Protein AF-A0A9X2PBC1-F1 (afdb_monomer_lite)

Foldseek 3Di:
DDPVVVVVVLLVLLVLLVVDFDQVQQCVVCVVCVVVPDRSSSCCSVPVLVVQHARHPQARSVCQCVVCVVCVPPPDRSSSCCSPPVVVVVHGRDPVSVVVVVVVPDDDDDDDDPPDDDDPVLVVLLVLCVVVFDQVQQCVVCVVVVVVPDRSSSCCSPPVLVVQHDRDPQAGSVQQCVQCVVCVVVVHRSSSCCSVPVVVVVHGRDPVSVVLSVLLVLCVVVFDPVVQCVVCVPCVVVVDDSSSCCSVPVLVVQHARDQQAGSLLQCLQCVVCVVVVDRSSSCCVPPVVVVVRFGDGNPPDSSQLVLQSVVQVVCVVPVPPCQLQAQAAEEEEDALDQDDDLVRLQSLVLLVLLCVCCVVQVHHGAYEYQQASSQRHDQDHDQEDGDGGYYHPVCVLSNQNHQHYEYEYEQLCLQCSVVRQDPSNLVSLQPHNAYHYEHAYADPVSHDQLVSCVVVVVRHPAYAYEYQDLVCLALVNCVRNVHFYFHQHGADDCVVAAADALVQAALEEEEEPDDAPLVVLLVVLCCVLPVRHHYYYPPPHGPVVVLVRLRRYQEYEYRPLFLDCSAQSSLVNLHHYAYEDDPPRDPDPCCCVQLRYAPHSVRSSVPVSVSVVVCVVDVPVSNVSSVVSNVVSCLVHPPVVNSVSSSCVSNVVGHSGRDSDPRPDD

Sequence (666 aa):
MGAEALDDRLEAELAIVARAFDPAFYLSTYPDVAASGMDPLLHFVRFGWKERRNPNALFDTAYYLQRYPDIAGSADNPFAHYVEHGRGEGRFASPGEEAAQSAAAAPMAPGPGYAGLLTDREADDLAAIADQFDPVYYAAMYRDVAGTGLDPLIHFVTLGWKEYRKPNSSFDTRYYLEANPDIAEAGANPFVHYVRHGRAEGRAGSAKEQVLLDEAAAIRPEFDIPYYLAANPDVREAGVDPVHHYVLHGWKEERNPTPDFNSAAYLLLNEDVERSGMNPFLHYIRGGRREKRPNADIDTPQSALLGSRIIRQLQDATFPAHIENAKALCVFLVPEHTGMGGGVLSLFTIAGAAGRLRRSHGYEVVLMTRPNRSDLTFTRHDKFRNSEDVFRFSQLLRCQSVERLYIHMPEYMVSGFMTQVTDELRDYLASRQHLFINITNQNIQMMPRREELEDLRVLADELTQSVAHPASFTQQTADFYNLPTLLLPAYVDLSGYEPIDVSDKEKLIIYSPDPAPYREAVLAALKEALPDYRFVEIFKITFDTFMDLASRCLFSISFGEGFDGYIAQPVCQGGIGFAVYNETFFHSETLKDLPVIFADPEDMIANIVARIRDFEADEEMYRQVNQELKALHDSLYKRADYIKRVGQLMRREFDLLPQAEPAEEP

Secondary structure (DSSP, 8-state):
--HHHHHHHHHHHHHHHHTT--HHHHHHH-HHHHHHT--HHHHIIIIITTTT--SSSS--HHHHHHH-HHHHTS-S-HHHHIIIIITTTT--SSHHHHHHHHHTTSPPPPPP--TTSS-HHHHHHHHHHTTT--HHHHHHH-HHHHTTT--HHHHIIIIITTTT--SSSS--HHHHHHH-HHHHHTT--HHHHIIIIITTTT--SSHHHHHHHHHHHHHGGG--HHHHHHH-HHHHHHT--HHHHIIIIITTTT--SBTTB-HHHHHHH-HHHHHHT--HHHHIIIIITTTT-----TTS-HHHHHHHHHHHHHHHHH--HHHHT-SEEEEEEE-SS----HHHHHHHHHHHHHHHTHHHH--EEEEEEPP-TT----SS-SSS-----EEEGGGGGG-TT-SEEEEEEEGGGTTTHHHHS-HHHHHHHHTSSEEEEEEEES-GGGPPPGGGGHHHHHH-SEEEEEESSGGG-SHHHHHHHT--EEE-------TTSPPPPGGG-EEEEEE-----TTHHHHHHHHHHH-TTSEEEE--S--HHHHHHHHHHEEEEE-SSSSSSHHHHHHHHTT-EEEEE--TTT-S-GGGGGSTTEESSHHHHHHHHHHHHHHHHH-HHHHHHHHHHHHHHHHHH--HHHHHHHHHHHHHT--BSS--PPPP---

pLDDT: mean 86.28, std 13.08, range [29.02, 98.75]

Radius of gyration: 34.88 Å; chains: 1; bounding box: 92×78×84 Å

Structure (mmCIF, N/CA/C/O backbone):
data_AF-A0A9X2PBC1-F1
#
_entry.id   AF-A0A9X2PBC1-F1
#
loop_
_atom_site.group_PDB
_atom_site.id
_atom_site.type_symbol
_atom_site.label_atom_id
_atom_site.label_alt_id
_atom_site.label_comp_id
_atom_site.label_asym_id
_atom_site.label_entity_id
_atom_site.label_seq_id
_atom_site.pdbx_PDB_ins_code
_atom_site.Cartn_x
_atom_site.Cartn_y
_atom_site.Cartn_z
_atom_site.occupancy
_atom_site.B_iso_or_equiv
_atom_site.auth_seq_id
_atom_site.auth_comp_id
_atom_site.auth_asym_id
_atom_site.auth_atom_id
_atom_site.pdbx_PDB_model_num
ATOM 1 N N . MET A 1 1 ? -17.990 -12.306 -18.078 1.00 34.25 1 MET A N 1
ATOM 2 C CA . MET A 1 1 ? -17.576 -11.133 -17.282 1.00 34.25 1 MET A CA 1
ATOM 3 C C . MET A 1 1 ? -16.735 -11.665 -16.140 1.00 34.25 1 MET A C 1
ATOM 5 O O . MET A 1 1 ? -17.233 -12.516 -15.413 1.00 34.25 1 MET A O 1
ATOM 9 N N . GLY A 1 2 ? -15.446 -11.317 -16.112 1.00 29.50 2 GLY A N 1
ATOM 10 C CA . GLY A 1 2 ? -14.490 -11.809 -15.113 1.00 29.50 2 GLY A CA 1
ATOM 11 C C . GLY A 1 2 ? -14.682 -11.131 -13.757 1.00 29.50 2 GLY A C 1
ATOM 12 O O . GLY A 1 2 ? -15.319 -10.083 -13.689 1.00 29.50 2 GLY A O 1
ATOM 13 N N . ALA A 1 3 ? -14.148 -11.742 -12.698 1.00 29.02 3 ALA A N 1
ATOM 14 C CA . ALA A 1 3 ? -14.223 -11.225 -11.329 1.00 29.02 3 ALA A CA 1
ATOM 15 C C . ALA A 1 3 ? -13.628 -9.806 -11.190 1.00 29.02 3 ALA A C 1
ATOM 17 O O . ALA A 1 3 ? -14.189 -9.001 -10.462 1.00 29.02 3 ALA A O 1
ATOM 18 N N . GLU A 1 4 ? -12.595 -9.471 -11.973 1.00 33.53 4 GLU A N 1
ATOM 19 C CA . GLU A 1 4 ? -11.947 -8.143 -12.009 1.00 33.53 4 GLU A CA 1
ATOM 20 C C . GLU A 1 4 ? -12.915 -7.005 -12.376 1.00 33.53 4 GLU A C 1
ATOM 22 O O . GLU A 1 4 ? -13.011 -6.013 -11.667 1.00 33.53 4 GLU A O 1
ATOM 27 N N . ALA A 1 5 ? -13.729 -7.176 -13.423 1.00 35.59 5 ALA A N 1
ATOM 28 C CA . ALA A 1 5 ? -14.707 -6.158 -13.825 1.00 35.59 5 ALA A CA 1
ATOM 29 C C . ALA A 1 5 ? -15.885 -6.026 -12.838 1.00 35.59 5 ALA A C 1
ATOM 31 O O . ALA A 1 5 ? -16.651 -5.063 -12.901 1.00 35.59 5 ALA A O 1
ATOM 32 N N . LEU A 1 6 ? -16.077 -7.029 -11.973 1.00 40.16 6 LEU A N 1
ATOM 33 C CA . LEU A 1 6 ? -17.110 -7.019 -10.944 1.00 40.16 6 LEU A CA 1
ATOM 34 C C . LEU A 1 6 ? -16.655 -6.224 -9.710 1.00 40.16 6 LEU A C 1
ATOM 36 O O . LEU A 1 6 ? -17.496 -5.564 -9.101 1.00 40.16 6 LEU A O 1
ATOM 40 N N . ASP A 1 7 ? -15.360 -6.267 -9.382 1.00 53.38 7 ASP A N 1
ATOM 41 C CA . ASP A 1 7 ? -14.773 -5.546 -8.246 1.00 53.38 7 ASP A CA 1
ATOM 42 C C . ASP A 1 7 ? -14.618 -4.043 -8.544 1.00 53.38 7 ASP A C 1
ATOM 44 O O . ASP A 1 7 ? -15.095 -3.237 -7.748 1.00 53.38 7 ASP A O 1
ATOM 48 N N . ASP A 1 8 ? -14.133 -3.645 -9.729 1.00 52.84 8 ASP A N 1
ATOM 49 C CA . ASP A 1 8 ? -14.028 -2.219 -10.113 1.00 52.84 8 ASP A CA 1
ATOM 50 C C . ASP A 1 8 ? -15.394 -1.506 -10.111 1.00 52.84 8 ASP A C 1
ATOM 52 O O . ASP A 1 8 ? -15.540 -0.362 -9.669 1.00 52.84 8 ASP A O 1
ATOM 56 N N . ARG A 1 9 ? -16.437 -2.195 -10.600 1.00 65.25 9 ARG A N 1
ATOM 57 C CA . ARG A 1 9 ? -17.808 -1.662 -10.612 1.00 65.25 9 ARG A CA 1
ATOM 58 C C . ARG A 1 9 ? -18.370 -1.547 -9.196 1.00 65.25 9 ARG A C 1
ATOM 60 O O . ARG A 1 9 ? -19.080 -0.586 -8.908 1.00 65.25 9 ARG A O 1
ATOM 67 N N . LEU A 1 10 ? -18.065 -2.514 -8.331 1.00 70.50 10 LEU A N 1
ATOM 68 C CA . LEU A 1 10 ? -18.515 -2.517 -6.944 1.00 70.50 10 LEU A CA 1
ATOM 69 C C . LEU A 1 10 ? -17.860 -1.381 -6.148 1.00 70.50 10 LEU A C 1
ATOM 71 O O . LEU A 1 10 ? -18.561 -0.692 -5.412 1.00 70.50 10 LEU A O 1
ATOM 75 N N . GLU A 1 11 ? -16.557 -1.150 -6.319 1.00 64.06 11 GLU A N 1
ATOM 76 C CA . GLU A 1 11 ? -15.843 -0.048 -5.662 1.00 64.06 11 GLU A CA 1
ATOM 77 C C . GLU A 1 11 ? -16.378 1.325 -6.082 1.00 64.06 11 GLU A C 1
ATOM 79 O O . GLU A 1 11 ? -16.660 2.168 -5.226 1.00 64.06 11 GLU A O 1
ATOM 84 N N . ALA A 1 12 ? -16.587 1.536 -7.386 1.00 69.56 12 ALA A N 1
ATOM 85 C CA . ALA A 1 12 ? -17.163 2.777 -7.897 1.00 69.56 12 ALA A CA 1
ATOM 86 C C . ALA A 1 12 ? -18.577 3.022 -7.339 1.00 69.56 12 ALA A C 1
ATOM 88 O O . ALA A 1 12 ? -18.883 4.116 -6.862 1.00 69.56 12 ALA A O 1
ATOM 89 N N . GLU A 1 13 ? -19.429 1.992 -7.337 1.00 77.31 13 GLU A N 1
ATOM 90 C CA . GLU A 1 13 ? -20.796 2.083 -6.816 1.00 77.31 13 GLU A CA 1
ATOM 91 C C . GLU A 1 13 ? -20.822 2.356 -5.303 1.00 77.31 13 GLU A C 1
ATOM 93 O O . GLU A 1 13 ? -21.599 3.192 -4.835 1.00 77.31 13 GLU A O 1
ATOM 98 N N . LEU A 1 14 ? -19.938 1.709 -4.534 1.00 73.50 14 LEU A N 1
ATOM 99 C CA . LEU A 1 14 ? -19.779 1.956 -3.100 1.00 73.50 14 LEU A CA 1
ATOM 100 C C . LEU A 1 14 ? -19.383 3.406 -2.820 1.00 73.50 14 LEU A C 1
ATOM 102 O O . LEU A 1 14 ? -19.991 4.035 -1.955 1.00 73.50 14 LEU A O 1
ATOM 106 N N . ALA A 1 15 ? -18.423 3.954 -3.571 1.00 68.06 15 ALA A N 1
ATOM 107 C CA . ALA A 1 15 ? -17.984 5.339 -3.415 1.00 68.06 15 ALA A CA 1
ATOM 108 C C . ALA A 1 15 ? -19.118 6.343 -3.677 1.00 68.06 15 ALA A C 1
ATOM 110 O O . ALA A 1 15 ? -19.231 7.346 -2.975 1.00 68.06 15 ALA A O 1
ATOM 111 N N . ILE A 1 16 ? -19.983 6.073 -4.657 1.00 73.19 16 ILE A N 1
ATOM 112 C CA . ILE A 1 16 ? -21.136 6.924 -4.973 1.00 73.19 16 ILE A CA 1
ATOM 113 C C . ILE A 1 16 ? -22.178 6.865 -3.855 1.00 73.19 16 ILE A C 1
ATOM 115 O O . ILE A 1 16 ? -22.599 7.902 -3.340 1.00 73.19 16 ILE A O 1
ATOM 119 N N . VAL A 1 17 ? -22.590 5.655 -3.467 1.00 76.00 17 VAL A N 1
ATOM 120 C CA . VAL A 1 17 ? -23.636 5.436 -2.458 1.00 76.00 17 VAL A CA 1
ATOM 121 C C . VAL A 1 17 ? -23.205 5.971 -1.093 1.00 76.00 17 VAL A C 1
ATOM 123 O O . VAL A 1 17 ? -24.016 6.597 -0.407 1.00 76.00 17 VAL A O 1
ATOM 126 N N . ALA A 1 18 ? -21.934 5.793 -0.718 1.00 70.94 18 ALA A N 1
ATOM 127 C CA . ALA A 1 18 ? -21.384 6.253 0.558 1.00 70.94 18 ALA A CA 1
ATOM 128 C C . ALA A 1 18 ? -21.635 7.746 0.821 1.00 70.94 18 ALA A C 1
ATOM 130 O O . ALA A 1 18 ? -21.860 8.135 1.961 1.00 70.94 18 ALA A O 1
ATOM 131 N N . ARG A 1 19 ? -21.679 8.577 -0.230 1.00 75.38 19 ARG A N 1
ATOM 132 C CA . ARG A 1 19 ? -21.829 10.041 -0.127 1.00 75.38 19 ARG A CA 1
ATOM 133 C C . ARG A 1 19 ? -23.138 10.500 0.517 1.00 75.38 19 ARG A C 1
ATOM 135 O O . ARG A 1 19 ? -23.236 11.658 0.911 1.00 75.38 19 ARG A O 1
ATOM 142 N N . ALA A 1 20 ? -24.161 9.648 0.546 1.00 71.31 20 ALA A N 1
ATOM 143 C CA . ALA A 1 20 ? -25.482 10.002 1.068 1.00 71.31 20 ALA A CA 1
ATOM 144 C C . ALA A 1 20 ? -26.170 8.861 1.841 1.00 71.31 20 ALA A C 1
ATOM 146 O O . ALA A 1 20 ? -27.336 8.989 2.229 1.00 71.31 20 ALA A O 1
ATOM 147 N N . PHE A 1 21 ? -25.486 7.736 2.038 1.00 80.38 21 PHE A N 1
ATOM 148 C CA . PHE A 1 21 ? -25.987 6.609 2.817 1.00 80.38 21 PHE A CA 1
ATOM 149 C C . PHE A 1 21 ? -25.953 6.935 4.316 1.00 80.38 21 PHE A C 1
ATOM 151 O O . PHE A 1 21 ? -25.002 7.555 4.784 1.00 80.38 21 PHE A O 1
ATOM 158 N N . ASP A 1 22 ? -26.969 6.515 5.074 1.00 75.88 22 ASP A N 1
ATOM 159 C CA . ASP A 1 22 ? -27.034 6.721 6.527 1.00 75.88 22 ASP A CA 1
ATOM 160 C C . ASP A 1 22 ? -26.952 5.365 7.253 1.00 75.88 22 ASP A C 1
ATOM 162 O O . ASP A 1 22 ? -27.968 4.673 7.400 1.00 75.88 22 ASP A O 1
ATOM 166 N N . PRO A 1 23 ? -25.757 4.960 7.728 1.00 68.38 23 PRO A N 1
ATOM 167 C CA . PRO A 1 23 ? -25.566 3.689 8.423 1.00 68.38 23 PRO A CA 1
ATOM 168 C C . PRO A 1 23 ? -26.411 3.551 9.693 1.00 68.38 23 PRO A C 1
ATOM 170 O O . PRO A 1 23 ? -26.907 2.461 9.987 1.00 68.38 23 PRO A O 1
ATOM 173 N N . ALA A 1 24 ? -26.594 4.638 10.448 1.00 70.19 24 ALA A N 1
ATOM 174 C CA . ALA A 1 24 ? -27.326 4.613 11.710 1.00 70.19 24 ALA A CA 1
ATOM 175 C C . ALA A 1 24 ? -28.828 4.424 11.463 1.00 70.19 24 ALA A C 1
ATOM 177 O O . ALA A 1 24 ? -29.470 3.585 12.106 1.00 70.19 24 ALA A O 1
ATOM 178 N N . PHE A 1 25 ? -29.382 5.143 10.485 1.00 84.19 25 PHE A N 1
ATOM 179 C CA . PHE A 1 25 ? -30.743 4.913 10.008 1.00 84.19 25 PHE A CA 1
ATOM 180 C C . PHE A 1 25 ? -30.907 3.484 9.495 1.00 84.19 25 PHE A C 1
ATOM 182 O O . PHE A 1 25 ? -31.848 2.795 9.886 1.00 84.19 25 PHE A O 1
ATOM 189 N N . TYR A 1 26 ? -29.987 3.015 8.652 1.00 86.88 26 TYR A N 1
ATOM 190 C CA . TYR A 1 26 ? -30.110 1.715 8.008 1.00 86.88 26 TYR A CA 1
ATOM 191 C C . TYR A 1 26 ? -30.109 0.573 9.030 1.00 86.88 26 TYR A C 1
ATOM 193 O O . TYR A 1 26 ? -30.996 -0.276 9.011 1.00 86.88 26 TYR A O 1
ATOM 201 N N . LEU A 1 27 ? -29.174 0.580 9.983 1.00 79.62 27 LEU A N 1
ATOM 202 C CA . LEU A 1 27 ? -29.080 -0.459 11.013 1.00 79.62 27 LEU A CA 1
ATOM 203 C C . LEU A 1 27 ? -30.223 -0.402 12.034 1.00 79.62 27 LEU A C 1
ATOM 205 O O . LEU A 1 27 ? -30.680 -1.448 12.494 1.00 79.62 27 LEU A O 1
ATOM 209 N N . SER A 1 28 ? -30.708 0.794 12.381 1.00 79.00 28 SER A N 1
ATOM 210 C CA . SER A 1 28 ? -31.871 0.932 13.271 1.00 79.00 28 SER A CA 1
ATOM 211 C C . SER A 1 28 ? -33.184 0.529 12.592 1.00 79.00 28 SER A C 1
ATOM 213 O O . SER A 1 28 ? -34.069 -0.023 13.245 1.00 79.00 28 SER A O 1
ATOM 215 N N . THR A 1 29 ? -33.294 0.749 11.280 1.00 82.56 29 THR A N 1
ATOM 216 C CA . THR A 1 29 ? -34.461 0.375 10.468 1.00 82.56 29 THR A CA 1
ATOM 217 C C . THR A 1 29 ? -34.456 -1.112 10.106 1.00 82.56 29 THR A C 1
ATOM 219 O O . THR A 1 29 ? -35.523 -1.719 9.996 1.00 82.56 29 THR A O 1
ATOM 222 N N . TYR A 1 30 ? -33.272 -1.720 9.964 1.00 93.31 30 TYR A N 1
ATOM 223 C CA . TYR A 1 30 ? -33.079 -3.109 9.539 1.00 93.31 30 TYR A CA 1
ATOM 224 C C . TYR A 1 30 ? -32.284 -3.938 10.570 1.00 93.31 30 TYR A C 1
ATOM 226 O O . TYR A 1 30 ? -31.088 -4.193 10.382 1.00 93.31 30 TYR A O 1
ATOM 234 N N . PRO A 1 31 ? -32.934 -4.408 11.657 1.00 87.62 31 PRO A N 1
ATOM 235 C CA . PRO A 1 31 ? -32.267 -5.153 12.729 1.00 87.62 31 PRO A CA 1
ATOM 236 C C . PRO A 1 31 ? -31.624 -6.474 12.291 1.00 87.62 31 PRO A C 1
ATOM 238 O O . PRO A 1 31 ? -30.690 -6.946 12.931 1.00 87.62 31 PRO A O 1
ATOM 241 N N . ASP A 1 32 ? -32.112 -7.084 11.210 1.00 89.69 32 ASP A N 1
ATOM 242 C CA . ASP A 1 32 ? -31.538 -8.293 10.616 1.00 89.69 32 ASP A CA 1
ATOM 243 C C . ASP A 1 32 ? -30.151 -8.034 10.013 1.00 89.69 32 ASP A C 1
ATOM 245 O O . ASP A 1 32 ? -29.247 -8.857 10.162 1.00 89.69 32 ASP A O 1
ATOM 249 N N . VAL A 1 33 ? -29.948 -6.854 9.422 1.00 86.88 33 VAL A N 1
ATOM 250 C CA . VAL A 1 33 ? -28.633 -6.428 8.927 1.00 86.88 33 VAL A CA 1
ATOM 251 C C . VAL A 1 33 ? -27.702 -6.172 10.107 1.00 86.88 33 VAL A C 1
ATOM 253 O O . VAL A 1 33 ? -26.584 -6.685 10.116 1.00 86.88 33 VAL A O 1
ATOM 256 N N . ALA A 1 34 ? -28.187 -5.487 11.149 1.00 72.25 34 ALA A N 1
ATOM 257 C CA . ALA A 1 34 ? -27.425 -5.258 12.377 1.00 72.25 34 ALA A CA 1
ATOM 258 C C . ALA A 1 34 ? -26.985 -6.566 13.053 1.00 72.25 34 ALA A C 1
ATOM 260 O O . ALA A 1 34 ? -25.844 -6.677 13.499 1.00 72.25 34 ALA A O 1
ATOM 261 N N . ALA A 1 35 ? -27.859 -7.575 13.081 1.00 71.31 35 ALA A N 1
ATOM 262 C CA . ALA A 1 35 ? -27.545 -8.893 13.624 1.00 71.31 35 ALA A CA 1
ATOM 263 C C . ALA A 1 35 ? -26.564 -9.695 12.754 1.00 71.31 35 ALA A C 1
ATOM 265 O O . ALA A 1 35 ? -25.863 -10.560 13.277 1.00 71.31 35 ALA A O 1
ATOM 266 N N . SER A 1 36 ? -26.497 -9.425 11.445 1.00 77.00 36 SER A N 1
ATOM 267 C CA . SER A 1 36 ? -25.591 -10.141 10.538 1.00 77.00 36 SER A CA 1
ATOM 268 C C . SER A 1 36 ? -24.122 -9.734 10.693 1.00 77.00 36 SER A C 1
ATOM 270 O O . SER A 1 36 ? -23.237 -10.486 10.291 1.00 77.00 36 SER A O 1
ATOM 272 N N . GLY A 1 37 ? -23.854 -8.550 11.257 1.00 70.12 37 GLY A N 1
ATOM 273 C CA . G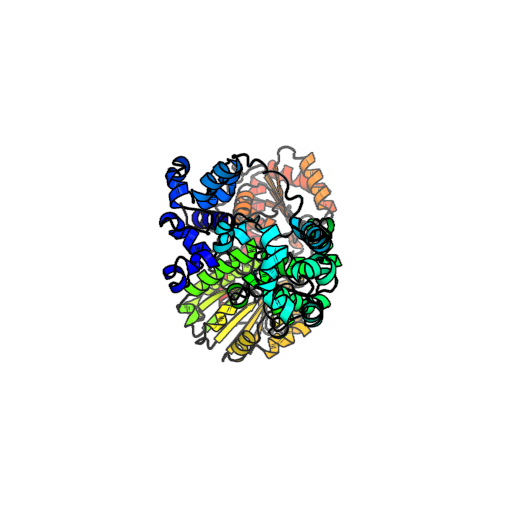LY A 1 37 ? -22.503 -8.000 11.398 1.00 70.12 37 GLY A CA 1
ATOM 274 C C . GLY A 1 37 ? -21.860 -7.540 10.084 1.00 70.12 37 GLY A C 1
ATOM 275 O O . GLY A 1 37 ? -20.718 -7.091 10.106 1.00 70.12 37 GLY A O 1
ATOM 276 N N . MET A 1 38 ? -22.572 -7.631 8.955 1.00 72.69 38 MET A N 1
ATOM 277 C CA . MET A 1 38 ? -22.129 -7.094 7.670 1.00 72.69 38 MET A CA 1
ATOM 278 C C . MET A 1 38 ? -22.140 -5.563 7.701 1.00 72.69 38 MET A C 1
ATOM 280 O O . MET A 1 38 ? -23.033 -4.957 8.298 1.00 72.69 38 MET A O 1
ATOM 284 N N . ASP A 1 39 ? -21.178 -4.938 7.023 1.00 80.06 39 ASP A N 1
ATOM 285 C CA . ASP A 1 39 ? -21.194 -3.495 6.811 1.00 80.06 39 ASP A CA 1
ATOM 286 C C . ASP A 1 39 ? -22.503 -3.063 6.109 1.00 80.06 39 ASP A C 1
ATOM 288 O O . ASP A 1 39 ? -22.881 -3.652 5.087 1.00 80.06 39 ASP A O 1
ATOM 292 N N . PRO A 1 40 ? -23.237 -2.075 6.653 1.00 79.50 40 PRO A N 1
ATOM 293 C CA . PRO A 1 40 ? -24.556 -1.708 6.146 1.00 79.50 40 PRO A CA 1
ATOM 294 C C . PRO A 1 40 ? -24.511 -1.113 4.735 1.00 79.50 40 PRO A C 1
ATOM 296 O O . PRO A 1 40 ? -25.447 -1.335 3.964 1.00 79.50 40 PRO A O 1
ATOM 299 N N . LEU A 1 41 ? -23.433 -0.408 4.375 1.00 76.81 41 LEU A N 1
ATOM 300 C CA . LEU A 1 41 ? -23.245 0.160 3.042 1.00 76.81 41 LEU A CA 1
ATOM 301 C C . LEU A 1 41 ? -23.012 -0.964 2.021 1.00 76.81 41 LEU A C 1
ATOM 303 O O . LEU A 1 41 ? -23.702 -1.024 0.998 1.00 76.81 41 LEU A O 1
ATOM 307 N N . LEU A 1 42 ? -22.121 -1.911 2.330 1.00 81.12 42 LEU A N 1
ATOM 308 C CA . LEU A 1 42 ? -21.881 -3.090 1.495 1.00 81.12 42 LEU A CA 1
ATOM 309 C C . LEU A 1 42 ? -23.142 -3.948 1.347 1.00 81.12 42 LEU A C 1
ATOM 311 O O . LEU A 1 42 ? -23.472 -4.389 0.241 1.00 81.12 42 LEU A O 1
ATOM 315 N N . HIS A 1 43 ? -23.869 -4.161 2.445 1.00 89.81 43 HIS A N 1
ATOM 316 C CA . HIS A 1 43 ? -25.142 -4.869 2.412 1.00 89.81 43 HIS A CA 1
ATOM 317 C C . HIS A 1 43 ? -26.130 -4.160 1.485 1.00 89.81 43 HIS A C 1
ATOM 319 O O . HIS A 1 43 ? -26.784 -4.807 0.664 1.00 89.81 43 HIS A O 1
ATOM 325 N N . PHE A 1 44 ? -26.263 -2.837 1.599 1.00 90.19 44 PHE A N 1
ATOM 326 C CA . PHE A 1 44 ? -27.187 -2.076 0.770 1.00 90.19 44 PHE A CA 1
ATOM 327 C C . PHE A 1 44 ? -26.861 -2.197 -0.722 1.00 90.19 44 PHE A C 1
ATOM 329 O O . PHE A 1 44 ? -27.753 -2.537 -1.500 1.00 90.19 44 PHE A O 1
ATOM 336 N N . VAL A 1 45 ? -25.595 -1.999 -1.101 1.00 88.62 45 VAL A N 1
ATOM 337 C CA . VAL A 1 45 ? -25.126 -2.082 -2.495 1.00 88.62 45 VAL A CA 1
ATOM 338 C C . VAL A 1 45 ? -25.307 -3.486 -3.077 1.00 88.62 45 VAL A C 1
ATOM 340 O O . VAL A 1 45 ? -25.781 -3.645 -4.205 1.00 88.62 45 VAL A O 1
ATOM 343 N N . ARG A 1 46 ? -25.000 -4.540 -2.311 1.00 85.00 46 ARG A N 1
ATOM 344 C CA . ARG A 1 46 ? -25.119 -5.918 -2.814 1.00 85.00 46 ARG A CA 1
ATOM 345 C C . ARG A 1 46 ? -26.557 -6.434 -2.836 1.00 85.00 46 ARG A C 1
ATOM 347 O O . ARG A 1 46 ? -26.938 -7.113 -3.801 1.00 85.00 46 ARG A O 1
ATOM 354 N N . PHE A 1 47 ? -27.337 -6.113 -1.806 1.00 89.44 47 PHE A N 1
ATOM 355 C CA . PHE A 1 47 ? -28.634 -6.736 -1.524 1.00 89.44 47 PHE A CA 1
ATOM 356 C C . PHE A 1 47 ? -29.744 -5.718 -1.246 1.00 89.44 47 PHE A C 1
ATOM 358 O O . PHE A 1 47 ? -30.827 -5.820 -1.821 1.00 89.44 47 PHE A O 1
ATOM 365 N N . GLY A 1 48 ? -29.487 -4.723 -0.396 1.00 91.06 48 GLY A N 1
ATOM 366 C CA . GLY A 1 48 ? -30.530 -3.881 0.193 1.00 91.06 48 GLY A CA 1
ATOM 367 C C . GLY A 1 48 ? -31.421 -3.156 -0.810 1.00 91.06 48 GLY A C 1
ATOM 368 O O . GLY A 1 48 ? -32.643 -3.201 -0.672 1.00 91.06 48 GLY A O 1
ATOM 369 N N . TRP A 1 49 ? -30.862 -2.545 -1.857 1.00 92.62 49 TRP A N 1
ATOM 370 C CA . TRP A 1 49 ? -31.693 -1.855 -2.851 1.00 92.62 49 TRP A CA 1
ATOM 371 C C . TRP A 1 49 ? -32.563 -2.825 -3.671 1.00 92.62 49 TRP A C 1
ATOM 373 O O . TRP A 1 49 ? -33.700 -2.497 -4.014 1.00 92.62 49 TRP A O 1
ATOM 383 N N . LYS A 1 50 ? -32.084 -4.053 -3.922 1.00 91.38 50 LYS A N 1
ATOM 384 C CA . LYS A 1 50 ? -32.849 -5.121 -4.601 1.00 91.38 50 LYS A CA 1
ATOM 385 C C . LYS A 1 50 ? -33.993 -5.627 -3.726 1.00 91.38 50 LYS A C 1
ATOM 387 O O . LYS A 1 50 ? -35.048 -6.006 -4.227 1.00 91.38 50 LYS A O 1
ATOM 392 N N . GLU A 1 51 ? -33.798 -5.570 -2.415 1.00 93.00 51 GLU A N 1
ATOM 393 C CA . GLU A 1 51 ? -34.812 -5.841 -1.396 1.00 93.00 51 GLU A CA 1
ATOM 394 C C . GLU A 1 51 ? -35.731 -4.636 -1.130 1.00 93.00 51 GLU A C 1
ATOM 396 O O . GLU A 1 51 ? -36.601 -4.705 -0.264 1.00 93.00 51 GLU A O 1
ATOM 401 N N . ARG A 1 52 ? -35.573 -3.539 -1.888 1.00 94.00 52 ARG A N 1
ATOM 402 C CA . ARG A 1 52 ? -36.308 -2.271 -1.736 1.00 94.00 52 ARG A CA 1
ATOM 403 C C . ARG A 1 52 ? -36.150 -1.625 -0.359 1.00 94.00 52 ARG A C 1
ATOM 405 O O . ARG A 1 52 ? -37.063 -0.958 0.123 1.00 94.00 52 ARG A O 1
ATOM 412 N N . ARG A 1 53 ? -34.998 -1.818 0.278 1.00 95.81 53 ARG A N 1
ATOM 413 C CA . ARG A 1 53 ? -34.643 -1.132 1.523 1.00 95.81 53 ARG A CA 1
ATOM 414 C C . ARG A 1 53 ? -34.235 0.307 1.231 1.00 95.81 53 ARG A C 1
ATOM 416 O O . ARG A 1 53 ? -33.720 0.596 0.154 1.00 95.81 53 ARG A O 1
ATOM 423 N N . ASN A 1 54 ? -34.464 1.201 2.182 1.00 93.69 54 ASN A N 1
ATOM 424 C CA . ASN A 1 54 ? -34.182 2.624 2.063 1.00 93.69 54 ASN A CA 1
ATOM 425 C C . ASN A 1 54 ? -32.795 2.921 2.649 1.00 93.69 54 ASN A C 1
ATOM 427 O O . ASN A 1 54 ? -32.537 2.535 3.787 1.00 93.69 54 ASN A O 1
ATOM 431 N N . PRO A 1 55 ? -31.899 3.586 1.904 1.00 85.44 55 PRO A N 1
ATOM 432 C CA . PRO A 1 55 ? -30.531 3.877 2.340 1.00 85.44 55 PRO A CA 1
ATOM 433 C C . PRO A 1 55 ? -30.443 4.990 3.391 1.00 85.44 55 PRO A C 1
ATOM 435 O O . PRO A 1 55 ? -29.435 5.102 4.083 1.00 85.44 55 PRO A O 1
ATOM 438 N N . ASN A 1 56 ? -31.477 5.828 3.491 1.00 83.44 56 ASN A N 1
ATOM 439 C CA . ASN A 1 56 ? -31.628 6.886 4.486 1.00 83.44 56 ASN A CA 1
ATOM 440 C C . ASN A 1 56 ? -33.119 7.254 4.637 1.00 83.44 56 ASN A C 1
ATOM 442 O O . ASN A 1 56 ? -33.977 6.725 3.929 1.00 83.44 56 ASN A O 1
ATOM 446 N N . ALA A 1 57 ? -33.429 8.184 5.544 1.00 78.25 57 ALA A N 1
ATOM 447 C CA . ALA A 1 57 ? -34.803 8.610 5.825 1.00 78.25 57 ALA A CA 1
ATOM 448 C C . ALA A 1 57 ? -35.469 9.439 4.705 1.00 78.25 57 ALA A C 1
ATOM 450 O O . ALA A 1 57 ? -36.683 9.636 4.737 1.00 78.25 57 ALA A O 1
ATOM 451 N N . LEU A 1 58 ? -34.693 9.963 3.752 1.00 78.81 58 LEU A N 1
ATOM 452 C CA . LEU A 1 58 ? -35.155 10.911 2.730 1.00 78.81 58 LEU A CA 1
ATOM 453 C C . LEU A 1 58 ? -35.359 10.269 1.354 1.00 78.81 58 LEU A C 1
ATOM 455 O O . LEU A 1 58 ? -36.036 10.850 0.506 1.00 78.81 58 LEU A O 1
ATOM 459 N N . PHE A 1 59 ? -34.789 9.086 1.135 1.00 88.44 59 PHE A N 1
ATOM 460 C CA . PHE A 1 59 ? -34.869 8.357 -0.120 1.00 88.44 59 PHE A CA 1
ATOM 461 C C . PHE A 1 59 ? -35.708 7.090 0.033 1.00 88.44 59 PHE A C 1
ATOM 463 O O . PHE A 1 59 ? -35.373 6.195 0.810 1.00 88.44 59 PHE A O 1
ATOM 470 N N . ASP A 1 60 ? -36.781 7.002 -0.749 1.00 94.00 60 ASP A N 1
ATOM 471 C CA . ASP A 1 60 ? -37.649 5.832 -0.803 1.00 94.00 60 ASP A CA 1
ATOM 472 C C . ASP A 1 60 ? -37.337 5.016 -2.064 1.00 94.00 60 ASP A C 1
ATOM 474 O O . ASP A 1 60 ? -37.712 5.376 -3.183 1.00 94.00 60 ASP A O 1
ATOM 478 N N . THR A 1 61 ? -36.642 3.893 -1.875 1.00 94.12 61 THR A N 1
ATOM 479 C CA . THR A 1 61 ? -36.187 3.014 -2.958 1.00 94.12 61 THR A CA 1
ATOM 480 C C . THR A 1 61 ? -37.356 2.434 -3.750 1.00 94.12 61 THR A C 1
ATOM 482 O O . THR A 1 61 ? -37.275 2.300 -4.974 1.00 94.12 61 THR A O 1
ATOM 485 N N . ALA A 1 62 ? -38.458 2.094 -3.077 1.00 93.75 62 ALA A N 1
ATOM 486 C CA . ALA A 1 62 ? -39.630 1.528 -3.732 1.00 93.75 62 ALA A CA 1
ATOM 487 C C . ALA A 1 62 ? -40.362 2.588 -4.566 1.00 93.75 62 ALA A C 1
ATOM 489 O O . ALA A 1 62 ? -40.696 2.325 -5.724 1.00 93.75 62 ALA A O 1
ATOM 490 N N . TYR A 1 63 ? -40.559 3.784 -4.005 1.00 92.75 63 TYR A N 1
ATOM 491 C CA . TYR A 1 63 ? -41.129 4.928 -4.715 1.00 92.75 63 TYR A CA 1
ATOM 492 C C . TYR A 1 63 ? -40.282 5.299 -5.931 1.00 92.75 63 TYR A C 1
ATOM 494 O O . TYR A 1 63 ? -40.823 5.436 -7.025 1.00 92.75 63 TYR A O 1
ATOM 502 N N . TYR A 1 64 ? -38.961 5.409 -5.772 1.00 92.50 64 TYR A N 1
ATOM 503 C CA . TYR A 1 64 ? -38.074 5.855 -6.843 1.00 92.50 64 TYR A CA 1
ATOM 504 C C . TYR A 1 64 ? -38.099 4.895 -8.043 1.00 92.50 64 TYR A C 1
ATOM 506 O O . TYR A 1 64 ? -38.285 5.326 -9.181 1.00 92.50 64 TYR A O 1
ATOM 514 N N . LEU A 1 65 ? -38.021 3.582 -7.791 1.00 91.56 65 LEU A N 1
ATOM 515 C CA . LEU A 1 65 ? -38.133 2.555 -8.836 1.00 91.56 65 LEU A CA 1
ATOM 516 C C . LEU A 1 65 ? -39.521 2.524 -9.495 1.00 91.56 65 LEU A C 1
ATOM 518 O O . LEU A 1 65 ? -39.634 2.241 -10.686 1.00 91.56 65 LEU A O 1
ATOM 522 N N . GLN A 1 66 ? -40.587 2.806 -8.742 1.00 91.31 66 GLN A N 1
ATOM 523 C CA . GLN A 1 66 ? -41.945 2.870 -9.286 1.00 91.31 66 GLN A CA 1
ATOM 524 C C . GLN A 1 66 ? -42.163 4.124 -10.144 1.00 91.31 66 GLN A C 1
ATOM 526 O O . GLN A 1 66 ? -42.845 4.071 -11.170 1.00 91.31 66 GLN A O 1
ATOM 531 N N . ARG A 1 67 ? -41.616 5.259 -9.707 1.00 90.44 67 ARG A N 1
ATOM 532 C CA . ARG A 1 67 ? -41.828 6.578 -10.306 1.00 90.44 67 ARG A CA 1
ATOM 533 C C . ARG A 1 67 ? -41.003 6.795 -11.571 1.00 90.44 67 ARG A C 1
ATOM 535 O O . ARG A 1 67 ? -41.461 7.540 -12.445 1.00 90.44 67 ARG A O 1
ATOM 542 N N . TYR A 1 68 ? -39.840 6.147 -11.661 1.00 91.62 68 TYR A N 1
ATOM 543 C CA . TYR A 1 68 ? -38.872 6.266 -12.754 1.00 91.62 68 TYR A CA 1
ATOM 544 C C . TYR A 1 68 ? -38.570 4.892 -13.388 1.00 91.62 68 TYR A C 1
ATOM 546 O O . TYR A 1 68 ? -37.580 4.238 -13.042 1.00 91.62 68 TYR A O 1
ATOM 554 N N . PRO A 1 69 ? -39.429 4.418 -14.316 1.00 86.00 69 PRO A N 1
ATOM 555 C CA . PRO A 1 69 ? -39.304 3.088 -14.920 1.00 86.00 69 PRO A CA 1
ATOM 556 C C . PRO A 1 69 ? -38.027 2.871 -15.745 1.00 86.00 69 PRO A C 1
ATOM 558 O O . PRO A 1 69 ? -37.628 1.728 -15.955 1.00 86.00 69 PRO A O 1
ATOM 561 N N . ASP A 1 70 ? -37.393 3.950 -16.210 1.00 85.06 70 ASP A N 1
ATOM 562 C CA . ASP A 1 70 ? -36.105 3.943 -16.912 1.00 85.06 70 ASP A CA 1
ATOM 563 C C . ASP A 1 70 ? -34.972 3.372 -16.047 1.00 85.06 70 ASP A C 1
ATOM 565 O O . ASP A 1 70 ? -34.113 2.662 -16.563 1.00 85.06 70 ASP A O 1
ATOM 569 N N . ILE A 1 71 ? -35.029 3.582 -14.729 1.00 85.62 71 ILE A N 1
ATOM 570 C CA . ILE A 1 71 ? -34.041 3.068 -13.767 1.00 85.62 71 ILE A CA 1
ATOM 571 C C . ILE A 1 71 ? -34.369 1.636 -13.343 1.00 85.62 71 ILE A C 1
ATOM 573 O O . ILE A 1 71 ? -33.489 0.790 -13.207 1.00 85.62 71 ILE A O 1
ATOM 577 N N . ALA A 1 72 ? -35.657 1.312 -13.209 1.00 73.81 72 ALA A N 1
ATOM 578 C CA . ALA A 1 72 ? -36.085 -0.049 -12.887 1.00 73.81 72 ALA A CA 1
ATOM 579 C C . ALA A 1 72 ? -35.657 -1.084 -13.949 1.00 73.81 72 ALA A C 1
ATOM 581 O O . ALA A 1 72 ? -35.514 -2.265 -13.631 1.00 73.81 72 ALA A O 1
ATOM 582 N N . GLY A 1 73 ? -35.451 -0.651 -15.199 1.00 66.56 73 GLY A N 1
ATOM 583 C CA . GLY A 1 73 ? -35.011 -1.498 -16.308 1.00 66.56 73 GLY A CA 1
ATOM 584 C C . GLY A 1 73 ? -33.493 -1.622 -16.497 1.00 66.56 73 GLY A C 1
ATOM 585 O O . GLY A 1 73 ? -33.078 -2.498 -17.255 1.00 66.56 73 GLY A O 1
ATOM 586 N N . SER A 1 74 ? -32.665 -0.791 -15.851 1.00 66.25 74 SER A N 1
ATOM 587 C CA . SER A 1 74 ? -31.231 -0.675 -16.181 1.00 66.25 74 SER A CA 1
ATOM 588 C C . SER A 1 74 ? -30.294 -1.580 -15.365 1.00 66.25 74 SER A C 1
ATOM 590 O O . SER A 1 74 ? -29.102 -1.643 -15.643 1.00 66.25 74 SER A O 1
ATOM 592 N N . ALA A 1 75 ? -30.824 -2.342 -14.400 1.00 68.44 75 ALA A N 1
ATOM 593 C CA . ALA A 1 75 ? -30.050 -3.112 -13.411 1.00 68.44 75 ALA A CA 1
ATOM 594 C C . ALA A 1 75 ? -29.098 -2.264 -12.539 1.00 68.44 75 ALA A C 1
ATOM 596 O O . ALA A 1 75 ? -28.292 -2.833 -11.799 1.00 68.44 75 ALA A O 1
ATOM 597 N N . ASP A 1 76 ? -29.217 -0.936 -12.590 1.00 80.75 76 ASP A N 1
ATOM 598 C CA . ASP A 1 76 ? -28.429 -0.014 -11.783 1.00 80.75 76 ASP A CA 1
ATOM 599 C C . ASP A 1 76 ? -29.086 0.247 -10.430 1.00 80.75 76 ASP A C 1
ATOM 601 O O . ASP A 1 76 ? -30.304 0.147 -10.250 1.00 80.75 76 ASP A O 1
ATOM 605 N N . ASN A 1 77 ? -28.256 0.606 -9.460 1.00 89.88 77 ASN A N 1
ATOM 606 C CA . ASN A 1 77 ? -28.711 0.956 -8.132 1.00 89.88 77 ASN A CA 1
ATOM 607 C C . ASN A 1 77 ? -29.447 2.308 -8.161 1.00 89.88 77 ASN A C 1
ATOM 609 O O . ASN A 1 77 ? -28.852 3.331 -8.516 1.00 89.88 77 ASN A O 1
ATOM 613 N N . PRO A 1 78 ? -30.734 2.347 -7.766 1.00 92.12 78 PRO A N 1
ATOM 614 C CA . PRO A 1 78 ? -31.563 3.544 -7.887 1.00 92.12 78 PRO A CA 1
ATOM 615 C C . PRO A 1 78 ? -31.054 4.704 -7.035 1.00 92.12 78 PRO A C 1
ATOM 617 O O . PRO A 1 78 ? -31.231 5.867 -7.396 1.00 92.12 78 PRO A O 1
ATOM 620 N N . PHE A 1 79 ? -30.409 4.396 -5.911 1.00 92.44 79 PHE A N 1
ATOM 621 C CA . PHE A 1 79 ? -29.863 5.413 -5.034 1.00 92.44 79 PHE A CA 1
ATOM 622 C C . PHE A 1 79 ? -28.556 5.991 -5.576 1.00 92.44 79 PHE A C 1
ATOM 624 O O . PHE A 1 79 ? -28.388 7.207 -5.552 1.00 92.44 79 PHE A O 1
ATOM 631 N N . ALA A 1 80 ? -27.679 5.150 -6.139 1.00 89.31 80 ALA A N 1
ATOM 632 C CA . ALA A 1 80 ? -26.476 5.620 -6.825 1.00 89.31 80 ALA A CA 1
ATOM 633 C C . ALA A 1 80 ? -26.841 6.590 -7.963 1.00 89.31 80 ALA A C 1
ATOM 635 O O . ALA A 1 80 ? -26.345 7.715 -8.007 1.00 89.31 80 ALA A O 1
ATOM 636 N N . HIS A 1 81 ? -27.823 6.213 -8.791 1.00 90.81 81 HIS A N 1
ATOM 637 C CA . HIS A 1 81 ? -28.350 7.082 -9.843 1.00 90.81 81 HIS A CA 1
ATOM 638 C C . HIS A 1 81 ? -28.886 8.416 -9.300 1.00 90.81 81 HIS A C 1
ATOM 640 O O . HIS A 1 81 ? -28.627 9.478 -9.868 1.00 90.81 81 HIS A O 1
ATOM 646 N N . TYR A 1 82 ? -29.660 8.393 -8.212 1.00 87.00 82 TYR A N 1
ATOM 647 C CA . TYR A 1 82 ? -30.205 9.623 -7.641 1.00 87.00 82 TYR A CA 1
ATOM 648 C C . TYR A 1 82 ? -29.113 10.586 -7.161 1.00 87.00 82 TYR A C 1
ATOM 650 O O . TYR A 1 82 ? -29.215 11.792 -7.408 1.00 87.00 82 TYR A O 1
ATOM 658 N N . VAL A 1 83 ? -28.077 10.047 -6.511 1.00 83.69 83 VAL A N 1
ATOM 659 C CA . VAL A 1 83 ? -26.934 10.811 -5.998 1.00 83.69 83 VAL A CA 1
ATOM 660 C C . VAL A 1 83 ? -26.128 11.448 -7.134 1.00 83.69 83 VAL A C 1
ATOM 662 O O . VAL A 1 83 ? -25.724 12.603 -7.003 1.00 83.69 83 VAL A O 1
ATOM 665 N N . GLU A 1 84 ? -25.915 10.742 -8.247 1.00 83.19 84 GLU A N 1
ATOM 666 C CA . GLU A 1 84 ? -25.121 11.263 -9.372 1.00 83.19 84 GLU A CA 1
ATOM 667 C C . GLU A 1 84 ? -25.906 12.150 -10.337 1.00 83.19 84 GLU A C 1
ATOM 669 O O . GLU A 1 84 ? -25.377 13.145 -10.837 1.00 83.19 84 GLU A O 1
ATOM 674 N N . HIS A 1 85 ? -27.160 11.797 -10.617 1.00 82.81 85 HIS A N 1
ATOM 675 C CA . HIS A 1 85 ? -27.925 12.377 -11.721 1.00 82.81 85 HIS A CA 1
ATOM 676 C C . HIS A 1 85 ? -29.307 12.852 -11.283 1.00 82.81 85 HIS A C 1
ATOM 678 O O . HIS A 1 85 ? -29.680 13.999 -11.534 1.00 82.81 85 HIS A O 1
ATOM 684 N N . GLY A 1 86 ? -30.061 12.005 -10.576 1.00 80.44 86 GLY A N 1
ATOM 685 C CA . GLY A 1 86 ? -31.485 12.230 -10.326 1.00 80.44 86 GLY A CA 1
ATOM 686 C C . GLY A 1 86 ? -31.811 13.555 -9.631 1.00 80.44 86 GLY A C 1
ATOM 687 O O . GLY A 1 86 ? -32.799 14.197 -9.987 1.00 80.44 86 GLY A O 1
ATOM 688 N N . ARG A 1 87 ? -30.965 14.011 -8.700 1.00 75.50 87 ARG A N 1
ATOM 689 C CA . ARG A 1 87 ? -31.147 15.314 -8.042 1.00 75.50 87 ARG A CA 1
ATOM 690 C C . ARG A 1 87 ? -30.992 16.492 -9.011 1.00 75.50 87 ARG A C 1
ATOM 692 O O . ARG A 1 87 ? -31.782 17.429 -8.964 1.00 75.50 87 ARG A O 1
ATOM 699 N N . GLY A 1 88 ? -30.001 16.435 -9.904 1.00 61.31 88 GLY A N 1
ATOM 700 C CA . GLY A 1 88 ? -29.770 17.457 -10.934 1.00 61.31 88 GLY A CA 1
ATOM 701 C C . GLY A 1 88 ? -30.848 17.469 -12.020 1.00 61.31 88 GLY A C 1
ATOM 702 O O . GLY A 1 88 ? -31.136 18.510 -12.602 1.00 61.31 88 GLY A O 1
ATOM 703 N N . GLU A 1 89 ? -31.496 16.327 -12.238 1.00 82.06 89 GLU A N 1
ATOM 704 C CA . GLU A 1 89 ? -32.629 16.170 -13.153 1.00 82.06 89 GLU A CA 1
ATOM 705 C C . GLU A 1 89 ? -33.977 16.610 -12.549 1.00 82.06 89 GLU A C 1
ATOM 707 O O . GLU A 1 89 ? -34.999 16.573 -13.235 1.00 82.06 89 GLU A O 1
ATOM 712 N N . GLY A 1 90 ? -34.008 17.018 -11.274 1.00 81.62 90 GLY A N 1
ATOM 713 C CA . GLY A 1 90 ? -35.235 17.422 -10.579 1.00 81.62 90 GLY A CA 1
ATOM 714 C C . GLY A 1 90 ? -36.169 16.258 -10.231 1.00 81.62 90 GLY A C 1
ATOM 715 O O . GLY A 1 90 ? -37.375 16.460 -10.085 1.00 81.62 90 GLY A O 1
ATOM 716 N N . ARG A 1 91 ? -35.641 15.032 -10.121 1.00 87.94 91 ARG A N 1
ATOM 717 C CA . ARG A 1 91 ? -36.407 13.854 -9.697 1.00 87.94 91 ARG A CA 1
ATOM 718 C C . ARG A 1 91 ? -36.600 13.864 -8.180 1.00 87.94 91 ARG A C 1
ATOM 720 O O . ARG A 1 91 ? -35.639 14.032 -7.442 1.00 87.94 91 ARG A O 1
ATOM 727 N N . PHE A 1 92 ? -37.819 13.608 -7.718 1.00 87.94 92 PHE A N 1
ATOM 728 C CA . PHE A 1 92 ? -38.135 13.452 -6.295 1.00 87.94 92 PHE A CA 1
ATOM 729 C C . PHE A 1 92 ? -37.611 12.124 -5.732 1.00 87.94 92 PHE A C 1
ATOM 731 O O . PHE A 1 92 ? -37.802 11.073 -6.350 1.00 87.94 92 PHE A O 1
ATOM 738 N N . ALA A 1 93 ? -36.991 12.170 -4.553 1.00 83.19 93 ALA A N 1
ATOM 739 C CA . ALA A 1 93 ? -36.471 11.025 -3.806 1.00 83.19 93 ALA A CA 1
ATOM 740 C C . ALA A 1 93 ? -37.549 10.276 -3.014 1.00 83.19 93 ALA A C 1
ATOM 742 O O . ALA A 1 93 ? -37.380 9.098 -2.698 1.00 83.19 93 ALA A O 1
ATOM 743 N N . SER A 1 94 ? -38.645 10.954 -2.666 1.00 86.56 94 SER A N 1
ATOM 744 C CA . SER A 1 94 ? -39.736 10.386 -1.873 1.00 86.56 94 SER A CA 1
ATOM 745 C C . SER A 1 94 ? -41.067 11.116 -2.108 1.00 86.56 94 SER A C 1
ATOM 747 O O . SER A 1 94 ? -41.076 12.266 -2.559 1.00 86.56 94 SER A O 1
ATOM 749 N N . PRO A 1 95 ? -42.209 10.510 -1.724 1.00 77.19 95 PRO A N 1
ATOM 750 C CA . PRO A 1 95 ? -43.508 11.186 -1.758 1.00 77.19 95 PRO A CA 1
ATOM 751 C C . PRO A 1 95 ? -43.570 12.448 -0.879 1.00 77.19 95 PRO A C 1
ATOM 753 O O . PRO A 1 95 ? -44.312 13.384 -1.176 1.00 77.19 95 PRO A O 1
ATOM 756 N N . GLY A 1 96 ? -42.813 12.475 0.225 1.00 71.12 96 GLY A N 1
ATOM 757 C CA . GLY A 1 96 ? -42.787 13.602 1.161 1.00 71.12 96 GLY A CA 1
ATOM 758 C C . GLY A 1 96 ? -42.121 14.844 0.570 1.00 71.12 96 GLY A C 1
ATOM 759 O O . GLY A 1 96 ? -42.604 15.955 0.780 1.00 71.12 96 GLY A O 1
ATOM 760 N N . GLU A 1 97 ? -41.061 14.652 -0.217 1.00 72.81 97 GLU A N 1
ATOM 761 C CA . GLU A 1 97 ? -40.391 15.731 -0.949 1.00 72.81 97 GLU A CA 1
ATOM 762 C C . GLU A 1 97 ? -41.320 16.349 -2.007 1.00 72.81 97 GLU A C 1
ATOM 764 O O . GLU A 1 97 ? -41.475 17.569 -2.068 1.00 72.81 97 GLU A O 1
ATOM 769 N N . GLU A 1 98 ? -42.029 15.509 -2.765 1.00 75.81 98 GLU A N 1
ATOM 770 C CA . GLU A 1 98 ? -43.014 15.934 -3.771 1.00 75.81 98 GLU A CA 1
ATOM 771 C C . GLU A 1 98 ? -44.171 16.747 -3.145 1.00 75.81 98 GLU A C 1
ATOM 773 O O . GLU A 1 98 ? -44.594 17.786 -3.670 1.00 75.81 98 GLU A O 1
ATOM 778 N N . ALA A 1 99 ? -44.654 16.325 -1.971 1.00 61.53 99 ALA A N 1
ATOM 779 C CA . ALA A 1 99 ? -45.703 17.024 -1.230 1.00 61.53 99 ALA A CA 1
ATOM 780 C C . ALA A 1 99 ? -45.227 18.360 -0.627 1.00 61.53 99 ALA A C 1
ATOM 782 O O . ALA A 1 99 ? -45.958 19.353 -0.679 1.00 61.53 99 ALA A O 1
ATOM 783 N N . ALA A 1 100 ? -44.007 18.414 -0.085 1.00 55.16 100 ALA A N 1
ATOM 784 C CA . ALA A 1 100 ? -43.431 19.629 0.495 1.00 55.16 100 ALA A CA 1
ATOM 785 C C . ALA A 1 100 ? -43.209 20.720 -0.565 1.00 55.16 100 ALA A C 1
ATOM 787 O O . ALA A 1 100 ? -43.569 21.880 -0.344 1.00 55.16 100 ALA A O 1
ATOM 788 N N . GLN A 1 101 ? -42.713 20.337 -1.746 1.00 56.19 101 GLN A N 1
ATOM 789 C CA . GLN A 1 101 ? -42.560 21.237 -2.894 1.00 56.19 101 GLN A CA 1
ATOM 790 C C . GLN A 1 101 ? -43.913 21.830 -3.331 1.00 56.19 101 GLN A C 1
ATOM 792 O O . GLN A 1 101 ? -43.998 22.997 -3.714 1.00 56.19 101 GLN A O 1
ATOM 797 N N . SER A 1 102 ? -44.986 21.040 -3.226 1.00 54.69 102 SER A N 1
ATOM 798 C CA . SER A 1 102 ? -46.351 21.455 -3.570 1.00 54.69 102 SER A CA 1
ATOM 799 C C . SER A 1 102 ? -46.983 22.384 -2.519 1.00 54.69 102 SER A C 1
ATOM 801 O O . SER A 1 102 ? -47.756 23.273 -2.871 1.00 54.69 102 SER A O 1
ATOM 803 N N . ALA A 1 103 ? -46.647 22.219 -1.233 1.00 49.66 103 ALA A N 1
ATOM 804 C CA . ALA A 1 103 ? -47.163 23.038 -0.129 1.00 49.66 103 ALA A CA 1
ATOM 805 C C . ALA A 1 103 ? -46.480 24.414 -0.014 1.00 49.66 103 ALA A C 1
ATOM 807 O O . ALA A 1 103 ? -47.136 25.400 0.323 1.00 49.66 103 ALA A O 1
ATOM 808 N N . ALA A 1 104 ? -45.188 24.507 -0.350 1.00 44.50 104 ALA A N 1
ATOM 809 C CA . ALA A 1 104 ? -44.431 25.763 -0.355 1.00 44.50 104 ALA A CA 1
ATOM 810 C C . ALA A 1 104 ? -44.918 26.782 -1.411 1.00 44.50 104 ALA A C 1
ATOM 812 O O . ALA A 1 104 ? -44.573 27.959 -1.346 1.00 44.50 104 ALA A O 1
ATOM 813 N N . ALA A 1 105 ? -45.741 26.349 -2.372 1.00 37.72 105 ALA A N 1
ATOM 814 C CA . ALA A 1 105 ? -46.293 27.189 -3.433 1.00 37.72 105 ALA A CA 1
ATOM 815 C C . ALA A 1 105 ? -47.601 27.930 -3.053 1.00 37.72 105 ALA A C 1
ATOM 817 O O . ALA A 1 105 ? -48.144 28.661 -3.884 1.00 37.72 105 ALA A O 1
ATOM 818 N N . ALA A 1 106 ? -48.130 27.767 -1.831 1.00 39.56 106 ALA A N 1
ATOM 819 C CA . ALA A 1 106 ? -49.364 28.429 -1.390 1.00 39.56 106 ALA A CA 1
ATOM 820 C C . ALA A 1 106 ? -49.082 29.777 -0.677 1.00 39.56 106 ALA A C 1
ATOM 822 O O . ALA A 1 106 ? -48.360 29.794 0.321 1.00 39.56 106 ALA A O 1
ATOM 823 N N . PRO A 1 107 ? -49.657 30.917 -1.116 1.00 39.31 107 PRO A N 1
ATOM 824 C CA . PRO A 1 107 ? -49.408 32.207 -0.475 1.00 39.31 107 PRO A CA 1
ATOM 825 C C . PRO A 1 107 ? -50.170 32.327 0.855 1.00 39.31 107 PRO A C 1
ATOM 827 O O . PRO A 1 107 ? -51.401 32.308 0.872 1.00 39.31 107 PRO A O 1
ATOM 830 N N . MET A 1 108 ? -49.453 32.502 1.972 1.00 37.59 108 MET A N 1
ATOM 831 C CA . MET A 1 108 ? -50.053 32.925 3.244 1.00 37.59 108 MET A CA 1
ATOM 832 C C . MET A 1 108 ? -50.242 34.449 3.259 1.00 37.59 108 MET A C 1
ATOM 834 O O . MET A 1 108 ? -49.287 35.206 3.096 1.00 37.59 108 MET A O 1
ATOM 838 N N . ALA A 1 109 ? -51.479 34.906 3.460 1.00 35.81 109 ALA A N 1
ATOM 839 C CA . ALA A 1 109 ? -51.802 36.321 3.646 1.00 35.81 109 ALA A CA 1
ATOM 840 C C . ALA A 1 109 ? -51.587 36.751 5.116 1.00 35.81 109 ALA A C 1
ATOM 842 O O . ALA A 1 109 ? -51.977 36.002 6.015 1.00 35.81 109 ALA A O 1
ATOM 843 N N . PRO A 1 110 ? -51.035 37.947 5.395 1.00 36.78 110 PRO A N 1
ATOM 844 C CA . PRO A 1 110 ? -50.915 38.460 6.759 1.00 36.78 110 PRO A CA 1
ATOM 845 C C . PRO A 1 110 ? -52.267 38.980 7.285 1.00 36.78 110 PRO A C 1
ATOM 847 O O . PRO A 1 110 ? -52.949 39.759 6.617 1.00 36.78 110 PRO A O 1
ATOM 850 N N . GLY A 1 111 ? -52.657 38.553 8.491 1.00 39.16 111 GLY A N 1
ATOM 851 C CA . GLY A 1 111 ? -53.812 39.081 9.233 1.00 39.16 111 GLY A CA 1
ATOM 852 C C . GLY A 1 111 ? -53.516 40.421 9.942 1.00 39.16 111 GLY A C 1
ATOM 853 O O . GLY A 1 111 ? -52.350 40.777 10.112 1.00 39.16 111 GLY A O 1
ATOM 854 N N . PRO A 1 112 ? -54.543 41.199 10.343 1.00 39.66 112 PRO A N 1
ATOM 855 C CA . PRO A 1 112 ? -54.383 42.591 10.776 1.00 39.66 112 PRO A CA 1
ATOM 856 C C . PRO A 1 112 ? -53.898 42.775 12.234 1.00 39.66 112 PRO A C 1
ATOM 858 O O . PRO A 1 112 ? -54.468 42.221 13.165 1.00 39.66 112 PRO A O 1
ATOM 861 N N . GLY A 1 113 ? -52.886 43.643 12.381 1.00 43.53 113 GLY A N 1
ATOM 862 C CA . GLY A 1 113 ? -52.464 44.495 13.513 1.00 43.53 113 GLY A CA 1
ATOM 863 C C . GLY A 1 113 ? -52.899 44.204 14.960 1.00 43.53 113 GLY A C 1
ATOM 864 O O . GLY A 1 113 ? -53.986 44.590 15.379 1.00 43.53 113 GLY A O 1
ATOM 865 N N . TYR A 1 114 ? -51.955 43.728 15.780 1.00 52.41 114 TYR A N 1
ATOM 866 C CA . TYR A 1 114 ? -52.053 43.567 17.243 1.00 52.41 114 TYR A CA 1
ATOM 867 C C . TYR A 1 114 ? -51.806 44.866 18.042 1.00 52.41 114 TYR A C 1
ATOM 869 O O . TYR A 1 114 ? -51.037 44.890 19.003 1.00 52.41 114 TYR A O 1
ATOM 877 N N . ALA A 1 115 ? -52.433 45.978 17.659 1.00 41.19 115 ALA A N 1
ATOM 878 C CA . ALA A 1 115 ? -52.306 47.230 18.407 1.00 41.19 115 ALA A CA 1
ATOM 879 C C . ALA A 1 115 ? -53.240 47.231 19.638 1.00 41.19 115 ALA A C 1
ATOM 881 O O . ALA A 1 115 ? -54.442 47.442 19.494 1.00 41.19 115 ALA A O 1
ATOM 882 N N . GLY A 1 116 ? -52.690 47.009 20.844 1.00 55.16 116 GLY A N 1
ATOM 883 C CA . GLY A 1 116 ? -53.371 47.305 22.122 1.00 55.16 116 GLY A CA 1
ATOM 884 C C . GLY A 1 116 ? -53.395 46.219 23.211 1.00 55.16 116 GLY A C 1
ATOM 885 O O . GLY A 1 116 ? -54.036 46.439 24.235 1.00 55.16 116 GLY A O 1
ATOM 886 N N . LEU A 1 117 ? -52.734 45.068 23.025 1.00 56.53 117 LEU A N 1
ATOM 887 C CA . LEU A 1 117 ? -52.761 43.934 23.976 1.00 56.53 117 LEU A CA 1
ATOM 888 C C . LEU A 1 117 ? -51.487 43.751 24.820 1.00 56.53 117 LEU A C 1
ATOM 890 O O . LEU A 1 117 ? -51.514 42.984 25.777 1.00 56.53 117 LEU A O 1
ATOM 894 N N . LEU A 1 118 ? -50.391 44.430 24.481 1.00 71.06 118 LEU A N 1
ATOM 895 C CA . LEU A 1 118 ? -49.084 44.259 25.123 1.00 71.06 118 LEU A CA 1
ATOM 896 C C . LEU A 1 118 ? -48.706 45.502 25.927 1.00 71.06 118 LEU A C 1
ATOM 898 O O . LEU A 1 118 ? -48.982 46.626 25.504 1.00 71.06 118 LEU A O 1
ATOM 902 N N . THR A 1 119 ? -48.040 45.307 27.063 1.00 83.06 119 THR A N 1
ATOM 903 C CA . THR A 1 119 ? -47.301 46.392 27.726 1.00 83.06 119 THR A CA 1
ATOM 904 C C . THR A 1 119 ? -46.108 46.831 26.870 1.00 83.06 119 THR A C 1
ATOM 906 O O . THR A 1 119 ? -45.619 46.052 26.052 1.00 83.06 119 THR A O 1
ATOM 909 N N . ASP A 1 120 ? -45.579 48.043 27.081 1.00 80.94 120 ASP A N 1
ATOM 910 C CA . ASP A 1 120 ? -44.388 48.526 26.353 1.00 80.94 120 ASP A CA 1
ATOM 911 C C . ASP A 1 120 ? -43.203 47.551 26.471 1.00 80.94 120 ASP A C 1
ATOM 913 O O . ASP A 1 120 ? -42.467 47.328 25.512 1.00 80.94 120 ASP A O 1
ATOM 917 N N . ARG A 1 121 ? -43.060 46.913 27.641 1.00 82.81 121 ARG A N 1
ATOM 918 C CA . ARG A 1 121 ? -42.044 45.886 27.891 1.00 82.81 121 ARG A CA 1
ATOM 919 C C . ARG A 1 121 ? -42.294 44.612 27.085 1.00 82.81 121 ARG A C 1
ATOM 921 O O . ARG A 1 121 ? -41.357 44.066 26.527 1.00 82.81 121 ARG A O 1
ATOM 928 N N . GLU A 1 122 ? -43.534 44.137 27.007 1.00 85.19 122 GLU A N 1
ATOM 929 C CA . GLU A 1 122 ? -43.867 42.940 26.224 1.00 85.19 122 GLU A CA 1
ATOM 930 C C . GLU A 1 122 ? -43.787 43.199 24.713 1.00 85.19 122 GLU A C 1
ATOM 932 O O . GLU A 1 122 ? -43.442 42.299 23.955 1.00 85.19 122 GLU A O 1
ATOM 937 N N . ALA A 1 123 ? -44.061 44.424 24.259 1.00 82.38 123 ALA A N 1
ATOM 938 C CA . ALA A 1 123 ? -43.842 44.813 22.869 1.00 82.38 123 ALA A CA 1
ATOM 939 C C . ALA A 1 123 ? -42.343 44.814 22.507 1.00 82.38 123 ALA A C 1
ATOM 941 O O . ALA A 1 123 ? -41.973 44.331 21.436 1.00 82.38 123 ALA A O 1
ATOM 942 N N . ASP A 1 124 ? -41.486 45.303 23.409 1.00 86.69 124 ASP A N 1
ATOM 943 C CA . ASP A 1 124 ? -40.025 45.249 23.264 1.00 86.69 124 ASP A CA 1
ATOM 944 C C . ASP A 1 124 ? -39.490 43.804 23.301 1.00 86.69 124 ASP A C 1
ATOM 946 O O . ASP A 1 124 ? -38.705 43.410 22.438 1.00 86.69 124 ASP A O 1
ATOM 950 N N . ASP A 1 125 ? -39.970 42.989 24.246 1.00 89.44 125 ASP A N 1
ATOM 951 C CA . ASP A 1 125 ? -39.642 41.563 24.341 1.00 89.44 125 ASP A CA 1
ATOM 952 C C . ASP A 1 125 ? -40.041 40.817 23.059 1.00 89.44 125 ASP A C 1
ATOM 954 O O . ASP A 1 125 ? -39.248 40.035 22.538 1.00 89.44 125 ASP A O 1
ATOM 958 N N . LEU A 1 126 ? -41.237 41.083 22.518 1.00 88.00 126 LEU A N 1
ATOM 959 C CA . LEU A 1 126 ? -41.717 40.490 21.268 1.00 88.00 126 LEU A CA 1
ATOM 960 C C . LEU A 1 126 ? -40.798 40.833 20.096 1.00 88.00 126 LEU A C 1
ATOM 962 O O . LEU A 1 126 ? -40.396 39.934 19.358 1.00 88.00 126 LEU A O 1
ATOM 966 N N . ALA A 1 127 ? -40.433 42.108 19.945 1.00 86.25 127 ALA A N 1
ATOM 967 C CA . ALA A 1 127 ? -39.518 42.545 18.894 1.00 86.25 127 ALA A CA 1
ATOM 968 C C . ALA A 1 127 ? -38.127 41.903 19.031 1.00 86.25 127 ALA A C 1
ATOM 970 O O . ALA A 1 127 ? -37.488 41.607 18.026 1.00 86.25 127 ALA A O 1
ATOM 971 N N . ALA A 1 128 ? -37.667 41.654 20.261 1.00 86.38 128 ALA A N 1
ATOM 972 C CA . ALA A 1 128 ? -36.341 41.105 20.523 1.00 86.38 128 ALA A CA 1
ATOM 973 C C . ALA A 1 128 ? -36.160 39.649 20.077 1.00 86.38 128 ALA A C 1
ATOM 975 O O . ALA A 1 128 ? -35.032 39.253 19.802 1.00 86.38 128 ALA A O 1
ATOM 976 N N . ILE A 1 129 ? -37.232 38.853 20.058 1.00 90.00 129 ILE A N 1
ATOM 977 C CA . ILE A 1 129 ? -37.156 37.400 19.824 1.00 90.00 129 ILE A CA 1
ATOM 978 C C . ILE A 1 129 ? -37.907 36.937 18.577 1.00 90.00 129 ILE A C 1
ATOM 980 O O . ILE A 1 129 ? -37.889 35.741 18.289 1.00 90.00 129 ILE A O 1
ATOM 984 N N . ALA A 1 130 ? -38.591 37.841 17.867 1.00 86.19 130 ALA A N 1
ATOM 985 C CA . ALA A 1 130 ? -39.468 37.494 16.748 1.00 86.19 130 ALA A CA 1
ATOM 986 C C . ALA A 1 130 ? -38.765 36.626 15.694 1.00 86.19 130 ALA A C 1
ATOM 988 O O . ALA A 1 130 ? -39.329 35.631 15.247 1.00 86.19 130 ALA A O 1
ATOM 989 N N . ASP A 1 131 ? -37.511 36.949 15.376 1.00 83.81 131 ASP A N 1
ATOM 990 C CA . ASP A 1 131 ? -36.715 36.245 14.366 1.00 83.81 131 ASP A CA 1
ATOM 991 C C . ASP A 1 131 ? -36.186 34.877 14.839 1.00 83.81 131 ASP A C 1
ATOM 993 O O . ASP A 1 131 ? -35.788 34.048 14.023 1.00 83.81 131 ASP A O 1
ATOM 997 N N . GLN A 1 132 ? -36.130 34.628 16.153 1.00 86.06 132 GLN A N 1
ATOM 998 C CA . GLN A 1 132 ? -35.614 33.376 16.733 1.00 86.06 132 GLN A CA 1
ATOM 999 C C . GLN A 1 132 ? -36.716 32.485 17.322 1.00 86.06 132 GLN A C 1
ATOM 1001 O O . GLN A 1 132 ? -36.446 31.358 17.756 1.00 86.06 132 GLN A O 1
ATOM 1006 N N . PHE A 1 133 ? -37.945 32.986 17.377 1.00 88.56 133 PHE A N 1
ATOM 1007 C CA . PHE A 1 133 ? -39.113 32.239 17.806 1.00 88.56 133 PHE A CA 1
ATOM 1008 C C . PHE A 1 133 ? -39.639 31.375 16.657 1.00 88.56 133 PHE A C 1
ATOM 1010 O O . PHE A 1 133 ? -39.755 31.844 15.529 1.00 88.56 133 PHE A O 1
ATOM 1017 N N . ASP A 1 134 ? -39.982 30.118 16.940 1.00 82.69 134 ASP A N 1
ATOM 1018 C CA . ASP A 1 134 ? -40.521 29.202 15.933 1.00 82.69 134 ASP A CA 1
ATOM 1019 C C . ASP A 1 134 ? -42.034 29.018 16.154 1.00 82.69 134 ASP A C 1
ATOM 1021 O O . ASP A 1 134 ? -42.449 28.195 16.981 1.00 82.69 134 ASP A O 1
ATOM 1025 N N . PRO A 1 135 ? -42.890 29.772 15.434 1.00 80.56 135 PRO A N 1
ATOM 1026 C CA . PRO A 1 135 ? -44.335 29.701 15.624 1.00 80.56 135 PRO A CA 1
ATOM 1027 C C . PRO A 1 135 ? -44.923 28.353 15.194 1.00 80.56 135 PRO A C 1
ATOM 1029 O O . PRO A 1 135 ? -45.952 27.944 15.737 1.00 80.56 135 PRO A O 1
ATOM 1032 N N . VAL A 1 136 ? -44.277 27.644 14.260 1.00 78.50 136 VAL A N 1
ATOM 1033 C CA . VAL A 1 136 ? -44.734 26.336 13.775 1.00 78.50 136 VAL A CA 1
ATOM 1034 C C . VAL A 1 136 ? -44.465 25.273 14.833 1.00 78.50 136 VAL A C 1
ATOM 1036 O O . VAL A 1 136 ? -45.386 24.551 15.223 1.00 78.50 136 VAL A O 1
ATOM 1039 N N . TYR A 1 137 ? -43.236 25.219 15.352 1.00 84.00 137 TYR A N 1
ATOM 1040 C CA . TYR A 1 137 ? -42.874 24.349 16.470 1.00 84.00 137 TYR A CA 1
ATOM 1041 C C . TYR A 1 137 ? -43.770 24.611 17.679 1.00 84.00 137 TYR A C 1
ATOM 1043 O O . TYR A 1 137 ? -44.334 23.677 18.253 1.00 84.00 137 TYR A O 1
ATOM 1051 N N . TYR A 1 138 ? -43.941 25.882 18.048 1.00 82.50 138 TYR A N 1
ATOM 1052 C CA . TYR A 1 138 ? -44.689 26.259 19.238 1.00 82.50 138 TYR A CA 1
ATOM 1053 C C . TYR A 1 138 ? -46.162 25.843 19.148 1.00 82.50 138 TYR A C 1
ATOM 1055 O O . TYR A 1 138 ? -46.684 25.219 20.072 1.00 82.50 138 TYR A O 1
ATOM 1063 N N . ALA A 1 139 ? -46.824 26.115 18.018 1.00 81.19 139 ALA A N 1
ATOM 1064 C CA . ALA A 1 139 ? -48.216 25.723 17.800 1.00 81.19 139 ALA A CA 1
ATOM 1065 C C . ALA A 1 139 ? -48.397 24.196 17.721 1.00 81.19 139 ALA A C 1
ATOM 1067 O O . ALA A 1 139 ? -49.393 23.662 18.215 1.00 81.19 139 ALA A O 1
ATOM 1068 N N . ALA A 1 140 ? -47.434 23.480 17.130 1.00 79.75 140 ALA A N 1
ATOM 1069 C CA . ALA A 1 140 ? -47.464 22.022 17.049 1.00 79.75 140 ALA A CA 1
ATOM 1070 C C . ALA A 1 140 ? -47.288 21.358 18.427 1.00 79.75 140 ALA A C 1
ATOM 1072 O O . ALA A 1 140 ? -47.989 20.390 18.739 1.00 79.75 140 ALA A O 1
ATOM 1073 N N . MET A 1 141 ? -46.376 21.891 19.246 1.00 79.88 141 MET A N 1
ATOM 1074 C CA . MET A 1 141 ? -46.050 21.380 20.580 1.00 79.88 141 MET A CA 1
ATOM 1075 C C . MET A 1 141 ? -47.147 21.698 21.608 1.00 79.88 141 MET A C 1
ATOM 1077 O O . MET A 1 141 ? -47.437 20.881 22.482 1.00 79.88 141 MET A O 1
ATOM 1081 N N . TYR A 1 142 ? -47.784 22.866 21.492 1.00 84.75 142 TYR A N 1
ATOM 1082 C CA . TYR A 1 142 ? -48.727 23.406 22.472 1.00 84.75 142 TYR A CA 1
ATOM 1083 C C . TYR A 1 142 ? -50.121 23.616 21.871 1.00 84.75 142 TYR A C 1
ATOM 1085 O O . TYR A 1 142 ? -50.575 24.737 21.644 1.00 84.75 142 TYR A O 1
ATOM 1093 N N . ARG A 1 143 ? -50.827 22.510 21.611 1.00 80.50 143 ARG A N 1
ATOM 1094 C CA . ARG A 1 143 ? -52.150 22.523 20.953 1.00 80.50 143 ARG A CA 1
ATOM 1095 C C . ARG A 1 143 ? -53.231 23.283 21.721 1.00 80.50 143 ARG A C 1
ATOM 1097 O O . ARG A 1 143 ? -54.205 23.724 21.120 1.00 80.50 143 ARG A O 1
ATOM 1104 N N . ASP A 1 144 ? -53.074 23.425 23.031 1.00 79.25 144 ASP A N 1
ATOM 1105 C CA . ASP A 1 144 ? -53.962 24.219 23.878 1.00 79.25 144 ASP A CA 1
ATOM 1106 C C . ASP A 1 144 ? -53.921 25.715 23.521 1.00 79.25 144 ASP A C 1
ATOM 1108 O O . ASP A 1 144 ? -54.938 26.393 23.641 1.00 79.25 144 ASP A O 1
ATOM 1112 N N . VAL A 1 145 ? -52.804 26.203 22.970 1.00 72.25 145 VAL A N 1
ATOM 1113 C CA . VAL A 1 145 ? -52.649 27.586 22.490 1.00 72.25 145 VAL A CA 1
ATOM 1114 C C . VAL A 1 145 ? -53.462 27.825 21.217 1.00 72.25 145 VAL A C 1
ATOM 1116 O O . VAL A 1 145 ? -54.096 28.871 21.085 1.00 72.25 145 VAL A O 1
ATOM 1119 N N . ALA A 1 146 ? -53.547 26.835 20.321 1.00 60.88 146 ALA A N 1
ATOM 1120 C CA . ALA A 1 146 ? -54.334 26.936 19.087 1.00 60.88 146 ALA A CA 1
ATOM 1121 C C . ALA A 1 146 ? -55.837 27.171 19.350 1.00 60.88 146 ALA A C 1
ATOM 1123 O O . ALA A 1 146 ? -56.517 27.791 18.536 1.00 60.88 146 ALA A O 1
ATOM 1124 N N . GLY A 1 147 ? -56.353 26.727 20.503 1.00 57.72 147 GLY A N 1
ATOM 1125 C CA . GLY A 1 147 ? -57.738 26.964 20.925 1.00 57.72 147 GLY A CA 1
ATOM 1126 C C . GLY A 1 147 ? -58.015 28.369 21.473 1.00 57.72 147 GLY A C 1
ATOM 1127 O O . GLY A 1 147 ? -59.178 28.734 21.629 1.00 57.72 147 GLY A O 1
ATOM 1128 N N . THR A 1 148 ? -56.976 29.162 21.760 1.00 64.31 148 THR A N 1
ATOM 1129 C CA . THR A 1 148 ? -57.110 30.510 22.347 1.00 64.31 148 THR A CA 1
ATOM 1130 C C . THR A 1 148 ? -57.290 31.614 21.304 1.00 64.31 148 THR A C 1
ATOM 1132 O O . THR A 1 148 ? -57.734 32.708 21.644 1.00 64.31 148 THR A O 1
ATOM 1135 N N . GLY A 1 149 ? -56.943 31.347 20.039 1.00 66.06 149 GLY A N 1
ATOM 1136 C CA . GLY A 1 149 ? -56.936 32.347 18.965 1.00 66.06 149 GLY A CA 1
ATOM 1137 C C . GLY A 1 149 ? -55.825 33.400 19.080 1.00 66.06 149 GLY A C 1
ATOM 1138 O O . GLY A 1 149 ? -55.799 34.327 18.274 1.00 66.06 149 GLY A O 1
ATOM 1139 N N . LEU A 1 150 ? -54.922 33.276 20.060 1.00 68.50 150 LEU A N 1
ATOM 1140 C CA . LEU A 1 150 ? -53.755 34.143 20.200 1.00 68.50 150 LEU A CA 1
ATOM 1141 C C . LEU A 1 150 ? -52.639 33.711 19.248 1.00 68.50 150 LEU A C 1
ATOM 1143 O O . LEU A 1 150 ? -52.417 32.522 19.020 1.00 68.50 150 LEU A O 1
ATOM 1147 N N . ASP A 1 151 ? -51.902 34.697 18.744 1.00 81.50 151 ASP A N 1
ATOM 1148 C CA . ASP A 1 151 ? -50.656 34.462 18.026 1.00 81.50 151 ASP A CA 1
ATOM 1149 C C . ASP A 1 151 ? -49.647 33.714 18.924 1.00 81.50 151 ASP A C 1
ATOM 1151 O O . ASP A 1 151 ? -49.473 34.103 20.085 1.00 81.50 151 ASP A O 1
ATOM 1155 N N . PRO A 1 152 ? -48.975 32.655 18.432 1.00 84.44 152 PRO A N 1
ATOM 1156 C CA . PRO A 1 152 ? -48.023 31.873 19.221 1.00 84.44 152 PRO A CA 1
ATOM 1157 C C . PRO A 1 152 ? -46.907 32.694 19.882 1.00 84.44 152 PRO A C 1
ATOM 1159 O O . PRO A 1 152 ? -46.549 32.417 21.030 1.00 84.44 152 PRO A O 1
ATOM 1162 N N . LEU A 1 153 ? -46.381 33.716 19.200 1.00 86.25 153 LEU A N 1
ATOM 1163 C CA . LEU A 1 153 ? -45.325 34.575 19.735 1.00 86.25 153 LEU A CA 1
ATOM 1164 C C . LEU A 1 153 ? -45.879 35.496 20.831 1.00 86.25 153 LEU A C 1
ATOM 1166 O O . LEU A 1 153 ? -45.275 35.621 21.898 1.00 86.25 153 LEU A O 1
ATOM 1170 N N . ILE A 1 154 ? -47.069 36.071 20.621 1.00 84.56 154 ILE A N 1
ATOM 1171 C CA . ILE A 1 154 ? -47.769 36.870 21.645 1.00 84.56 154 ILE A CA 1
ATOM 1172 C C . ILE A 1 154 ? -48.072 36.024 22.883 1.00 84.56 154 ILE A C 1
ATOM 1174 O O . ILE A 1 154 ? -47.827 36.460 24.012 1.00 84.56 154 ILE A O 1
ATOM 1178 N N . HIS A 1 155 ? -48.576 34.804 22.687 1.00 88.12 155 HIS A N 1
ATOM 1179 C CA . HIS A 1 155 ? -48.822 33.874 23.782 1.00 88.12 155 HIS A CA 1
ATOM 1180 C C . HIS A 1 155 ? -47.532 33.594 24.557 1.00 88.12 155 HIS A C 1
ATOM 1182 O O . HIS A 1 155 ? -47.523 33.631 25.789 1.00 88.12 155 HIS A O 1
ATOM 1188 N N . PHE A 1 156 ? -46.426 33.339 23.853 1.00 90.19 156 PHE A N 1
ATOM 1189 C CA . PHE A 1 156 ? -45.155 33.049 24.498 1.00 90.19 156 PHE A CA 1
ATOM 1190 C C . PHE A 1 156 ? -44.659 34.204 25.373 1.00 90.19 156 PHE A C 1
ATOM 1192 O O . PHE A 1 156 ? -44.328 33.953 26.530 1.00 90.19 156 PHE A O 1
ATOM 1199 N N . VAL A 1 157 ? -44.651 35.440 24.860 1.00 89.94 157 VAL A N 1
ATOM 1200 C CA . VAL A 1 157 ? -44.146 36.633 25.571 1.00 89.94 157 VAL A CA 1
ATOM 1201 C C . VAL A 1 157 ? -44.984 36.979 26.808 1.00 89.94 157 VAL A C 1
ATOM 1203 O O . VAL A 1 157 ? -44.435 37.399 27.828 1.00 89.94 157 VAL A O 1
ATOM 1206 N N . THR A 1 158 ? -46.297 36.758 26.754 1.00 85.81 158 THR A N 1
ATOM 1207 C CA . THR A 1 158 ? -47.223 37.137 27.836 1.00 85.81 158 THR A CA 1
ATOM 1208 C C . THR A 1 158 ? -47.362 36.056 28.916 1.00 85.81 158 THR A C 1
ATOM 1210 O O . THR A 1 158 ? -47.325 36.358 30.120 1.00 85.81 158 THR A O 1
ATOM 1213 N N . LEU A 1 159 ? -47.490 34.789 28.503 1.00 86.19 159 LEU A N 1
ATOM 1214 C CA . LEU A 1 159 ? -47.832 33.653 29.369 1.00 86.19 159 LEU A CA 1
ATOM 1215 C C . LEU A 1 159 ? -46.849 32.488 29.236 1.00 86.19 159 LEU A C 1
ATOM 1217 O O . LEU A 1 159 ? -46.393 31.938 30.237 1.00 86.19 159 LEU A O 1
ATOM 1221 N N . GLY A 1 160 ? -46.489 32.121 28.008 1.00 89.25 160 GLY A N 1
ATOM 1222 C CA . GLY A 1 160 ? -45.817 30.858 27.726 1.00 89.25 160 GLY A CA 1
ATOM 1223 C C . GLY A 1 160 ? -44.471 30.669 28.424 1.00 89.25 160 GLY A C 1
ATOM 1224 O O . GLY A 1 160 ? -44.188 29.569 28.895 1.00 89.25 160 GLY A O 1
ATOM 1225 N N . TRP A 1 161 ? -43.647 31.713 28.542 1.00 92.62 161 TRP A N 1
ATOM 1226 C CA . TRP A 1 161 ? -42.366 31.592 29.249 1.00 92.62 161 TRP A CA 1
ATOM 1227 C C . TRP A 1 161 ? -42.538 31.405 30.768 1.00 92.62 161 TRP A C 1
ATOM 1229 O O . TRP A 1 161 ? -41.756 30.680 31.380 1.00 92.62 161 TRP A O 1
ATOM 1239 N N . LYS A 1 162 ? -43.591 31.978 31.373 1.00 91.00 162 LYS A N 1
ATOM 1240 C CA . LYS A 1 162 ? -43.934 31.788 32.801 1.00 91.00 162 LYS A CA 1
ATOM 1241 C C . LYS A 1 162 ? -44.425 30.368 33.080 1.00 91.00 162 LYS A C 1
ATOM 1243 O O . LYS A 1 162 ? -44.283 29.860 34.185 1.00 91.00 162 LYS A O 1
ATOM 1248 N N . GLU A 1 163 ? -44.970 29.720 32.056 1.00 90.25 163 GLU A N 1
ATOM 1249 C CA . GLU A 1 163 ? -45.376 28.314 32.064 1.00 90.25 163 GLU A CA 1
ATOM 1250 C C . GLU A 1 163 ? -44.229 27.363 31.675 1.00 90.25 163 GLU A C 1
ATOM 1252 O O . GLU A 1 163 ? -44.444 26.163 31.500 1.00 90.25 163 GLU A O 1
ATOM 1257 N N . TYR A 1 164 ? -43.002 27.879 31.540 1.00 93.12 164 TYR A N 1
ATOM 1258 C CA . TYR A 1 164 ? -41.810 27.131 31.136 1.00 93.12 164 TYR A CA 1
ATOM 1259 C C . TYR A 1 164 ? -41.903 26.483 29.742 1.00 93.12 164 TYR A C 1
ATOM 1261 O O . TYR A 1 164 ? -41.219 25.495 29.463 1.00 93.12 164 TYR A O 1
ATOM 1269 N N . ARG A 1 165 ? -42.739 27.018 28.843 1.00 92.38 165 ARG A N 1
ATOM 1270 C CA . ARG A 1 165 ? -42.870 26.511 27.468 1.00 92.38 165 ARG A CA 1
ATOM 1271 C C . ARG A 1 165 ? -41.633 26.844 26.643 1.00 92.38 165 ARG A C 1
ATOM 1273 O O . ARG A 1 165 ? -41.023 27.889 26.843 1.00 92.38 165 ARG A O 1
ATOM 1280 N N . LYS A 1 166 ? -41.267 25.976 25.702 1.00 93.12 166 LYS A N 1
ATOM 1281 C CA . LYS A 1 166 ? -40.092 26.128 24.836 1.00 93.12 166 LYS A CA 1
ATOM 1282 C C . LYS A 1 166 ? -40.448 26.961 23.600 1.00 93.12 166 LYS A C 1
ATOM 1284 O O . LYS A 1 166 ? -41.383 26.577 22.904 1.00 93.12 166 LYS A O 1
ATOM 1289 N N . PRO A 1 167 ? -39.730 28.055 23.301 1.00 89.25 167 PRO A N 1
ATOM 1290 C CA . PRO A 1 167 ? -40.013 28.915 22.147 1.00 89.25 167 PRO A CA 1
ATOM 1291 C C . PRO A 1 167 ? -39.580 28.310 20.805 1.00 89.25 167 PRO A C 1
ATOM 1293 O O . PRO A 1 167 ? -40.071 28.721 19.760 1.00 89.25 167 PRO A O 1
ATOM 1296 N N . ASN A 1 168 ? -38.650 27.353 20.829 1.00 87.25 168 ASN A N 1
ATOM 1297 C CA . ASN A 1 168 ? -38.170 26.596 19.674 1.00 87.25 168 ASN A CA 1
ATOM 1298 C C . ASN A 1 168 ? -37.550 25.267 20.154 1.00 87.25 168 ASN A C 1
ATOM 1300 O O . ASN A 1 168 ? -37.531 24.972 21.353 1.00 87.25 168 ASN A O 1
ATOM 1304 N N . SER A 1 169 ? -37.031 24.462 19.226 1.00 83.69 169 SER A N 1
ATOM 1305 C CA . SER A 1 169 ? -36.401 23.170 19.527 1.00 83.69 169 SER A CA 1
ATOM 1306 C C . SER A 1 169 ? -35.053 23.263 20.255 1.00 83.69 169 SER A C 1
ATOM 1308 O O . SER A 1 169 ? -34.586 22.260 20.795 1.00 83.69 169 SER A O 1
ATOM 1310 N N . SER A 1 170 ? -34.405 24.430 20.243 1.00 82.44 170 SER A N 1
ATOM 1311 C CA . SER A 1 170 ? -33.010 24.610 20.673 1.00 82.44 170 SER A CA 1
ATOM 1312 C C . SER A 1 170 ? -32.871 25.300 22.035 1.00 82.44 170 SER A C 1
ATOM 1314 O O . SER A 1 170 ? -31.822 25.184 22.666 1.00 82.44 170 SER A O 1
ATOM 1316 N N . PHE A 1 171 ? -33.920 25.973 22.514 1.00 90.81 171 PHE A N 1
ATOM 1317 C CA . PHE A 1 171 ? -33.954 26.667 23.800 1.00 90.81 171 PHE A CA 1
ATOM 1318 C C . PHE A 1 171 ? -34.943 26.013 24.773 1.00 90.81 171 PHE A C 1
ATOM 1320 O O . PHE A 1 171 ? -36.099 25.743 24.435 1.00 90.81 171 PHE A O 1
ATOM 1327 N N . ASP A 1 172 ? -34.503 25.788 26.008 1.00 94.25 172 ASP A N 1
ATOM 1328 C CA . ASP A 1 172 ? -35.301 25.212 27.084 1.00 94.25 172 ASP A CA 1
ATOM 1329 C C . ASP A 1 172 ? -35.471 26.226 28.221 1.00 94.25 172 ASP A C 1
ATOM 1331 O O . ASP A 1 172 ? -34.575 26.467 29.027 1.00 94.25 172 ASP A O 1
ATOM 1335 N N . THR A 1 173 ? -36.667 26.808 28.287 1.00 93.81 173 THR A N 1
ATOM 1336 C CA . THR A 1 173 ? -37.050 27.834 29.263 1.00 93.81 173 THR A CA 1
ATOM 1337 C C . THR A 1 173 ? -36.864 27.386 30.709 1.00 93.81 173 THR A C 1
ATOM 1339 O O . THR A 1 173 ? -36.443 28.190 31.540 1.00 93.81 173 THR A O 1
ATOM 1342 N N . ARG A 1 174 ? -37.160 26.118 31.028 1.00 94.06 174 ARG A N 1
ATOM 1343 C CA . ARG A 1 174 ? -36.990 25.597 32.390 1.00 94.06 174 ARG A CA 1
ATOM 1344 C C . ARG A 1 174 ? -35.514 25.479 32.726 1.00 94.06 174 ARG A C 1
ATOM 1346 O O . ARG A 1 174 ? -35.084 26.036 33.730 1.00 94.06 174 ARG A O 1
ATOM 1353 N N . TYR A 1 175 ? -34.757 24.818 31.853 1.00 94.81 175 TYR A N 1
ATOM 1354 C CA . TYR A 1 175 ? -33.313 24.667 32.013 1.00 94.81 175 TYR A CA 1
ATOM 1355 C C . TYR A 1 175 ? -32.626 26.022 32.202 1.00 94.81 175 TYR A C 1
ATOM 1357 O O . TYR A 1 175 ? -31.836 26.187 33.125 1.00 94.81 175 TYR A O 1
ATOM 1365 N N . TYR A 1 176 ? -32.949 27.006 31.355 1.00 94.12 176 TYR A N 1
ATOM 1366 C CA . TYR A 1 176 ? -32.286 28.304 31.392 1.00 94.12 176 TYR A CA 1
ATOM 1367 C C . TYR A 1 176 ? -32.526 29.040 32.712 1.00 94.12 176 TYR A C 1
ATOM 1369 O O . TYR A 1 176 ? -31.599 29.638 33.245 1.00 94.12 176 TYR A O 1
ATOM 1377 N N . LEU A 1 177 ? -33.740 28.984 33.266 1.00 94.81 177 LEU A N 1
ATOM 1378 C CA . LEU A 1 177 ? -34.043 29.601 34.560 1.00 94.81 177 LEU A CA 1
ATOM 1379 C C . LEU A 1 177 ? -33.389 28.855 35.730 1.00 94.81 177 LEU A C 1
ATOM 1381 O O . LEU A 1 177 ? -32.907 29.493 36.661 1.00 94.81 177 LEU A O 1
ATOM 1385 N N . GLU A 1 178 ? -33.342 27.522 35.681 1.00 93.75 178 GLU A N 1
ATOM 1386 C CA . GLU A 1 178 ? -32.671 26.704 36.703 1.00 93.75 178 GLU A CA 1
ATOM 1387 C C . GLU A 1 178 ? -31.149 26.924 36.708 1.00 93.75 178 GLU A C 1
ATOM 1389 O O . GLU A 1 178 ? -30.544 27.026 37.773 1.00 93.75 178 GLU A O 1
ATOM 1394 N N . ALA A 1 179 ? -30.536 27.043 35.527 1.00 91.88 179 ALA A N 1
ATOM 1395 C CA . ALA A 1 179 ? -29.106 27.299 35.365 1.00 91.88 179 ALA A CA 1
ATOM 1396 C C . ALA A 1 179 ? -28.709 28.755 35.668 1.00 91.88 179 ALA A C 1
ATOM 1398 O O . ALA A 1 179 ? -27.541 29.023 35.944 1.00 91.88 179 ALA A O 1
ATOM 1399 N N . ASN A 1 180 ? -29.663 29.693 35.632 1.00 94.50 180 ASN A N 1
ATOM 1400 C CA . ASN A 1 180 ? -29.425 31.126 35.810 1.00 94.50 180 ASN A CA 1
ATOM 1401 C C . ASN A 1 180 ? -30.373 31.728 36.868 1.00 94.50 180 ASN A C 1
ATOM 1403 O O . ASN A 1 180 ? -31.333 32.426 36.513 1.00 94.50 180 ASN A O 1
ATOM 1407 N N . PRO A 1 181 ? -30.123 31.474 38.172 1.00 93.81 181 PRO A N 1
ATOM 1408 C CA . PRO A 1 181 ? -30.981 31.956 39.257 1.00 93.81 181 PRO A CA 1
ATOM 1409 C C . PRO A 1 181 ? -31.147 33.480 39.284 1.00 93.81 181 PRO A C 1
ATOM 1411 O O . PRO A 1 181 ? -32.211 33.971 39.647 1.00 93.81 181 PRO A O 1
ATOM 1414 N N . ASP A 1 182 ? -30.135 34.226 38.833 1.00 94.38 182 ASP A N 1
ATOM 1415 C CA . ASP A 1 182 ? -30.167 35.686 38.704 1.00 94.38 182 ASP A CA 1
ATOM 1416 C C . ASP A 1 182 ? -31.288 36.169 37.768 1.00 94.38 182 ASP A C 1
ATOM 1418 O O . ASP A 1 182 ? -31.972 37.153 38.056 1.00 94.38 182 ASP A O 1
ATOM 1422 N N . ILE A 1 183 ? -31.535 35.442 36.675 1.00 94.25 183 ILE A N 1
ATOM 1423 C CA . ILE A 1 183 ? -32.592 35.761 35.704 1.00 94.25 183 ILE A CA 1
ATOM 1424 C C . ILE A 1 183 ? -33.969 35.382 36.248 1.00 94.25 183 ILE A C 1
ATOM 1426 O O . ILE A 1 183 ? -34.940 36.122 36.053 1.00 94.25 183 ILE A O 1
ATOM 1430 N N . ALA A 1 184 ? -34.048 34.256 36.960 1.00 90.06 184 ALA A N 1
ATOM 1431 C CA . ALA A 1 184 ? -35.272 33.812 37.614 1.00 90.06 184 ALA A CA 1
ATOM 1432 C C . ALA A 1 184 ? -35.720 34.793 38.709 1.00 90.06 184 ALA A C 1
ATOM 1434 O O . ALA A 1 184 ? -36.888 35.182 38.742 1.00 90.06 184 ALA A O 1
ATOM 1435 N N . GLU A 1 185 ? -34.794 35.248 39.557 1.00 90.75 185 GLU A N 1
ATOM 1436 C CA . GLU A 1 185 ? -35.059 36.228 40.618 1.00 90.75 185 GLU A CA 1
ATOM 1437 C C . GLU A 1 185 ? -35.444 37.604 40.059 1.00 90.75 185 GLU A C 1
ATOM 1439 O O . GLU A 1 185 ? -36.336 38.264 40.594 1.00 90.75 185 GLU A O 1
ATOM 1444 N N . ALA A 1 186 ? -34.832 38.018 38.945 1.00 90.62 186 ALA A N 1
ATOM 1445 C CA . ALA A 1 186 ? -35.177 39.260 38.256 1.00 90.62 186 ALA A CA 1
ATOM 1446 C C . ALA A 1 186 ? -36.555 39.219 37.562 1.00 90.62 186 ALA A C 1
ATOM 1448 O O . ALA A 1 186 ? -37.047 40.259 37.107 1.00 90.62 186 ALA A O 1
ATOM 1449 N N . GLY A 1 187 ? -37.175 38.037 37.437 1.00 88.31 187 GLY A N 1
ATOM 1450 C CA . GLY A 1 187 ? -38.440 37.851 36.723 1.00 88.31 187 GLY A CA 1
ATOM 1451 C C . GLY A 1 187 ? -38.365 38.290 35.256 1.00 88.31 187 GLY A C 1
ATOM 1452 O O . GLY A 1 187 ? -39.350 38.793 34.708 1.00 88.31 187 GLY A O 1
ATOM 1453 N N . ALA A 1 188 ? -37.187 38.184 34.637 1.00 90.62 188 ALA A N 1
ATOM 1454 C CA . ALA A 1 188 ? -36.969 38.551 33.243 1.00 90.62 188 ALA A CA 1
ATOM 1455 C C . ALA A 1 188 ? -37.337 37.391 32.309 1.00 90.62 188 ALA A C 1
ATOM 1457 O O . ALA A 1 188 ? -37.169 36.225 32.660 1.00 90.62 188 ALA A O 1
ATOM 1458 N N . ASN A 1 189 ? -37.817 37.707 31.101 1.00 94.12 189 ASN A N 1
ATOM 1459 C CA . ASN A 1 189 ? -38.101 36.686 30.099 1.00 94.12 189 ASN A CA 1
ATOM 1460 C C . ASN A 1 189 ? -36.781 35.983 29.706 1.00 94.12 189 ASN A C 1
ATOM 1462 O O . ASN A 1 189 ? -35.880 36.635 29.165 1.00 94.12 189 ASN A O 1
ATOM 1466 N N . PRO A 1 190 ? -36.641 34.670 29.965 1.00 94.81 190 PRO A N 1
ATOM 1467 C CA . PRO A 1 190 ? -35.371 33.966 29.809 1.00 94.81 190 PRO A CA 1
ATOM 1468 C C . PRO A 1 190 ? -34.923 33.872 28.351 1.00 94.81 190 PRO A C 1
ATOM 1470 O O . PRO A 1 190 ? -33.727 33.942 28.079 1.00 94.81 190 PRO A O 1
ATOM 1473 N N . PHE A 1 191 ? -35.859 33.762 27.402 1.00 95.81 191 PHE A N 1
ATOM 1474 C CA . PHE A 1 191 ? -35.507 33.680 25.987 1.00 95.81 191 PHE A CA 1
ATOM 1475 C C . PHE A 1 191 ? -35.070 35.040 25.439 1.00 95.81 191 PHE A C 1
ATOM 1477 O O . PHE A 1 191 ? -34.079 35.114 24.719 1.00 95.81 191 PHE A O 1
ATOM 1484 N N . VAL A 1 192 ? -35.733 36.124 25.859 1.00 94.50 192 VAL A N 1
ATOM 1485 C CA . VAL A 1 192 ? -35.304 37.496 25.535 1.00 94.50 192 VAL A CA 1
ATOM 1486 C C . VAL A 1 192 ? -33.912 37.764 26.096 1.00 94.50 192 VAL A C 1
ATOM 1488 O O . VAL A 1 192 ? -33.041 38.248 25.374 1.00 94.50 192 VAL A O 1
ATOM 1491 N N . HIS A 1 193 ? -33.674 37.407 27.363 1.00 95.06 193 HIS A N 1
ATOM 1492 C CA . HIS A 1 193 ? -32.353 37.552 27.966 1.00 95.06 193 HIS A CA 1
ATOM 1493 C C . HIS A 1 193 ? -31.303 36.749 27.197 1.00 95.06 193 HIS A C 1
ATOM 1495 O O . HIS A 1 193 ? -30.237 37.272 26.887 1.00 95.06 193 HIS A O 1
ATOM 1501 N N . TYR A 1 194 ? -31.583 35.487 26.874 1.00 93.31 194 TYR A N 1
ATOM 1502 C CA . TYR A 1 194 ? -30.650 34.643 26.135 1.00 93.31 194 TYR A CA 1
ATOM 1503 C C . TYR A 1 194 ? -30.306 35.213 24.752 1.00 93.31 194 TYR A C 1
ATOM 1505 O O . TYR A 1 194 ? -29.127 35.265 24.399 1.00 93.31 194 TYR A O 1
ATOM 1513 N N . VAL A 1 195 ? -31.304 35.700 24.007 1.00 90.38 195 VAL A N 1
ATOM 1514 C CA . VAL A 1 195 ? -31.108 36.317 22.686 1.00 90.38 195 VAL A CA 1
ATOM 1515 C C . VAL A 1 195 ? -30.304 37.618 22.778 1.00 90.38 195 VAL A C 1
ATOM 1517 O O . VAL A 1 195 ? -29.405 37.826 21.967 1.00 90.38 195 VAL A O 1
ATOM 1520 N N . ARG A 1 196 ? -30.581 38.477 23.769 1.00 90.88 196 ARG A N 1
ATOM 1521 C CA . ARG A 1 196 ? -29.905 39.780 23.920 1.00 90.88 196 ARG A CA 1
ATOM 1522 C C . ARG A 1 196 ? -28.513 39.690 24.543 1.00 90.88 196 ARG A C 1
ATOM 1524 O O . ARG A 1 196 ? -27.624 40.446 24.161 1.00 90.88 196 ARG A O 1
ATOM 1531 N N . HIS A 1 197 ? -28.342 38.808 25.522 1.00 90.81 197 HIS A N 1
ATOM 1532 C CA . HIS A 1 197 ? -27.178 38.797 26.410 1.00 90.81 197 HIS A CA 1
ATOM 1533 C C . HIS A 1 197 ? -26.629 37.391 26.632 1.00 90.81 197 HIS A C 1
ATOM 1535 O O . HIS A 1 197 ? -25.432 37.174 26.464 1.00 90.81 197 HIS A O 1
ATOM 1541 N N . GLY A 1 198 ? -27.487 36.415 26.943 1.00 88.75 198 GLY A N 1
ATOM 1542 C CA . GLY A 1 198 ? -27.044 35.092 27.393 1.00 88.75 198 GLY A CA 1
ATOM 1543 C C . GLY A 1 198 ? -26.106 34.377 26.421 1.00 88.75 198 GLY A C 1
ATOM 1544 O O . GLY A 1 198 ? -25.107 33.819 26.864 1.00 88.75 198 GLY A O 1
ATOM 1545 N N . ARG A 1 199 ? -26.346 34.466 25.105 1.00 83.31 199 ARG A N 1
ATOM 1546 C CA . ARG A 1 199 ? -25.422 33.923 24.090 1.00 83.31 199 ARG A CA 1
ATOM 1547 C C . ARG A 1 199 ? -24.033 34.556 24.151 1.00 83.31 199 ARG A C 1
ATOM 1549 O O . ARG A 1 199 ? -23.037 33.842 24.122 1.00 83.31 199 ARG A O 1
ATOM 1556 N N . ALA A 1 200 ? -23.966 35.884 24.242 1.00 80.62 200 ALA A N 1
ATOM 1557 C CA . ALA A 1 200 ? -22.703 36.622 24.308 1.00 80.62 200 ALA A CA 1
ATOM 1558 C C . ALA A 1 200 ? -21.968 36.394 25.640 1.00 80.62 200 ALA A C 1
ATOM 1560 O O . ALA A 1 200 ? -20.743 36.437 25.688 1.00 80.62 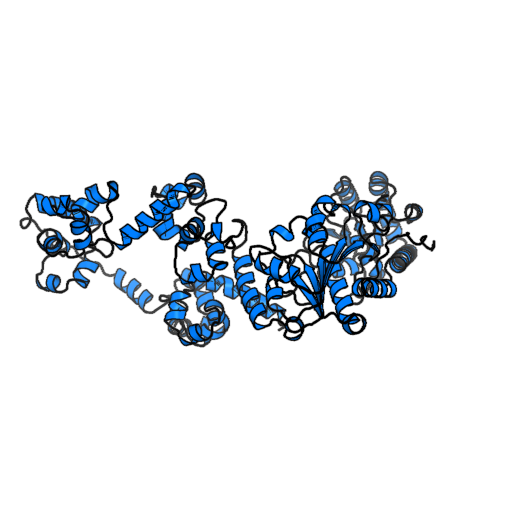200 ALA A O 1
ATOM 1561 N N . GLU A 1 201 ? -22.717 36.112 26.705 1.00 85.38 201 GLU A N 1
ATOM 1562 C CA . GLU A 1 201 ? -22.196 35.741 28.023 1.00 85.38 201 GLU A CA 1
ATOM 1563 C C . GLU A 1 201 ? -21.758 34.267 28.113 1.00 85.38 201 GLU A C 1
ATOM 1565 O O . GLU A 1 201 ? -21.208 33.859 29.133 1.00 85.38 201 GLU A O 1
ATOM 1570 N N . GLY A 1 202 ? -21.992 33.456 27.072 1.00 83.44 202 GLY A N 1
ATOM 1571 C CA . GLY A 1 202 ? -21.662 32.028 27.065 1.00 83.44 202 GLY A CA 1
ATOM 1572 C C . GLY A 1 202 ? -22.610 31.152 27.893 1.00 83.44 202 GLY A C 1
ATOM 1573 O O . GLY A 1 202 ? -22.247 30.038 28.262 1.00 83.44 202 GLY A O 1
ATOM 1574 N N . ARG A 1 203 ? -23.822 31.632 28.203 1.00 89.94 203 ARG A N 1
ATOM 1575 C CA . ARG A 1 203 ? -24.848 30.861 28.922 1.00 89.94 203 ARG A CA 1
ATOM 1576 C C . ARG A 1 203 ? -25.571 29.926 27.953 1.00 89.94 203 ARG A C 1
ATOM 1578 O O . ARG A 1 203 ? -26.142 30.389 26.968 1.00 89.94 203 ARG A O 1
ATOM 1585 N N . ALA A 1 204 ? -25.611 28.629 28.255 1.00 91.06 204 ALA A N 1
ATOM 1586 C CA . ALA A 1 204 ? -26.341 27.654 27.446 1.00 91.06 204 ALA A CA 1
ATOM 1587 C C . ALA A 1 204 ? -27.862 27.855 27.535 1.00 91.06 204 ALA A C 1
ATOM 1589 O O . ALA A 1 204 ? -28.422 27.949 28.626 1.00 91.06 204 ALA A O 1
ATOM 1590 N N . GLY A 1 205 ? -28.540 27.838 26.388 1.00 89.50 205 GLY A N 1
ATOM 1591 C CA . GLY A 1 205 ? -29.994 27.865 26.251 1.00 89.50 205 GLY A CA 1
ATOM 1592 C C . GLY A 1 205 ? -30.676 26.531 26.557 1.00 89.50 205 GLY A C 1
ATOM 1593 O O . GLY A 1 205 ? -31.881 26.490 26.792 1.00 89.50 205 GLY A O 1
ATOM 1594 N N . SER A 1 206 ? -29.931 25.425 26.553 1.00 91.56 206 SER A N 1
ATOM 1595 C CA . SER A 1 206 ? -30.432 24.082 26.854 1.00 91.56 206 SER A CA 1
ATOM 1596 C C . SER A 1 206 ? -29.321 23.172 27.381 1.00 91.56 206 SER A C 1
ATOM 1598 O O . SER A 1 206 ? -28.139 23.423 27.150 1.00 91.56 206 SER A O 1
ATOM 1600 N N . ALA A 1 207 ? -29.691 22.055 28.014 1.00 86.38 207 ALA A N 1
ATOM 1601 C CA . ALA A 1 207 ? -28.726 21.032 28.426 1.00 86.38 207 ALA A CA 1
ATOM 1602 C C . ALA A 1 207 ? -27.920 20.471 27.237 1.00 86.38 207 ALA A C 1
ATOM 1604 O O . ALA A 1 207 ? -26.736 20.178 27.371 1.00 86.38 207 ALA A O 1
ATOM 1605 N N . LYS A 1 208 ? -28.544 20.359 26.054 1.00 83.69 208 LYS A N 1
ATOM 1606 C CA . LYS A 1 208 ? -27.860 19.923 24.828 1.00 83.69 208 LYS A CA 1
ATOM 1607 C C . LYS A 1 208 ? -26.800 20.936 24.394 1.00 83.69 208 LYS A C 1
ATOM 1609 O O . LYS A 1 208 ? -25.700 20.539 24.033 1.00 83.69 208 LYS A O 1
ATOM 1614 N N . GLU A 1 209 ? -27.124 22.227 24.432 1.00 84.81 209 GLU A N 1
ATOM 1615 C CA . GLU A 1 209 ? -26.164 23.293 24.126 1.00 84.81 209 GLU A CA 1
ATOM 1616 C C . GLU A 1 209 ? -25.019 23.324 25.143 1.00 84.81 209 GLU A C 1
ATOM 1618 O O . GLU A 1 209 ? -23.873 23.477 24.742 1.00 84.81 209 GLU A O 1
ATOM 1623 N N . GLN A 1 210 ? -25.296 23.074 26.428 1.00 89.00 210 GLN A N 1
ATOM 1624 C CA . GLN A 1 210 ? -24.256 22.996 27.457 1.00 89.00 210 GLN A CA 1
ATOM 1625 C C . GLN A 1 210 ? -23.228 21.902 27.165 1.00 89.00 210 GLN A C 1
ATOM 1627 O O . GLN A 1 210 ? -22.036 22.174 27.220 1.00 89.00 210 GLN A O 1
ATOM 1632 N N . VAL A 1 211 ? -23.670 20.698 26.780 1.00 87.62 211 VAL A N 1
ATOM 1633 C CA . VAL A 1 211 ? -22.751 19.616 26.387 1.00 87.62 211 VAL A CA 1
ATOM 1634 C C . VAL A 1 211 ? -21.843 20.067 25.243 1.00 87.62 211 VAL A C 1
ATOM 1636 O O . VAL A 1 211 ? -20.639 19.852 25.295 1.00 87.62 211 VAL A O 1
ATOM 1639 N N . LEU A 1 212 ? -22.394 20.743 24.233 1.00 86.94 212 LEU A N 1
ATOM 1640 C CA . LEU A 1 212 ? -21.623 21.220 23.082 1.00 86.94 212 LEU A CA 1
ATOM 1641 C C . LEU A 1 212 ? -20.626 22.325 23.470 1.00 86.94 212 LEU A C 1
ATOM 1643 O O . LEU A 1 212 ? -19.508 22.339 22.956 1.00 86.94 212 LEU A O 1
ATOM 1647 N N . LEU A 1 213 ? -20.996 23.220 24.392 1.00 86.75 213 LEU A N 1
ATOM 1648 C CA . LEU A 1 213 ? -20.079 24.217 24.956 1.00 86.75 213 LEU A CA 1
ATOM 1649 C C . LEU A 1 213 ? -18.953 23.552 25.759 1.00 86.75 213 LEU A C 1
ATOM 1651 O O . LEU A 1 213 ? -17.797 23.951 25.625 1.00 86.75 213 LEU A O 1
ATOM 1655 N N . ASP A 1 214 ? -19.262 22.514 26.537 1.00 89.94 214 ASP A N 1
ATOM 1656 C CA . ASP A 1 214 ? -18.273 21.758 27.309 1.00 89.94 214 ASP A CA 1
ATOM 1657 C C . ASP A 1 214 ? -17.306 20.996 26.386 1.00 89.94 214 ASP A C 1
ATOM 1659 O O . ASP A 1 214 ? -16.096 20.971 26.629 1.00 89.94 214 ASP A O 1
ATOM 1663 N N . GLU A 1 215 ? -17.807 20.404 25.294 1.00 92.31 215 GLU A N 1
ATOM 1664 C CA . GLU A 1 215 ? -16.970 19.796 24.253 1.00 92.31 215 GLU A CA 1
ATOM 1665 C C . GLU A 1 215 ? -16.068 20.837 23.586 1.00 92.31 215 GLU A C 1
ATOM 1667 O O . GLU A 1 215 ? -14.862 20.615 23.459 1.00 92.31 215 GLU A O 1
ATOM 1672 N N . ALA A 1 216 ? -16.627 21.988 23.203 1.00 92.12 216 ALA A N 1
ATOM 1673 C CA . ALA A 1 216 ? -15.872 23.072 22.591 1.00 92.12 216 ALA A CA 1
ATOM 1674 C C . ALA A 1 216 ? -14.778 23.590 23.531 1.00 92.12 216 ALA A C 1
ATOM 1676 O O . ALA A 1 216 ? -13.638 23.765 23.107 1.00 92.12 216 ALA A O 1
ATOM 1677 N N . ALA A 1 217 ? -15.086 23.781 24.815 1.00 92.06 217 ALA A N 1
ATOM 1678 C CA . ALA A 1 217 ? -14.113 24.176 25.826 1.00 92.06 217 ALA A CA 1
ATOM 1679 C C . ALA A 1 217 ? -13.005 23.127 26.006 1.00 92.06 217 ALA A C 1
ATOM 1681 O O . ALA A 1 217 ? -11.841 23.493 26.162 1.00 92.06 217 ALA A O 1
ATOM 1682 N N . ALA A 1 218 ? -13.346 21.836 25.944 1.00 93.25 218 ALA A N 1
ATOM 1683 C CA . ALA A 1 218 ? -12.383 20.748 26.084 1.00 93.25 218 ALA A CA 1
ATOM 1684 C C . ALA A 1 218 ? -11.411 20.649 24.899 1.00 93.25 218 ALA A C 1
ATOM 1686 O O . ALA A 1 218 ? -10.231 20.383 25.120 1.00 93.25 218 ALA A O 1
ATOM 1687 N N . ILE A 1 219 ? -11.878 20.860 23.662 1.00 95.38 219 ILE A N 1
ATOM 1688 C CA . ILE A 1 219 ? -11.014 20.766 22.474 1.00 95.38 219 ILE A CA 1
ATOM 1689 C C . ILE A 1 219 ? -10.261 22.064 22.170 1.00 95.38 219 ILE A C 1
ATOM 1691 O O . ILE A 1 219 ? -9.204 22.012 21.549 1.00 95.38 219 ILE A O 1
ATOM 1695 N N . ARG A 1 220 ? -10.777 23.227 22.597 1.00 95.88 220 ARG A N 1
ATOM 1696 C CA . ARG A 1 220 ? -10.231 24.552 22.247 1.00 95.88 220 ARG A CA 1
ATOM 1697 C C . ARG A 1 220 ? -8.718 24.705 22.471 1.00 95.88 220 ARG A C 1
ATOM 1699 O O . ARG A 1 220 ? -8.096 25.309 21.604 1.00 95.88 220 ARG A O 1
ATOM 1706 N N . PRO A 1 221 ? -8.100 24.189 23.554 1.00 96.62 221 PRO A N 1
ATOM 1707 C CA . PRO A 1 221 ? -6.653 24.313 23.758 1.00 96.62 221 PRO A CA 1
ATOM 1708 C C . PRO A 1 221 ? -5.802 23.600 22.701 1.00 96.62 221 PRO A C 1
ATOM 1710 O O . PRO A 1 221 ? -4.656 23.976 22.487 1.00 96.62 221 PRO A O 1
ATOM 1713 N N . GLU A 1 222 ? -6.358 22.570 22.068 1.00 95.75 222 GLU A N 1
ATOM 1714 C CA . GLU A 1 222 ? -5.682 21.710 21.092 1.00 95.75 222 GLU A CA 1
ATOM 1715 C C . GLU A 1 222 ? -6.147 22.007 19.656 1.00 95.75 222 GLU A C 1
ATOM 1717 O O . GLU A 1 222 ? -5.660 21.395 18.715 1.00 95.75 222 GLU A O 1
ATOM 1722 N N . PHE A 1 223 ? -7.100 22.924 19.472 1.00 97.19 223 PHE A N 1
ATOM 1723 C CA . PHE A 1 223 ? -7.702 23.240 18.180 1.00 97.19 223 PHE A CA 1
ATOM 1724 C C . PHE A 1 223 ? -6.894 24.311 17.435 1.00 97.19 223 PHE A C 1
ATOM 1726 O O . PHE A 1 223 ? -6.680 25.409 17.954 1.00 97.19 223 PHE A O 1
ATOM 1733 N N . ASP A 1 224 ? -6.506 24.042 16.187 1.00 97.06 224 ASP A N 1
ATOM 1734 C CA . ASP A 1 224 ? -5.745 24.989 15.370 1.00 97.06 224 ASP A CA 1
ATOM 1735 C C . ASP A 1 224 ? -6.702 25.905 14.593 1.00 97.06 224 ASP A C 1
ATOM 1737 O O . ASP A 1 224 ? -7.151 25.612 13.483 1.00 97.06 224 ASP A O 1
ATOM 1741 N N . ILE A 1 225 ? -7.047 27.037 15.213 1.00 96.38 225 ILE A N 1
ATOM 1742 C CA . ILE A 1 225 ? -7.958 28.031 14.630 1.00 96.38 225 ILE A CA 1
ATOM 1743 C C . ILE A 1 225 ? -7.436 28.578 13.284 1.00 96.38 225 ILE A C 1
ATOM 1745 O O . ILE A 1 225 ? -8.219 28.590 12.327 1.00 96.38 225 ILE A O 1
ATOM 1749 N N . PRO A 1 226 ? -6.168 29.035 13.162 1.00 97.25 226 PRO A N 1
ATOM 1750 C CA . PRO A 1 226 ? -5.619 29.475 11.880 1.00 97.25 226 PRO A CA 1
ATOM 1751 C C . PRO A 1 226 ? -5.725 28.423 10.773 1.00 97.25 226 PRO A C 1
ATOM 1753 O O . PRO A 1 226 ? -6.189 28.750 9.679 1.00 97.25 226 PRO A O 1
ATOM 1756 N N . TYR A 1 227 ? -5.344 27.174 11.055 1.00 95.50 227 TYR A N 1
ATOM 1757 C CA . TYR A 1 227 ? -5.449 26.069 10.102 1.00 95.50 227 TYR A CA 1
ATOM 1758 C C . TYR A 1 227 ? -6.900 25.835 9.679 1.00 95.50 227 TYR A C 1
ATOM 1760 O O . TYR A 1 227 ? -7.207 25.813 8.485 1.00 95.50 227 TYR A O 1
ATOM 1768 N N . TYR A 1 228 ? -7.812 25.736 10.650 1.00 95.75 228 TYR A N 1
ATOM 1769 C CA . TYR A 1 228 ? -9.213 25.442 10.382 1.00 95.75 228 TYR A CA 1
ATOM 1770 C C . TYR A 1 228 ? -9.866 26.513 9.504 1.00 95.75 228 TYR A C 1
ATOM 1772 O O . TYR A 1 228 ? -10.544 26.186 8.534 1.00 95.75 228 TYR A O 1
ATOM 1780 N N . LEU A 1 229 ? -9.634 27.796 9.790 1.00 94.19 229 LEU A N 1
ATOM 1781 C CA . LEU A 1 229 ? -10.179 28.900 8.992 1.00 94.19 229 LEU A CA 1
ATOM 1782 C C . LEU A 1 229 ? -9.508 29.039 7.618 1.00 94.19 229 LEU A C 1
ATOM 1784 O O . LEU A 1 229 ? -10.114 29.588 6.694 1.00 94.19 229 LEU A O 1
ATOM 1788 N N . ALA A 1 230 ? -8.262 28.585 7.463 1.00 92.88 230 ALA A N 1
ATOM 1789 C CA . ALA A 1 230 ? -7.593 28.536 6.166 1.00 92.88 230 ALA A CA 1
ATOM 1790 C C . ALA A 1 230 ? -8.194 27.439 5.277 1.00 92.88 230 ALA A C 1
ATOM 1792 O O . ALA A 1 230 ? -8.510 27.709 4.117 1.00 92.88 230 ALA A O 1
ATOM 1793 N N . ALA A 1 231 ? -8.409 26.247 5.842 1.00 88.12 231 ALA A N 1
ATOM 1794 C CA . ALA A 1 231 ? -8.991 25.093 5.159 1.00 88.12 231 ALA A CA 1
ATOM 1795 C C . ALA A 1 231 ? -10.499 25.241 4.880 1.00 88.12 231 ALA A C 1
ATOM 1797 O O . ALA A 1 231 ? -11.007 24.619 3.952 1.00 88.12 231 ALA A O 1
ATOM 1798 N N . ASN A 1 232 ? -11.207 26.080 5.646 1.00 91.56 232 ASN A N 1
ATOM 1799 C CA . ASN A 1 232 ? -12.661 26.247 5.572 1.00 91.56 232 ASN A CA 1
ATOM 1800 C C . ASN A 1 232 ? -13.062 27.717 5.311 1.00 91.56 232 ASN A C 1
ATOM 1802 O O . ASN A 1 232 ? -13.433 28.437 6.247 1.00 91.56 232 ASN A O 1
ATOM 1806 N N . PRO A 1 233 ? -12.968 28.200 4.051 1.00 91.12 233 PRO A N 1
ATOM 1807 C CA . PRO A 1 233 ? -13.315 29.575 3.687 1.00 91.12 233 PRO A CA 1
ATOM 1808 C C . PRO A 1 233 ? -14.749 29.975 4.036 1.00 91.12 233 PRO A C 1
ATOM 1810 O O . PRO A 1 233 ? -14.975 31.109 4.440 1.00 91.12 233 PRO A O 1
ATOM 1813 N N . ASP A 1 234 ? -15.690 29.040 3.938 1.00 92.25 234 ASP A N 1
ATOM 1814 C CA . ASP A 1 234 ? -17.103 29.228 4.266 1.00 92.25 234 ASP A CA 1
ATOM 1815 C C . ASP A 1 234 ? -17.314 29.594 5.745 1.00 92.25 234 ASP A C 1
ATOM 1817 O O . ASP A 1 234 ? -18.048 30.530 6.057 1.00 92.25 234 ASP A O 1
ATOM 1821 N N . VAL A 1 235 ? -16.602 28.929 6.661 1.00 91.38 235 VAL A N 1
ATOM 1822 C CA . VAL A 1 235 ? -16.649 29.222 8.106 1.00 91.38 235 VAL A CA 1
ATOM 1823 C C . VAL A 1 235 ? -16.045 30.592 8.396 1.00 91.38 235 VAL A C 1
ATOM 1825 O O . VAL A 1 235 ? -16.580 31.367 9.193 1.00 91.38 235 VAL A O 1
ATOM 1828 N N . ARG A 1 236 ? -14.935 30.909 7.722 1.00 92.06 236 ARG A N 1
ATOM 1829 C CA . ARG A 1 236 ? -14.256 32.202 7.838 1.00 92.06 236 ARG A CA 1
ATOM 1830 C C . ARG A 1 236 ? -15.139 33.350 7.354 1.00 92.06 236 ARG A C 1
ATOM 1832 O O . ARG A 1 236 ? -15.209 34.376 8.022 1.00 92.06 236 ARG A O 1
ATOM 1839 N N . GLU A 1 237 ? -15.803 33.181 6.216 1.00 88.44 237 GLU A N 1
ATOM 1840 C CA . GLU A 1 237 ? -16.703 34.181 5.632 1.00 88.44 237 GLU A CA 1
ATOM 1841 C C . GLU A 1 237 ? -17.982 34.356 6.455 1.00 88.44 237 GLU A C 1
ATOM 1843 O O . GLU A 1 237 ? -18.458 35.480 6.608 1.00 88.44 237 GLU A O 1
ATOM 1848 N N . ALA A 1 238 ? -18.495 33.278 7.053 1.00 85.75 238 ALA A N 1
ATOM 1849 C CA . ALA A 1 238 ? -19.641 33.331 7.956 1.00 85.75 238 ALA A CA 1
ATOM 1850 C C . ALA A 1 238 ? -19.340 34.044 9.291 1.00 85.75 238 ALA A C 1
ATOM 1852 O O . ALA A 1 238 ? -20.270 34.456 9.984 1.00 85.75 238 ALA A O 1
ATOM 1853 N N . GLY A 1 239 ? -18.063 34.187 9.672 1.00 85.62 239 GLY A N 1
ATOM 1854 C CA . GLY A 1 239 ? -17.649 34.883 10.897 1.00 85.62 239 GLY A CA 1
ATOM 1855 C C . GLY A 1 239 ? -18.082 34.191 12.196 1.00 85.62 239 GLY A C 1
ATOM 1856 O O . GLY A 1 239 ? -18.175 34.840 13.238 1.00 85.62 239 GLY A O 1
ATOM 1857 N N . VAL A 1 240 ? -18.375 32.889 12.142 1.00 85.12 240 VAL A N 1
ATOM 1858 C CA . VAL A 1 240 ? -18.776 32.080 13.304 1.00 85.12 240 VAL A CA 1
ATOM 1859 C C . VAL A 1 240 ? -17.553 31.592 14.089 1.00 85.12 240 VAL A C 1
ATOM 1861 O O . VAL A 1 240 ? -16.458 31.479 13.538 1.00 85.12 240 VAL A O 1
ATOM 1864 N N . ASP A 1 241 ? -17.718 31.272 15.380 1.00 86.88 241 ASP A N 1
ATOM 1865 C CA . ASP A 1 241 ? -16.624 30.677 16.164 1.00 86.88 241 ASP A CA 1
ATOM 1866 C C . ASP A 1 241 ? -16.259 29.291 15.587 1.00 86.88 241 ASP A C 1
ATOM 1868 O O . ASP A 1 241 ? -17.122 28.408 15.524 1.00 86.88 241 ASP A O 1
ATOM 1872 N N . PRO A 1 242 ? -14.999 29.071 15.166 1.00 93.75 242 PRO A N 1
ATOM 1873 C CA . PRO A 1 242 ? -14.608 27.862 14.441 1.00 93.75 242 PRO A CA 1
ATOM 1874 C C . PRO A 1 242 ? -14.646 26.597 15.304 1.00 93.75 242 PRO A C 1
ATOM 1876 O O . PRO A 1 242 ? -14.907 25.514 14.784 1.00 93.75 242 PRO A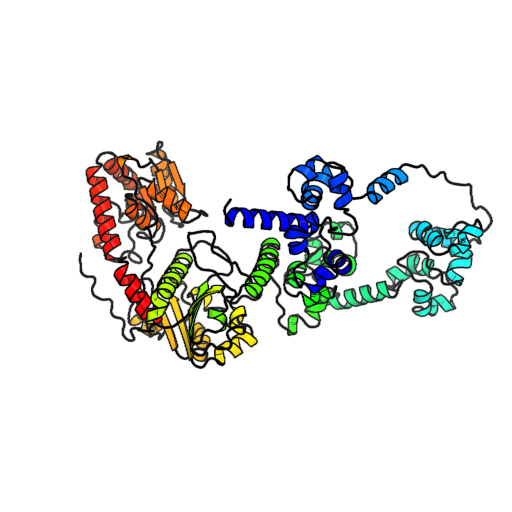 O 1
ATOM 1879 N N . VAL A 1 243 ? -14.439 26.714 16.620 1.00 94.75 243 VAL A N 1
ATOM 1880 C CA . VAL A 1 243 ? -14.491 25.567 17.537 1.00 94.75 243 VAL A CA 1
ATOM 1881 C C . VAL A 1 243 ? -15.942 25.134 17.749 1.00 94.75 243 VAL A C 1
ATOM 1883 O O . VAL A 1 243 ? -16.249 23.945 17.668 1.00 94.75 243 VAL A O 1
ATOM 1886 N N . HIS A 1 244 ? -16.857 26.088 17.946 1.00 88.75 244 HIS A N 1
ATOM 1887 C CA . HIS A 1 244 ? -18.293 25.810 17.986 1.00 88.75 244 HIS A CA 1
ATOM 1888 C C . HIS A 1 244 ? -18.790 25.232 16.663 1.00 88.75 244 HIS A C 1
ATOM 1890 O O . HIS A 1 244 ? -19.511 24.234 16.677 1.00 88.75 244 HIS A O 1
ATOM 1896 N N . HIS A 1 245 ? -18.371 25.806 15.530 1.00 92.38 245 HIS A N 1
ATOM 1897 C CA . HIS A 1 245 ? -18.686 25.257 14.214 1.00 92.38 245 HIS A CA 1
ATOM 1898 C C . HIS A 1 245 ? -18.228 23.802 14.102 1.00 92.38 245 HIS A C 1
ATOM 1900 O O . HIS A 1 245 ? -19.003 22.945 13.683 1.00 92.38 245 HIS A O 1
ATOM 1906 N N . TYR A 1 246 ? -16.997 23.497 14.516 1.00 94.44 246 TYR A N 1
ATOM 1907 C CA . TYR A 1 246 ? -16.471 22.142 14.444 1.00 94.44 246 TYR A CA 1
ATOM 1908 C C . TYR A 1 246 ? -17.294 21.140 15.257 1.00 94.44 246 TYR A C 1
ATOM 1910 O O . TYR A 1 246 ? -17.687 20.105 14.722 1.00 94.44 246 TYR A O 1
ATOM 1918 N N . VAL A 1 247 ? -17.594 21.451 16.521 1.00 91.62 247 VAL A N 1
ATOM 1919 C CA . VAL A 1 247 ? -18.376 20.582 17.420 1.00 91.62 247 VAL A CA 1
ATOM 1920 C C . VAL A 1 247 ? -19.795 20.344 16.887 1.00 91.62 247 VAL A C 1
ATOM 1922 O O . VAL A 1 247 ? -20.311 19.220 16.920 1.00 91.62 247 VAL A O 1
ATOM 1925 N N . LEU A 1 248 ? -20.428 21.396 16.364 1.00 81.94 248 LEU A N 1
ATOM 1926 C CA . LEU A 1 248 ? -21.789 21.335 15.834 1.00 81.94 248 LEU A CA 1
ATOM 1927 C C . LEU A 1 248 ? -21.862 20.610 14.488 1.00 81.94 248 LEU A C 1
ATOM 1929 O O . LEU A 1 248 ? -22.722 19.741 14.313 1.00 81.94 248 LEU A O 1
ATOM 1933 N N . HIS A 1 249 ? -20.947 20.929 13.579 1.00 84.06 249 HIS A N 1
ATOM 1934 C CA . HIS A 1 249 ? -21.013 20.563 12.166 1.00 84.06 249 HIS A CA 1
ATOM 1935 C C . HIS A 1 249 ? -19.709 19.948 11.674 1.00 84.06 249 HIS A C 1
ATOM 1937 O O . HIS A 1 249 ? -19.715 18.847 11.133 1.00 84.06 249 HIS A O 1
ATOM 1943 N N . GLY A 1 250 ? -18.583 20.620 11.912 1.00 88.56 250 GLY A N 1
ATOM 1944 C CA . GLY A 1 250 ? -17.353 20.343 11.182 1.00 88.56 250 GLY A CA 1
ATOM 1945 C C . GLY A 1 250 ? -16.847 18.906 11.251 1.00 88.56 250 GLY A C 1
ATOM 1946 O O . GLY A 1 250 ? -16.468 18.381 10.215 1.00 88.56 250 GLY A O 1
ATOM 1947 N N . TRP A 1 251 ? -16.869 18.242 12.409 1.00 90.56 251 TRP A N 1
ATOM 1948 C CA . TRP A 1 251 ? -16.408 16.846 12.476 1.00 90.56 251 TRP A CA 1
ATOM 1949 C C . TRP A 1 251 ? -17.358 15.859 11.783 1.00 90.56 251 TRP A C 1
ATOM 1951 O O . TRP A 1 251 ? -16.906 14.828 11.295 1.00 90.56 251 TRP A O 1
ATOM 1961 N N . LYS A 1 252 ? -18.658 16.178 11.716 1.00 84.00 252 LYS A N 1
ATOM 1962 C CA . LYS A 1 252 ? -19.670 15.391 10.987 1.00 84.00 252 LYS A CA 1
ATOM 1963 C C . LYS A 1 252 ? -19.565 15.604 9.480 1.00 84.00 252 LYS A C 1
ATOM 1965 O O . LYS A 1 252 ? -19.935 14.738 8.704 1.00 84.00 252 LYS A O 1
ATOM 1970 N N . GLU A 1 253 ? -19.053 16.764 9.094 1.00 82.44 253 GLU A N 1
ATOM 1971 C CA . GLU A 1 253 ? -18.663 17.116 7.731 1.00 82.44 253 GLU A CA 1
ATOM 1972 C C . GLU A 1 253 ? -17.206 16.738 7.441 1.00 82.44 253 GLU A C 1
ATOM 1974 O O . GLU A 1 253 ? -16.617 17.253 6.495 1.00 82.44 253 GLU A O 1
ATOM 1979 N N . GLU A 1 254 ? -16.602 15.890 8.283 1.00 86.12 254 GLU A N 1
ATOM 1980 C CA . GLU A 1 254 ? -15.268 15.323 8.066 1.00 86.12 254 GLU A CA 1
ATOM 1981 C C . GLU A 1 254 ? -14.122 16.349 8.010 1.00 86.12 254 GLU A C 1
ATOM 1983 O O . GLU A 1 254 ? -12.999 16.024 7.628 1.00 86.12 254 GLU A O 1
ATOM 1988 N N . ARG A 1 255 ? -14.362 17.590 8.444 1.00 88.81 255 ARG A N 1
ATOM 1989 C CA . ARG A 1 255 ? -13.349 18.652 8.468 1.00 88.81 255 ARG A CA 1
ATOM 1990 C C . ARG A 1 255 ? -12.283 18.332 9.510 1.00 88.81 255 ARG A C 1
ATOM 1992 O O . ARG A 1 255 ? -12.585 17.755 10.552 1.00 88.81 255 ARG A O 1
ATOM 1999 N N . ASN A 1 256 ? -11.047 18.757 9.281 1.00 93.75 256 ASN A N 1
ATOM 2000 C CA . ASN A 1 256 ? -9.933 18.480 10.192 1.00 93.75 256 ASN A CA 1
ATOM 2001 C C . ASN A 1 256 ? -9.682 19.671 11.127 1.00 93.75 256 ASN A C 1
ATOM 2003 O O . ASN A 1 256 ? -9.555 20.788 10.631 1.00 93.75 256 ASN A O 1
ATOM 2007 N N . PRO A 1 257 ? -9.637 19.474 12.458 1.00 95.06 257 PRO A N 1
ATOM 2008 C CA . PRO A 1 257 ? -9.457 20.544 13.444 1.00 95.06 257 PRO A CA 1
ATOM 2009 C C . PRO A 1 257 ? -8.002 21.023 13.563 1.00 95.06 257 PRO A C 1
ATOM 2011 O O . PRO A 1 257 ? -7.756 22.117 14.066 1.00 95.06 257 PRO A O 1
ATOM 2014 N N . THR A 1 258 ? -7.047 20.199 13.130 1.00 94.06 258 THR A N 1
ATOM 2015 C CA . THR A 1 258 ? -5.600 20.430 13.206 1.00 94.06 258 THR A CA 1
ATOM 2016 C C . THR A 1 258 ? -4.909 19.763 12.010 1.00 94.06 258 THR A C 1
ATOM 2018 O O . THR A 1 258 ? -5.507 18.871 11.403 1.00 94.06 258 THR A O 1
ATOM 2021 N N . PRO A 1 259 ? -3.663 20.143 11.660 1.00 89.00 259 PRO A N 1
ATOM 2022 C CA . PRO A 1 259 ? -2.904 19.509 10.576 1.00 89.00 259 PRO A CA 1
ATOM 2023 C C . PRO A 1 259 ? -2.429 18.073 10.880 1.00 89.00 259 PRO A C 1
ATOM 2025 O O . PRO A 1 259 ? -1.958 17.382 9.981 1.00 89.00 259 PRO A O 1
ATOM 2028 N N . ASP A 1 260 ? -2.542 17.612 12.125 1.00 87.62 260 ASP A N 1
ATOM 2029 C CA . ASP A 1 260 ? -2.117 16.283 12.578 1.00 87.62 260 ASP A CA 1
ATOM 2030 C C . ASP A 1 260 ? -3.289 15.353 12.940 1.00 87.62 260 ASP A C 1
ATOM 2032 O O . ASP A 1 260 ? -3.064 14.235 13.406 1.00 87.62 260 ASP A O 1
ATOM 2036 N N . PHE A 1 261 ? -4.541 15.775 12.733 1.00 90.38 261 PHE A N 1
ATOM 2037 C CA . PHE A 1 261 ? -5.723 14.968 13.034 1.00 90.38 261 PHE A CA 1
ATOM 2038 C C . PHE A 1 261 ? -6.695 14.901 11.860 1.00 90.38 261 PHE A C 1
ATOM 2040 O O . PHE A 1 261 ? -7.250 15.917 11.442 1.00 90.38 261 PHE A O 1
ATOM 2047 N N . ASN A 1 262 ? -6.952 13.686 11.374 1.00 89.19 262 ASN A N 1
ATOM 2048 C CA . ASN A 1 262 ? -7.885 13.442 10.283 1.00 89.19 262 ASN A CA 1
ATOM 2049 C C . ASN A 1 262 ? -9.214 12.905 10.839 1.00 89.19 262 ASN A C 1
ATOM 2051 O O . ASN A 1 262 ? -9.297 11.740 11.227 1.00 89.19 262 ASN A O 1
ATOM 2055 N N . SER A 1 263 ? -10.258 13.742 10.883 1.00 89.19 263 SER A N 1
ATOM 2056 C CA . SER A 1 263 ? -11.558 13.392 11.482 1.00 89.19 263 SER A CA 1
ATOM 2057 C C . SER A 1 263 ? -12.186 12.165 10.820 1.00 89.19 263 SER A C 1
ATOM 2059 O O . SER A 1 263 ? -12.615 11.244 11.516 1.00 89.19 263 SER A O 1
ATOM 2061 N N . ALA A 1 264 ? -12.208 12.133 9.484 1.00 82.25 264 ALA A N 1
ATOM 2062 C CA . ALA A 1 264 ? -12.780 11.024 8.726 1.00 82.25 264 ALA A CA 1
ATOM 2063 C C . ALA A 1 264 ? -11.982 9.736 8.920 1.00 82.25 264 ALA A C 1
ATOM 2065 O O . ALA A 1 264 ? -12.549 8.689 9.229 1.00 82.25 264 ALA A O 1
ATOM 2066 N N . ALA A 1 265 ? -10.655 9.815 8.786 1.00 80.62 265 ALA A N 1
ATOM 2067 C CA . ALA A 1 265 ? -9.805 8.648 8.961 1.00 80.62 265 ALA A CA 1
ATOM 2068 C C . ALA A 1 265 ? -9.892 8.107 10.387 1.00 80.62 265 ALA A C 1
ATOM 2070 O O . ALA A 1 265 ? -9.952 6.897 10.577 1.00 80.62 265 ALA A O 1
ATOM 2071 N N . TYR A 1 266 ? -9.940 8.979 11.394 1.00 86.31 266 TYR A N 1
ATOM 2072 C CA . TYR A 1 266 ? -10.039 8.552 12.780 1.00 86.31 266 TYR A CA 1
ATOM 2073 C C . TYR A 1 266 ? -11.339 7.791 13.050 1.00 86.31 266 TYR A C 1
ATOM 2075 O O . TYR A 1 266 ? -11.292 6.737 13.678 1.00 86.31 266 TYR A O 1
ATOM 2083 N N . LEU A 1 267 ? -12.481 8.270 12.544 1.00 84.38 267 LEU A N 1
ATOM 2084 C CA . LEU A 1 267 ? -13.754 7.547 12.652 1.00 84.38 267 LEU A CA 1
ATOM 2085 C C . LEU A 1 267 ? -13.693 6.201 11.920 1.00 84.38 267 LEU A C 1
ATOM 2087 O O . LEU A 1 267 ? -14.046 5.173 12.489 1.00 84.38 267 LEU A O 1
ATOM 2091 N N . LEU A 1 268 ? -13.159 6.184 10.699 1.00 75.00 268 LEU A N 1
ATOM 2092 C CA . LEU A 1 268 ? -13.076 4.965 9.896 1.00 75.00 268 LEU A CA 1
ATOM 2093 C C . LEU A 1 268 ? -12.135 3.901 10.490 1.00 75.00 268 LEU A C 1
ATOM 2095 O O . LEU A 1 268 ? -12.345 2.696 10.328 1.00 75.00 268 LEU A O 1
ATOM 2099 N N . LEU A 1 269 ? -11.057 4.335 11.140 1.00 74.75 269 LEU A N 1
ATOM 2100 C CA . LEU A 1 269 ? -10.069 3.452 11.756 1.00 74.75 269 LEU A CA 1
ATOM 2101 C C . LEU A 1 269 ? -10.473 3.013 13.171 1.00 74.75 269 LEU A C 1
ATOM 2103 O O . LEU A 1 269 ? -9.952 2.009 13.651 1.00 74.75 269 LEU A O 1
ATOM 2107 N N . ASN A 1 270 ? -11.398 3.723 13.824 1.00 80.62 270 ASN A N 1
ATOM 2108 C CA . ASN A 1 270 ? -11.852 3.448 15.186 1.00 80.62 270 ASN A CA 1
ATOM 2109 C C . ASN A 1 270 ? -13.377 3.261 15.207 1.00 80.62 270 ASN A C 1
ATOM 2111 O O . ASN A 1 270 ? -14.126 4.148 15.620 1.00 80.62 270 ASN A O 1
ATOM 2115 N N . GLU A 1 271 ? -13.836 2.086 14.760 1.00 75.50 271 GLU A N 1
ATOM 2116 C CA . GLU A 1 271 ? -15.268 1.793 14.588 1.00 75.50 271 GLU A CA 1
ATOM 2117 C C . GLU A 1 271 ? -16.087 1.951 15.877 1.00 75.50 271 GLU A C 1
ATOM 2119 O O . GLU A 1 271 ? -17.270 2.281 15.828 1.00 75.50 271 GLU A O 1
ATOM 2124 N N . ASP A 1 272 ? -15.484 1.714 17.043 1.00 80.06 272 ASP A N 1
ATOM 2125 C CA . ASP A 1 272 ? -16.127 1.927 18.340 1.00 80.06 272 ASP A CA 1
ATOM 2126 C C . ASP A 1 272 ? -16.465 3.405 18.571 1.00 80.06 272 ASP A C 1
ATOM 2128 O O . ASP A 1 272 ? -17.553 3.729 19.057 1.00 80.06 272 ASP A O 1
ATOM 2132 N N . VAL A 1 273 ? -15.572 4.304 18.153 1.00 85.88 273 VAL A N 1
ATOM 2133 C CA . VAL A 1 273 ? -15.769 5.755 18.231 1.00 85.88 273 VAL A CA 1
ATOM 2134 C C . VAL A 1 273 ? -16.845 6.192 17.241 1.00 85.88 273 VAL A C 1
ATOM 2136 O O . VAL A 1 273 ? -17.778 6.889 17.644 1.00 85.88 273 VAL A O 1
ATOM 2139 N N . GLU A 1 274 ? -16.781 5.717 15.994 1.00 81.25 274 GLU A N 1
ATOM 2140 C CA . GLU A 1 274 ? -17.802 5.963 14.964 1.00 81.25 274 GLU A CA 1
ATOM 2141 C C . GLU A 1 274 ? -19.197 5.537 15.443 1.00 81.25 274 GLU A C 1
ATOM 2143 O O . GLU A 1 274 ? -20.125 6.348 15.467 1.00 81.25 274 GLU A O 1
ATOM 2148 N N . ARG A 1 275 ? -19.339 4.295 15.926 1.00 71.69 275 ARG A N 1
ATOM 2149 C CA . ARG A 1 275 ? -20.617 3.757 16.426 1.00 71.69 275 ARG A CA 1
ATOM 2150 C C . ARG A 1 275 ? -21.145 4.502 17.649 1.00 71.69 275 ARG A C 1
ATOM 2152 O O . ARG A 1 275 ? -22.357 4.558 17.843 1.00 71.69 275 ARG A O 1
ATOM 2159 N N . SER A 1 276 ? -20.263 5.052 18.484 1.00 79.81 276 SER A N 1
ATOM 2160 C CA . SER A 1 276 ? -20.667 5.826 19.663 1.00 79.81 276 SER A CA 1
ATOM 2161 C C . SER A 1 276 ? -21.232 7.210 19.321 1.00 79.81 276 SER A C 1
ATOM 2163 O O . SER A 1 276 ? -21.876 7.827 20.170 1.00 79.81 276 SER A O 1
ATOM 2165 N N . GLY A 1 277 ? -20.988 7.712 18.102 1.00 80.50 277 GLY A N 1
ATOM 2166 C CA . GLY A 1 277 ? -21.349 9.071 17.694 1.00 80.50 277 GLY A CA 1
ATOM 2167 C C . GLY A 1 277 ? -20.591 10.165 18.456 1.00 80.50 277 GLY A C 1
ATOM 2168 O O . GLY A 1 277 ? -21.035 11.314 18.480 1.00 80.50 277 GLY A O 1
ATOM 2169 N N . MET A 1 278 ? -19.481 9.816 19.114 1.00 87.06 278 MET A N 1
ATOM 2170 C CA . MET A 1 278 ? -18.650 10.760 19.855 1.00 87.06 278 MET A CA 1
ATOM 2171 C C . MET A 1 278 ? -17.838 11.630 18.895 1.00 87.06 278 MET A C 1
ATOM 2173 O O . MET A 1 278 ? -17.356 11.166 17.865 1.00 87.06 278 MET A O 1
ATOM 2177 N N . ASN A 1 279 ? -17.626 12.890 19.278 1.00 91.94 279 ASN A N 1
ATOM 2178 C CA . ASN A 1 279 ? -16.699 13.777 18.588 1.00 91.94 279 ASN A CA 1
ATOM 2179 C C . ASN A 1 279 ? -15.292 13.127 18.519 1.00 91.94 279 ASN A C 1
ATOM 2181 O O . ASN A 1 279 ? -14.684 12.884 19.571 1.00 91.94 279 ASN A O 1
ATOM 2185 N N . PRO A 1 280 ? -14.757 12.848 17.313 1.00 94.50 280 PRO A N 1
ATOM 2186 C CA . PRO A 1 280 ? -13.538 12.060 17.151 1.00 94.50 280 PRO A CA 1
ATOM 2187 C C . PRO A 1 280 ? -12.315 12.768 17.731 1.00 94.50 280 PRO A C 1
ATOM 2189 O O . PRO A 1 280 ? -11.475 12.133 18.371 1.00 94.50 280 PRO A O 1
ATOM 2192 N N . PHE A 1 281 ? -12.235 14.092 17.583 1.00 96.25 281 PHE A N 1
ATOM 2193 C CA . PHE A 1 281 ? -11.120 14.863 18.119 1.00 96.25 281 PHE A CA 1
ATOM 2194 C C . PHE A 1 281 ? -11.156 14.917 19.646 1.00 96.25 281 PHE A C 1
ATOM 2196 O O . PHE A 1 281 ? -10.125 14.756 20.297 1.00 96.25 281 PHE A O 1
ATOM 2203 N N . LEU A 1 282 ? -12.350 15.042 20.234 1.00 94.94 282 LEU A N 1
ATOM 2204 C CA . LEU A 1 282 ? -12.525 14.969 21.685 1.00 94.94 282 LEU A CA 1
ATOM 2205 C C . LEU A 1 282 ? -12.105 13.602 22.249 1.00 94.94 282 LEU A C 1
ATOM 2207 O O . LEU A 1 282 ? -11.444 13.536 23.290 1.00 94.94 282 LEU A O 1
ATOM 2211 N N . HIS A 1 283 ? -12.471 12.513 21.569 1.00 94.81 283 HIS A N 1
ATOM 2212 C CA . HIS A 1 283 ? -12.038 11.166 21.941 1.00 94.81 283 HIS A CA 1
ATOM 2213 C C . HIS A 1 283 ? -10.509 11.038 21.880 1.00 94.81 283 HIS A C 1
ATOM 2215 O O . HIS A 1 283 ? -9.865 10.570 22.828 1.00 94.81 283 HIS A O 1
ATOM 2221 N N . TYR A 1 284 ? -9.917 11.515 20.784 1.00 93.75 284 TYR A N 1
ATOM 2222 C CA . TYR A 1 284 ? -8.479 11.476 20.560 1.00 93.75 284 TYR A CA 1
ATOM 2223 C C . TYR A 1 284 ? -7.691 12.187 21.664 1.00 93.75 284 TYR A C 1
ATOM 2225 O O . TYR A 1 284 ? -6.769 11.593 22.228 1.00 93.75 284 TYR A O 1
ATOM 2233 N N . ILE A 1 285 ? -8.077 13.412 22.040 1.00 93.69 285 ILE A N 1
ATOM 2234 C CA . ILE A 1 285 ? -7.368 14.170 23.083 1.00 93.69 285 ILE A CA 1
ATOM 2235 C C . ILE A 1 285 ? -7.533 13.561 24.483 1.00 93.69 285 ILE A C 1
ATOM 2237 O O . ILE A 1 285 ? -6.604 13.619 25.288 1.00 93.69 285 ILE A O 1
ATOM 2241 N N . ARG A 1 286 ? -8.693 12.960 24.794 1.00 90.94 286 ARG A N 1
ATOM 2242 C CA . ARG A 1 286 ? -8.986 12.434 26.141 1.00 90.94 286 ARG A CA 1
ATOM 2243 C C . ARG A 1 286 ? -8.334 11.081 26.416 1.00 90.94 286 ARG A C 1
ATOM 2245 O O . ARG A 1 286 ? -7.901 10.839 27.544 1.00 90.94 286 ARG A O 1
ATOM 2252 N N . GLY A 1 287 ? -8.270 10.212 25.411 1.00 84.94 287 GLY A N 1
ATOM 2253 C CA . GLY A 1 287 ? -7.782 8.838 25.566 1.00 84.94 287 GLY A CA 1
ATOM 2254 C C . GLY A 1 287 ? -7.016 8.328 24.355 1.00 84.94 287 GLY A C 1
ATOM 2255 O O . GLY A 1 287 ? -5.942 7.749 24.519 1.00 84.94 287 GLY A O 1
ATOM 2256 N N . GLY A 1 288 ? -7.493 8.633 23.145 1.00 86.12 288 GLY A N 1
ATOM 2257 C CA . GLY A 1 288 ? -6.955 8.061 21.911 1.00 86.12 288 GLY A CA 1
ATOM 2258 C C . GLY A 1 288 ? -5.450 8.261 21.705 1.00 86.12 288 GLY A C 1
ATOM 2259 O O . GLY A 1 288 ? -4.768 7.318 21.311 1.00 86.12 288 GLY A O 1
ATOM 2260 N N . ARG A 1 289 ? -4.902 9.439 22.041 1.00 85.00 289 ARG A N 1
ATOM 2261 C CA . ARG A 1 289 ? -3.451 9.717 22.002 1.00 85.00 289 ARG A CA 1
ATOM 2262 C C . ARG A 1 289 ? -2.656 8.774 22.907 1.00 85.00 289 ARG A C 1
ATOM 2264 O O . ARG A 1 289 ? -1.613 8.262 22.512 1.00 85.00 289 ARG A O 1
ATOM 2271 N N . ARG A 1 290 ? -3.148 8.534 24.127 1.00 85.38 290 ARG A N 1
ATOM 2272 C CA . ARG A 1 290 ? -2.497 7.661 25.119 1.00 85.38 290 ARG A CA 1
ATOM 2273 C C . ARG A 1 290 ? -2.612 6.191 24.730 1.00 85.38 290 ARG A C 1
ATOM 2275 O O . ARG A 1 290 ? -1.662 5.440 24.910 1.00 85.38 290 ARG A O 1
ATOM 2282 N N . GLU A 1 291 ? -3.759 5.816 24.179 1.00 77.44 291 GLU A N 1
ATOM 2283 C CA . GLU A 1 291 ? -4.041 4.482 23.641 1.00 77.44 291 GLU A CA 1
ATOM 2284 C C . GLU A 1 291 ? -3.314 4.204 22.317 1.00 77.44 291 GLU A C 1
ATOM 2286 O O . GLU A 1 291 ? -3.382 3.088 21.815 1.00 77.44 291 GLU A O 1
ATOM 2291 N N . LYS A 1 292 ? -2.619 5.200 21.744 1.00 79.44 292 LYS A N 1
ATOM 2292 C CA . LYS A 1 292 ? -1.985 5.128 20.419 1.00 79.44 292 LYS A CA 1
ATOM 2293 C C . LYS A 1 292 ? -2.977 4.698 19.326 1.00 79.44 292 LYS A C 1
ATOM 2295 O O . LYS A 1 292 ? -2.606 3.968 18.407 1.00 79.44 292 LYS A O 1
ATOM 2300 N N . ARG A 1 293 ? -4.238 5.142 19.432 1.00 79.19 293 ARG A N 1
ATOM 2301 C CA . ARG A 1 293 ? -5.281 4.824 18.450 1.00 79.19 293 ARG A CA 1
ATOM 2302 C C . ARG A 1 293 ? -4.841 5.260 17.048 1.00 79.19 293 ARG A C 1
ATOM 2304 O O . ARG A 1 293 ? -4.241 6.332 16.911 1.00 79.19 293 ARG A O 1
ATOM 2311 N N . PRO A 1 294 ? -5.147 4.458 16.020 1.00 71.38 294 PRO A N 1
ATOM 2312 C CA . PRO A 1 294 ? -4.759 4.755 14.654 1.00 71.38 294 PRO A CA 1
ATOM 2313 C C . PRO A 1 294 ? -5.411 6.057 14.169 1.00 71.38 294 PRO A C 1
ATOM 2315 O O . PRO A 1 294 ? -6.607 6.286 14.355 1.00 71.38 294 PRO A O 1
ATOM 2318 N N . ASN A 1 295 ? -4.593 6.912 13.562 1.00 79.88 295 ASN A N 1
ATOM 2319 C CA . ASN A 1 295 ? -4.955 8.174 12.925 1.00 79.88 295 ASN A CA 1
ATOM 2320 C C . ASN A 1 295 ? -4.119 8.266 11.643 1.00 79.88 295 ASN A C 1
ATOM 2322 O O . ASN A 1 295 ? -2.925 7.958 11.685 1.00 79.88 295 ASN A O 1
ATOM 2326 N N . ALA A 1 296 ? -4.741 8.621 10.522 1.00 71.62 296 ALA A N 1
ATOM 2327 C CA . ALA A 1 296 ? -4.053 8.705 9.237 1.00 71.62 296 ALA A CA 1
ATOM 2328 C C . ALA A 1 296 ? -3.577 10.132 8.958 1.00 71.62 296 ALA A C 1
ATOM 2330 O O . ALA A 1 296 ? -4.143 11.096 9.480 1.00 71.62 296 ALA A O 1
ATOM 2331 N N . ASP A 1 297 ? -2.584 10.260 8.079 1.00 73.31 297 ASP A N 1
ATOM 2332 C CA . ASP A 1 297 ? -2.174 11.559 7.556 1.00 73.31 297 ASP A CA 1
ATOM 2333 C C . ASP A 1 297 ? -3.348 12.221 6.826 1.00 73.31 297 ASP A C 1
ATOM 2335 O O . ASP A 1 297 ? -4.186 11.547 6.214 1.00 73.31 297 ASP A O 1
ATOM 2339 N N . ILE A 1 298 ? -3.406 13.551 6.873 1.00 67.88 298 ILE A N 1
ATOM 2340 C CA . ILE A 1 298 ? -4.492 14.327 6.257 1.00 67.88 298 ILE A CA 1
ATOM 2341 C C . ILE A 1 298 ? -4.571 14.108 4.746 1.00 67.88 298 ILE A C 1
ATOM 2343 O O . ILE A 1 298 ? -5.665 14.110 4.189 1.00 67.88 298 ILE A O 1
ATOM 2347 N N . ASP A 1 299 ? -3.435 13.834 4.108 1.00 66.00 299 ASP A N 1
ATOM 2348 C CA . ASP A 1 299 ? -3.356 13.585 2.669 1.00 66.00 299 ASP A CA 1
ATOM 2349 C C . ASP A 1 299 ? -3.773 12.161 2.273 1.00 66.00 299 ASP A C 1
ATOM 2351 O O . ASP A 1 299 ? -3.832 11.845 1.084 1.00 66.00 299 ASP A O 1
ATOM 2355 N N . THR A 1 300 ? -4.075 11.284 3.241 1.00 63.59 300 THR A N 1
ATOM 2356 C CA . THR A 1 300 ? -4.526 9.921 2.938 1.00 63.59 300 THR A CA 1
ATOM 2357 C C . THR A 1 300 ? -5.917 9.981 2.300 1.00 63.59 300 THR A C 1
ATOM 2359 O O . THR A 1 300 ? -6.866 10.405 2.968 1.00 63.59 300 THR A O 1
ATOM 2362 N N . PRO A 1 301 ? -6.096 9.531 1.043 1.00 62.81 301 PRO A N 1
ATOM 2363 C CA . PRO A 1 301 ? -7.396 9.601 0.391 1.00 62.81 301 PRO A CA 1
ATOM 2364 C C . PRO A 1 301 ? -8.433 8.771 1.151 1.00 62.81 301 PRO A C 1
ATOM 2366 O O . PRO A 1 301 ? -8.214 7.589 1.427 1.00 62.81 301 PRO A O 1
ATOM 2369 N N . GLN A 1 302 ? -9.597 9.356 1.441 1.00 61.41 302 GLN A N 1
ATOM 2370 C CA . GLN A 1 302 ? -10.707 8.631 2.071 1.00 61.41 302 GLN A CA 1
ATOM 2371 C C . GLN A 1 302 ? -11.130 7.397 1.269 1.00 61.41 302 GLN A C 1
ATOM 2373 O O . GLN A 1 302 ? -11.475 6.383 1.862 1.00 61.41 302 GLN A O 1
ATOM 2378 N N . SER A 1 303 ? -11.055 7.449 -0.065 1.00 57.66 303 SER A N 1
ATOM 2379 C CA . SER A 1 303 ? -11.320 6.295 -0.932 1.00 57.66 303 SER A CA 1
ATOM 2380 C C . SER A 1 303 ? -10.371 5.129 -0.653 1.00 57.66 303 SER A C 1
ATOM 2382 O O . SER A 1 303 ? -10.817 3.989 -0.572 1.00 57.66 303 SER A O 1
ATOM 2384 N N . ALA A 1 304 ? -9.083 5.405 -0.428 1.00 60.53 304 ALA A N 1
ATOM 2385 C CA . ALA A 1 304 ? -8.101 4.385 -0.069 1.00 60.53 304 ALA A CA 1
ATOM 2386 C C . ALA A 1 304 ? -8.382 3.798 1.324 1.00 60.53 304 ALA A C 1
ATOM 2388 O O . ALA A 1 304 ? -8.277 2.591 1.534 1.00 60.53 304 ALA A O 1
ATOM 2389 N N . LEU A 1 305 ? -8.793 4.643 2.272 1.00 64.56 305 LEU A N 1
ATOM 2390 C CA . LEU A 1 305 ? -9.164 4.222 3.621 1.00 64.56 305 LEU A CA 1
ATOM 2391 C C . LEU A 1 305 ? -10.452 3.374 3.624 1.00 64.56 305 LEU A C 1
ATOM 2393 O O . LEU A 1 305 ? -10.493 2.332 4.281 1.00 64.56 305 LEU A O 1
ATOM 2397 N N . LEU A 1 306 ? -11.483 3.777 2.873 1.00 62.06 306 LEU A N 1
ATOM 2398 C CA . LEU A 1 306 ? -12.756 3.058 2.747 1.00 62.06 306 LEU A CA 1
ATOM 2399 C C . LEU A 1 306 ? -12.578 1.724 2.018 1.00 62.06 306 LEU A C 1
ATOM 2401 O O . LEU A 1 306 ? -13.056 0.699 2.507 1.00 62.06 306 LEU A O 1
ATOM 2405 N N . GLY A 1 307 ? -11.835 1.727 0.906 1.00 63.12 307 GLY A N 1
ATOM 2406 C CA . GLY A 1 307 ? -11.434 0.509 0.202 1.00 63.12 307 GLY A CA 1
ATOM 2407 C C . GLY A 1 307 ? -10.709 -0.446 1.147 1.00 63.12 307 GLY A C 1
ATOM 2408 O O . GLY A 1 307 ? -11.112 -1.600 1.290 1.00 63.12 307 GLY A O 1
ATOM 2409 N N . SER A 1 308 ? -9.735 0.067 1.911 1.00 68.62 308 SER A N 1
ATOM 2410 C CA . SER A 1 308 ? -9.062 -0.713 2.951 1.00 68.62 308 SER A CA 1
ATOM 2411 C C . SER A 1 308 ? -10.056 -1.273 3.974 1.00 68.62 308 SER A C 1
ATOM 2413 O O . SER A 1 308 ? -10.031 -2.470 4.225 1.00 68.62 308 SER A O 1
ATOM 2415 N N . ARG A 1 309 ? -11.000 -0.488 4.522 1.00 73.25 309 ARG A N 1
ATOM 2416 C CA . ARG A 1 309 ? -11.998 -0.988 5.496 1.00 73.25 309 ARG A CA 1
ATOM 2417 C C . ARG A 1 309 ? -12.777 -2.197 4.971 1.00 73.25 309 ARG A C 1
ATOM 2419 O O . ARG A 1 309 ? -12.898 -3.186 5.694 1.00 73.25 309 ARG A O 1
ATOM 2426 N N . ILE A 1 310 ? -13.268 -2.132 3.736 1.00 69.06 310 ILE A N 1
ATOM 2427 C CA . ILE A 1 310 ? -14.009 -3.236 3.108 1.00 69.06 310 ILE A CA 1
ATOM 2428 C C . ILE A 1 310 ? -13.097 -4.450 2.924 1.00 69.06 310 ILE A C 1
ATOM 2430 O O . ILE A 1 310 ? -13.465 -5.569 3.290 1.00 69.06 310 ILE A O 1
ATOM 2434 N N . ILE A 1 311 ? -11.881 -4.229 2.419 1.00 75.75 311 ILE A N 1
ATOM 2435 C CA . ILE A 1 311 ? -10.884 -5.285 2.240 1.00 75.75 311 ILE A CA 1
ATOM 2436 C C . ILE A 1 311 ? -10.529 -5.939 3.581 1.00 75.75 311 ILE A C 1
ATOM 2438 O O . ILE A 1 311 ? -10.425 -7.161 3.642 1.00 75.75 311 ILE A O 1
ATOM 2442 N N . ARG A 1 312 ? -10.401 -5.174 4.673 1.00 83.00 312 ARG A N 1
ATOM 2443 C CA . ARG A 1 312 ? -10.128 -5.701 6.021 1.00 83.00 312 ARG A CA 1
ATOM 2444 C C . ARG A 1 312 ? -11.205 -6.677 6.465 1.00 83.00 312 ARG A C 1
ATOM 2446 O O . ARG A 1 312 ? -10.884 -7.793 6.866 1.00 83.00 312 ARG A O 1
ATOM 2453 N N . GLN A 1 313 ? -12.468 -6.273 6.351 1.00 77.75 313 GLN A N 1
ATOM 2454 C CA . GLN A 1 313 ? -13.602 -7.120 6.719 1.00 77.75 313 GLN A CA 1
ATOM 2455 C C . GLN A 1 313 ? -13.664 -8.382 5.854 1.00 77.75 313 GLN A C 1
ATOM 2457 O O . GLN A 1 313 ? -13.890 -9.475 6.375 1.00 77.75 313 GLN A O 1
ATOM 2462 N N . LEU A 1 314 ? -13.413 -8.247 4.547 1.00 76.56 314 LEU A N 1
ATOM 2463 C CA . LEU A 1 314 ? -13.326 -9.386 3.640 1.00 76.56 314 LEU A CA 1
ATOM 2464 C C . LEU A 1 314 ? -12.213 -10.341 4.077 1.00 76.56 314 LEU A C 1
ATOM 2466 O O . LEU A 1 314 ? -12.486 -11.511 4.323 1.00 76.56 314 LEU A O 1
ATOM 2470 N N . GLN A 1 315 ? -10.989 -9.838 4.249 1.00 87.75 315 GLN A N 1
ATOM 2471 C CA . GLN A 1 315 ? -9.846 -10.625 4.701 1.00 87.75 315 GLN A CA 1
ATOM 2472 C C . GLN A 1 315 ? -10.096 -11.286 6.060 1.00 87.75 315 GLN A C 1
ATOM 2474 O O . GLN A 1 315 ? -9.639 -12.403 6.265 1.00 87.75 315 GLN A O 1
ATOM 2479 N N . ASP A 1 316 ? -10.797 -10.645 7.000 1.00 86.88 316 ASP A N 1
ATOM 2480 C CA . ASP A 1 316 ? -11.116 -11.253 8.299 1.00 86.88 316 ASP A CA 1
ATOM 2481 C C . ASP A 1 316 ? -12.113 -12.404 8.191 1.00 86.88 316 ASP A C 1
ATOM 2483 O O . ASP A 1 316 ? -12.002 -13.380 8.943 1.00 86.88 316 ASP A O 1
ATOM 2487 N N . ALA A 1 317 ? -13.046 -12.311 7.243 1.00 81.62 317 ALA A N 1
ATOM 2488 C CA . ALA A 1 317 ? -13.998 -13.368 6.932 1.00 81.62 317 ALA A CA 1
ATOM 2489 C C . ALA A 1 317 ? -13.378 -14.498 6.090 1.00 81.62 317 ALA A C 1
ATOM 2491 O O . ALA A 1 317 ? -13.811 -15.646 6.195 1.00 81.62 317 ALA A O 1
ATOM 2492 N N . THR A 1 318 ? -12.375 -14.193 5.260 1.00 83.25 318 THR A N 1
ATOM 2493 C CA . THR A 1 318 ? -11.780 -15.135 4.297 1.00 83.25 318 THR A CA 1
ATOM 2494 C C . THR A 1 318 ? -10.342 -15.534 4.623 1.00 83.25 318 THR A C 1
ATOM 2496 O O . THR A 1 318 ? -9.682 -16.138 3.776 1.00 83.25 318 THR A O 1
ATOM 2499 N N . PHE A 1 319 ? -9.837 -15.218 5.821 1.00 93.38 319 PHE A N 1
ATOM 2500 C CA . PHE A 1 319 ? -8.465 -15.551 6.202 1.00 93.38 319 PHE A CA 1
ATOM 2501 C C . PHE A 1 319 ? -8.236 -17.073 6.099 1.00 93.38 319 PHE A C 1
ATOM 2503 O O . PHE A 1 319 ? -9.033 -17.847 6.645 1.00 93.38 319 PHE A O 1
ATOM 2510 N N . PRO A 1 320 ? -7.196 -17.553 5.388 1.00 93.19 320 PRO A N 1
ATOM 2511 C CA . PRO A 1 320 ? -7.119 -18.968 5.057 1.00 93.19 320 PRO A CA 1
ATOM 2512 C C . PRO A 1 320 ? -6.857 -19.840 6.290 1.00 93.19 320 PRO A C 1
ATOM 2514 O O . PRO A 1 320 ? -5.818 -19.737 6.941 1.00 93.19 320 PRO A O 1
ATOM 2517 N N . ALA A 1 321 ? -7.749 -20.798 6.554 1.00 94.06 321 ALA A N 1
ATOM 2518 C CA . ALA A 1 321 ? -7.648 -21.676 7.723 1.00 94.06 321 ALA A CA 1
ATOM 2519 C C . ALA A 1 321 ? -6.331 -22.475 7.791 1.00 94.06 321 ALA A C 1
ATOM 2521 O O . ALA A 1 321 ? -5.856 -22.792 8.878 1.00 94.06 321 ALA A O 1
ATOM 2522 N N . HIS A 1 322 ? -5.726 -22.817 6.650 1.00 94.94 322 HIS A N 1
ATOM 2523 C CA . HIS A 1 322 ? -4.442 -23.525 6.630 1.00 94.94 322 HIS A CA 1
ATOM 2524 C C . HIS A 1 322 ? -3.263 -22.634 7.056 1.00 94.94 322 HIS A C 1
ATOM 2526 O O . HIS A 1 322 ? -2.305 -23.157 7.618 1.00 94.94 322 HIS A O 1
ATOM 2532 N N . ILE A 1 323 ? -3.354 -21.316 6.839 1.00 97.44 323 ILE A N 1
ATOM 2533 C CA . ILE A 1 323 ? -2.392 -20.327 7.341 1.00 97.44 323 ILE A CA 1
ATOM 2534 C C . ILE A 1 323 ? -2.605 -20.121 8.842 1.00 97.44 323 ILE A C 1
ATOM 2536 O O . ILE A 1 323 ? -1.658 -20.239 9.614 1.00 97.44 323 ILE A O 1
ATOM 2540 N N . GLU A 1 324 ? -3.854 -19.908 9.272 1.00 97.06 324 GLU A N 1
ATOM 2541 C CA . GLU A 1 324 ? -4.206 -19.689 10.686 1.00 97.06 324 GLU A CA 1
ATOM 2542 C C . GLU A 1 324 ? -3.761 -20.853 11.595 1.00 97.06 324 GLU A C 1
ATOM 2544 O O . GLU A 1 324 ? -3.292 -20.650 12.716 1.00 97.06 324 GLU A O 1
ATOM 2549 N N . ASN A 1 325 ? -3.845 -22.086 11.087 1.00 97.25 325 ASN A N 1
ATOM 2550 C CA . ASN A 1 325 ? -3.479 -23.305 11.814 1.00 97.25 325 ASN A CA 1
ATOM 2551 C C . ASN A 1 325 ? -2.045 -23.799 11.540 1.00 97.25 325 ASN A C 1
ATOM 2553 O O . ASN A 1 325 ? -1.679 -24.894 11.980 1.00 97.25 325 ASN A O 1
ATOM 2557 N N . ALA A 1 326 ? -1.229 -23.040 10.805 1.00 98.12 326 ALA A N 1
ATOM 2558 C CA . ALA A 1 326 ? 0.123 -23.456 10.452 1.00 98.12 326 ALA A CA 1
ATOM 2559 C C . ALA A 1 326 ? 1.019 -23.595 11.696 1.00 98.12 326 ALA A C 1
ATOM 2561 O O . ALA A 1 326 ? 0.984 -22.771 12.606 1.00 98.12 326 ALA A O 1
ATOM 2562 N N . LYS A 1 327 ? 1.881 -24.621 11.715 1.00 98.38 327 LYS A N 1
ATOM 2563 C CA . LYS A 1 327 ? 2.971 -24.749 12.706 1.00 98.38 327 LYS A CA 1
ATOM 2564 C C . LYS A 1 327 ? 4.236 -23.999 12.295 1.00 98.38 327 LYS A C 1
ATOM 2566 O O . LYS A 1 327 ? 5.016 -23.583 13.147 1.00 98.38 327 LYS A O 1
ATOM 2571 N N . ALA A 1 328 ? 4.444 -23.848 10.991 1.00 98.50 328 ALA A N 1
ATOM 2572 C CA . ALA A 1 328 ? 5.569 -23.135 10.413 1.00 98.50 328 ALA A CA 1
ATOM 2573 C C . ALA A 1 328 ? 5.047 -22.191 9.330 1.00 98.50 328 ALA A C 1
ATOM 2575 O O . ALA A 1 328 ? 4.440 -22.648 8.359 1.00 98.50 328 ALA A O 1
ATOM 2576 N N . LEU A 1 329 ? 5.274 -20.893 9.512 1.00 98.75 329 LEU A N 1
ATOM 2577 C CA . LEU A 1 329 ? 4.783 -19.841 8.629 1.00 98.75 329 LEU A CA 1
ATOM 2578 C C . LEU A 1 329 ? 5.944 -18.995 8.106 1.00 98.75 329 LEU A C 1
ATOM 2580 O O . LEU A 1 329 ? 6.807 -18.575 8.872 1.00 98.75 329 LEU A O 1
ATOM 2584 N N . CYS A 1 330 ? 5.964 -18.769 6.800 1.00 98.69 330 CYS A N 1
ATOM 2585 C CA . CYS A 1 330 ? 6.892 -17.889 6.115 1.00 98.69 330 CYS A CA 1
ATOM 2586 C C . CYS A 1 330 ? 6.114 -16.700 5.544 1.00 98.69 330 CYS A C 1
ATOM 2588 O O . CYS A 1 330 ? 5.171 -16.882 4.773 1.00 98.69 330 CYS A O 1
ATOM 2590 N N . VAL A 1 331 ? 6.500 -15.495 5.950 1.00 98.62 331 VAL A N 1
ATOM 2591 C CA . VAL A 1 331 ? 5.842 -14.240 5.597 1.00 98.62 331 VAL A CA 1
ATOM 2592 C C . VAL A 1 331 ? 6.769 -13.431 4.705 1.00 98.62 331 VAL A C 1
ATOM 2594 O O . VAL A 1 331 ? 7.878 -13.102 5.117 1.00 98.62 331 VAL A O 1
ATOM 2597 N N . PHE A 1 332 ? 6.305 -13.063 3.517 1.00 98.50 332 PHE A N 1
ATOM 2598 C CA . PHE A 1 332 ? 6.967 -12.076 2.665 1.00 98.50 332 PHE A CA 1
ATOM 2599 C C . PHE A 1 332 ? 6.260 -10.731 2.827 1.00 98.50 332 PHE A C 1
ATOM 2601 O O . PHE A 1 332 ? 5.059 -10.629 2.568 1.00 98.50 332 PHE A O 1
ATOM 2608 N N . LEU A 1 333 ? 6.988 -9.708 3.282 1.00 97.94 333 LEU A N 1
ATOM 2609 C CA . LEU A 1 333 ? 6.426 -8.371 3.452 1.00 97.94 333 LEU A CA 1
ATOM 2610 C C . LEU A 1 333 ? 6.389 -7.613 2.128 1.00 97.94 333 LEU A C 1
ATOM 2612 O O . LEU A 1 333 ? 7.394 -7.530 1.425 1.00 97.94 333 LEU A O 1
ATOM 2616 N N . VAL A 1 334 ? 5.240 -7.014 1.833 1.00 96.38 334 VAL A N 1
ATOM 2617 C CA . VAL A 1 334 ? 5.009 -6.148 0.668 1.00 96.38 334 VAL A CA 1
ATOM 2618 C C . VAL A 1 334 ? 4.488 -4.780 1.109 1.00 96.38 334 VAL A C 1
ATOM 2620 O O . VAL A 1 334 ? 4.042 -4.634 2.250 1.00 96.38 334 VAL A O 1
ATOM 2623 N N . PRO A 1 335 ? 4.565 -3.735 0.265 1.00 92.31 335 PRO A N 1
ATOM 2624 C CA . PRO A 1 335 ? 3.900 -2.472 0.561 1.00 92.31 335 PRO A CA 1
ATOM 2625 C C . PRO A 1 335 ? 2.407 -2.666 0.842 1.00 92.31 335 PRO A C 1
ATOM 2627 O O . PRO A 1 335 ? 1.796 -3.646 0.440 1.00 92.31 335 PRO A O 1
ATOM 2630 N N . GLU A 1 336 ? 1.806 -1.696 1.508 1.00 88.94 336 GLU A N 1
ATOM 2631 C CA . GLU A 1 336 ? 0.374 -1.596 1.792 1.00 88.94 336 GLU A CA 1
ATOM 2632 C C . GLU A 1 336 ? -0.447 -1.015 0.627 1.00 88.94 336 GLU A C 1
ATOM 2634 O O . GLU A 1 336 ? -1.629 -0.727 0.784 1.00 88.94 336 GLU A O 1
ATOM 2639 N N . HIS A 1 337 ? 0.182 -0.838 -0.536 1.00 83.88 337 HIS A N 1
ATOM 2640 C CA . HIS A 1 337 ? -0.388 -0.269 -1.757 1.00 83.88 337 HIS A CA 1
ATOM 2641 C C . HIS A 1 337 ? 0.190 -0.968 -3.000 1.00 83.88 337 HIS A C 1
ATOM 2643 O O . HIS A 1 337 ? 1.256 -1.580 -2.934 1.00 83.88 337 HIS A O 1
ATOM 2649 N N . THR A 1 338 ? -0.470 -0.843 -4.154 1.00 83.25 338 THR A N 1
ATOM 2650 C CA . THR A 1 338 ? -0.091 -1.548 -5.395 1.00 83.25 338 THR A CA 1
ATOM 2651 C C . THR A 1 338 ? 0.841 -0.738 -6.312 1.00 83.25 338 THR A C 1
ATOM 2653 O O . THR A 1 338 ? 0.618 -0.569 -7.513 1.00 83.25 338 THR A O 1
ATOM 2656 N N . GLY A 1 339 ? 1.915 -0.189 -5.741 1.00 79.31 339 GLY A N 1
ATOM 2657 C CA . GLY A 1 339 ? 2.940 0.530 -6.504 1.00 79.31 339 GLY A CA 1
ATOM 2658 C C . GLY A 1 339 ? 3.794 -0.415 -7.356 1.00 79.31 339 GLY A C 1
ATOM 2659 O O . GLY A 1 339 ? 4.176 -1.490 -6.901 1.00 79.31 339 GLY A O 1
ATOM 2660 N N . MET A 1 340 ? 4.142 -0.016 -8.585 1.00 77.69 340 MET A N 1
ATOM 2661 C CA . MET A 1 340 ? 5.070 -0.797 -9.412 1.00 77.69 340 MET A CA 1
ATOM 2662 C C . MET A 1 340 ? 6.520 -0.487 -9.008 1.00 77.69 340 MET A C 1
ATOM 2664 O O . MET A 1 340 ? 6.962 0.655 -9.126 1.00 77.69 340 MET A O 1
ATOM 2668 N N . GLY A 1 341 ? 7.273 -1.510 -8.598 1.00 80.44 341 GLY A N 1
ATOM 2669 C CA . GLY A 1 341 ? 8.734 -1.484 -8.504 1.00 80.44 341 GLY A CA 1
ATOM 2670 C C . GLY A 1 341 ? 9.331 -2.868 -8.774 1.00 80.44 341 GLY A C 1
ATOM 2671 O O . GLY A 1 341 ? 8.711 -3.880 -8.444 1.00 80.44 341 GLY A O 1
ATOM 2672 N N . GLY A 1 342 ? 10.546 -2.930 -9.335 1.00 80.00 342 GLY A N 1
ATOM 2673 C CA . GLY A 1 342 ? 11.230 -4.203 -9.617 1.00 80.00 342 GLY A CA 1
ATOM 2674 C C . GLY A 1 342 ? 11.402 -5.077 -8.368 1.00 80.00 342 GLY A C 1
ATOM 2675 O O . GLY A 1 342 ? 11.161 -6.281 -8.411 1.00 80.00 342 GLY A O 1
ATOM 2676 N N . GLY A 1 343 ? 11.696 -4.458 -7.218 1.00 85.19 343 GLY A N 1
ATOM 2677 C CA . GLY A 1 343 ? 11.748 -5.151 -5.928 1.00 85.19 343 GLY A CA 1
ATOM 2678 C C . GLY A 1 343 ? 10.402 -5.750 -5.498 1.00 85.19 343 GLY A C 1
ATOM 2679 O O . GLY A 1 343 ? 10.372 -6.864 -4.985 1.00 85.19 343 GLY A O 1
ATOM 2680 N N . VAL A 1 344 ? 9.278 -5.071 -5.765 1.00 89.38 344 VAL A N 1
ATOM 2681 C CA . VAL A 1 344 ? 7.934 -5.598 -5.456 1.00 89.38 344 VAL A CA 1
ATOM 2682 C C . VAL A 1 344 ? 7.634 -6.821 -6.320 1.00 89.38 344 VAL A C 1
ATOM 2684 O O . VAL A 1 344 ? 7.255 -7.862 -5.789 1.00 89.38 344 VAL A O 1
ATOM 2687 N N . LEU A 1 345 ? 7.881 -6.740 -7.631 1.00 89.56 345 LEU A N 1
ATOM 2688 C CA . LEU A 1 345 ? 7.730 -7.881 -8.541 1.00 89.56 345 LEU A CA 1
ATOM 2689 C C . LEU A 1 345 ? 8.608 -9.075 -8.114 1.00 89.56 345 LEU A C 1
ATOM 2691 O O . LEU A 1 345 ? 8.155 -10.224 -8.124 1.00 89.56 345 LEU A O 1
ATOM 2695 N N . SER A 1 346 ? 9.845 -8.800 -7.686 1.00 90.06 346 SER A N 1
ATOM 2696 C CA . SER A 1 346 ? 10.779 -9.808 -7.174 1.00 90.06 346 SER A CA 1
ATOM 2697 C C . SER A 1 346 ? 10.216 -10.531 -5.945 1.00 90.06 346 SER A C 1
ATOM 2699 O O . SER A 1 346 ? 10.203 -11.760 -5.917 1.00 90.06 346 SER A O 1
ATOM 2701 N N . LEU A 1 347 ? 9.647 -9.813 -4.968 1.00 93.75 347 LEU A N 1
ATOM 2702 C CA . LEU A 1 347 ? 9.061 -10.417 -3.760 1.00 93.75 347 LEU A CA 1
ATOM 2703 C C . LEU A 1 347 ? 7.913 -11.379 -4.076 1.00 93.75 347 LEU A C 1
ATOM 2705 O O . LEU A 1 347 ? 7.883 -12.484 -3.535 1.00 93.75 347 LEU A O 1
ATOM 2709 N N . PHE A 1 348 ? 7.002 -10.995 -4.975 1.00 94.12 348 PHE A N 1
ATOM 2710 C CA . PHE A 1 348 ? 5.921 -11.881 -5.421 1.00 94.12 348 PHE A CA 1
ATOM 2711 C C . PHE A 1 348 ? 6.477 -13.116 -6.138 1.00 94.12 348 PHE A C 1
ATOM 2713 O O . PHE A 1 348 ? 6.030 -14.236 -5.889 1.00 94.12 348 PHE A O 1
ATOM 2720 N N . THR A 1 349 ? 7.510 -12.938 -6.965 1.00 92.50 349 THR A N 1
ATOM 2721 C CA . THR A 1 349 ? 8.160 -14.049 -7.672 1.00 92.50 349 THR A CA 1
ATOM 2722 C C . THR A 1 349 ? 8.837 -15.023 -6.701 1.00 92.50 349 THR A C 1
ATOM 2724 O O . THR A 1 349 ? 8.657 -16.242 -6.826 1.00 92.50 349 THR A O 1
ATOM 2727 N N . ILE A 1 350 ? 9.552 -14.507 -5.693 1.00 95.12 350 ILE A N 1
ATOM 2728 C CA . ILE A 1 350 ? 10.198 -15.312 -4.647 1.00 95.12 350 ILE A CA 1
ATOM 2729 C C . ILE A 1 350 ? 9.135 -16.050 -3.830 1.00 95.12 350 ILE A C 1
ATOM 2731 O O . ILE A 1 350 ? 9.251 -17.262 -3.644 1.00 95.12 350 ILE A O 1
ATOM 2735 N N . ALA A 1 351 ? 8.077 -15.361 -3.392 1.00 96.12 351 ALA A N 1
ATOM 2736 C CA . ALA A 1 351 ? 6.995 -15.955 -2.610 1.00 96.12 351 ALA A CA 1
ATOM 2737 C C . ALA A 1 351 ? 6.268 -17.065 -3.385 1.00 96.12 351 ALA A C 1
ATOM 2739 O O . ALA A 1 351 ? 6.070 -18.161 -2.855 1.00 96.12 351 ALA A O 1
ATOM 2740 N N . GLY A 1 352 ? 5.948 -16.842 -4.663 1.00 94.69 352 GLY A N 1
ATOM 2741 C CA . GLY A 1 352 ? 5.339 -17.856 -5.524 1.00 94.69 352 GLY A CA 1
ATOM 2742 C C . GLY A 1 352 ? 6.251 -19.072 -5.739 1.00 94.69 352 GLY A C 1
ATOM 2743 O O . GLY A 1 352 ? 5.798 -20.222 -5.708 1.00 94.69 352 GLY A O 1
ATOM 2744 N N . ALA A 1 353 ? 7.560 -18.856 -5.914 1.00 94.88 353 ALA A N 1
ATOM 2745 C CA . ALA A 1 353 ? 8.539 -19.939 -6.010 1.00 94.88 353 ALA A CA 1
ATOM 2746 C C . ALA A 1 353 ? 8.675 -20.720 -4.691 1.00 94.88 353 ALA A C 1
ATOM 2748 O O . ALA A 1 353 ? 8.649 -21.953 -4.713 1.00 94.88 353 ALA A O 1
ATOM 2749 N N . ALA A 1 354 ? 8.745 -20.027 -3.554 1.00 97.00 354 ALA A N 1
ATOM 2750 C CA . ALA A 1 354 ? 8.774 -20.628 -2.226 1.00 97.00 354 ALA A CA 1
ATOM 2751 C C . ALA A 1 354 ? 7.501 -21.448 -1.961 1.00 97.00 354 ALA A C 1
ATOM 2753 O O . ALA A 1 354 ? 7.585 -22.609 -1.569 1.00 97.00 354 ALA A O 1
ATOM 2754 N N . GLY A 1 355 ? 6.319 -20.917 -2.285 1.00 96.31 355 GLY A N 1
ATOM 2755 C CA . GLY A 1 355 ? 5.046 -21.631 -2.146 1.00 96.31 355 GLY A CA 1
ATOM 2756 C C . GLY A 1 355 ? 5.021 -22.957 -2.916 1.00 96.31 355 GLY A C 1
ATOM 2757 O O . GLY A 1 355 ? 4.612 -23.990 -2.379 1.00 96.31 355 GLY A O 1
ATOM 2758 N N . ARG A 1 356 ? 5.558 -22.981 -4.146 1.00 95.44 356 ARG A N 1
ATOM 2759 C CA . ARG A 1 356 ? 5.710 -24.220 -4.938 1.00 95.44 356 ARG A CA 1
ATOM 2760 C C . ARG A 1 356 ? 6.694 -25.214 -4.316 1.00 95.44 356 ARG A C 1
ATOM 2762 O O . ARG A 1 356 ? 6.553 -26.422 -4.515 1.00 95.44 356 ARG A O 1
ATOM 2769 N N . LEU A 1 357 ? 7.660 -24.730 -3.541 1.00 96.06 357 LEU A N 1
ATOM 2770 C CA . LEU A 1 357 ? 8.639 -25.540 -2.823 1.00 96.06 357 LEU A CA 1
ATOM 2771 C C . LEU A 1 357 ? 8.169 -25.966 -1.425 1.00 96.06 357 LEU A C 1
ATOM 2773 O O . LEU A 1 357 ? 8.923 -26.676 -0.758 1.00 96.06 357 LEU A O 1
ATOM 2777 N N . ARG A 1 358 ? 6.932 -25.658 -1.002 1.00 95.31 358 ARG A N 1
ATOM 2778 C CA . ARG A 1 358 ? 6.393 -25.960 0.341 1.00 95.31 358 ARG A CA 1
ATOM 2779 C C . ARG A 1 358 ? 6.709 -27.363 0.854 1.00 95.31 358 ARG A C 1
ATOM 2781 O O . ARG A 1 358 ? 7.076 -27.523 2.014 1.00 95.31 358 ARG A O 1
ATOM 2788 N N . ARG A 1 359 ? 6.614 -28.395 0.007 1.00 93.62 359 ARG A N 1
ATOM 2789 C CA . ARG A 1 359 ? 6.901 -29.791 0.405 1.00 93.62 359 ARG A CA 1
ATOM 2790 C C . ARG A 1 359 ? 8.360 -30.034 0.816 1.00 93.62 359 ARG A C 1
ATOM 2792 O O . ARG A 1 359 ? 8.625 -31.008 1.508 1.00 93.62 359 ARG A O 1
ATOM 2799 N N . SER A 1 360 ? 9.285 -29.179 0.384 1.00 92.62 360 SER A N 1
ATOM 2800 C CA . SER A 1 360 ? 10.724 -29.288 0.660 1.00 92.62 360 SER A CA 1
ATOM 2801 C C . SER A 1 360 ? 11.150 -28.647 1.983 1.00 92.62 360 SER A C 1
ATOM 2803 O O . SER A 1 360 ? 12.066 -29.154 2.621 1.00 92.62 360 SER A O 1
ATOM 2805 N N . HIS A 1 361 ? 10.487 -27.569 2.412 1.00 95.44 361 HIS A N 1
ATOM 2806 C CA . HIS A 1 361 ? 10.861 -26.801 3.610 1.00 95.44 361 HIS A CA 1
ATOM 2807 C C . HIS A 1 361 ? 9.783 -26.799 4.709 1.00 95.44 361 HIS A C 1
ATOM 2809 O O . HIS A 1 361 ? 10.083 -26.536 5.871 1.00 95.44 361 HIS A O 1
ATOM 2815 N N . GLY A 1 362 ? 8.532 -27.124 4.373 1.00 95.81 362 GLY A N 1
ATOM 2816 C CA . GLY A 1 362 ? 7.439 -27.315 5.330 1.00 95.81 362 GLY A CA 1
ATOM 2817 C C . GLY A 1 362 ? 6.824 -26.035 5.904 1.00 95.81 362 GLY A C 1
ATOM 2818 O O . GLY A 1 362 ? 6.055 -26.134 6.854 1.00 95.81 362 GLY A O 1
ATOM 2819 N N . TYR A 1 363 ? 7.146 -24.863 5.350 1.00 98.25 363 TYR A N 1
ATOM 2820 C CA . TYR A 1 363 ? 6.489 -23.599 5.703 1.00 98.25 363 TYR A CA 1
ATOM 2821 C C . TYR A 1 363 ? 5.255 -23.393 4.825 1.00 98.25 363 TYR A C 1
ATOM 2823 O O . TYR A 1 363 ? 5.338 -23.574 3.608 1.00 98.25 363 TYR A O 1
ATOM 2831 N N . GLU A 1 364 ? 4.144 -22.966 5.421 1.00 98.38 364 GLU A N 1
ATOM 2832 C CA . GLU A 1 364 ? 3.148 -22.216 4.655 1.00 98.38 364 GLU A CA 1
ATOM 2833 C C . GLU A 1 364 ? 3.750 -20.875 4.241 1.00 98.38 364 GLU A C 1
ATOM 2835 O O . GLU A 1 364 ? 4.474 -20.268 5.028 1.00 98.38 364 GLU A O 1
ATOM 2840 N N . VAL A 1 365 ? 3.471 -20.419 3.023 1.00 98.31 365 VAL A N 1
ATOM 2841 C CA . VAL A 1 365 ? 3.999 -19.154 2.498 1.00 98.31 365 VAL A CA 1
ATOM 2842 C C . VAL A 1 365 ? 2.842 -18.190 2.300 1.00 98.31 365 VAL A C 1
ATOM 2844 O O . VAL A 1 365 ? 1.836 -18.560 1.697 1.00 98.31 365 VAL A O 1
ATOM 2847 N N . VAL A 1 366 ? 2.984 -16.970 2.810 1.00 98.00 366 VAL A N 1
ATOM 2848 C CA . VAL A 1 366 ? 1.961 -15.926 2.726 1.00 98.00 366 VAL A CA 1
ATOM 2849 C C . VAL A 1 366 ? 2.607 -14.568 2.461 1.00 98.00 366 VAL A C 1
ATOM 2851 O O . VAL A 1 366 ? 3.667 -14.258 3.009 1.00 98.00 366 VAL A O 1
ATOM 2854 N N . LEU A 1 367 ? 1.969 -13.753 1.621 1.00 98.31 367 LEU A N 1
ATOM 2855 C CA . LEU A 1 367 ? 2.319 -12.343 1.475 1.00 98.31 367 LEU A CA 1
ATOM 2856 C C . LEU A 1 367 ? 1.510 -11.529 2.474 1.00 98.31 367 LEU A C 1
ATOM 2858 O O . LEU A 1 367 ? 0.294 -11.700 2.595 1.00 98.31 367 LEU A O 1
ATOM 2862 N N . MET A 1 368 ? 2.182 -10.628 3.178 1.00 97.94 368 MET A N 1
ATOM 2863 C CA . MET A 1 368 ? 1.516 -9.698 4.077 1.00 97.94 368 MET A CA 1
ATOM 2864 C C . MET A 1 368 ? 1.977 -8.276 3.809 1.00 97.94 368 MET A C 1
ATOM 2866 O O . MET A 1 368 ? 3.160 -8.039 3.571 1.00 97.94 368 MET A O 1
ATOM 2870 N N . THR A 1 369 ? 1.059 -7.316 3.865 1.00 96.12 369 THR A N 1
ATOM 2871 C CA . THR A 1 369 ? 1.444 -5.905 3.847 1.00 96.12 369 THR A CA 1
ATOM 2872 C C . THR A 1 369 ? 2.330 -5.609 5.045 1.00 96.12 369 THR A C 1
ATOM 2874 O O . THR A 1 369 ? 2.197 -6.235 6.094 1.00 96.12 369 THR A O 1
ATOM 2877 N N . ARG A 1 370 ? 3.260 -4.667 4.913 1.00 93.62 370 ARG A N 1
ATOM 2878 C CA . ARG A 1 370 ? 4.075 -4.224 6.043 1.00 93.62 370 ARG A CA 1
ATOM 2879 C C . ARG A 1 370 ? 3.180 -3.737 7.192 1.00 93.62 370 ARG A C 1
ATOM 2881 O O . ARG A 1 370 ? 2.110 -3.169 6.929 1.00 93.62 370 ARG A O 1
ATOM 2888 N N . PRO A 1 371 ? 3.612 -3.892 8.459 1.00 91.81 371 PRO A N 1
ATOM 2889 C CA . PRO A 1 371 ? 2.915 -3.255 9.565 1.00 91.81 371 PRO A CA 1
ATOM 2890 C C . PRO A 1 371 ? 2.814 -1.754 9.291 1.00 91.81 371 PRO A C 1
ATOM 2892 O O . PRO A 1 371 ? 3.784 -1.108 8.880 1.00 91.81 371 PRO A O 1
ATOM 2895 N N . ASN A 1 372 ? 1.619 -1.213 9.483 1.00 85.56 372 ASN A N 1
ATOM 2896 C CA . ASN A 1 372 ? 1.345 0.199 9.308 1.00 85.56 372 ASN A CA 1
ATOM 2897 C C . ASN A 1 372 ? 0.202 0.609 10.242 1.00 85.56 372 ASN A C 1
ATOM 2899 O O . ASN A 1 372 ? -0.733 -0.159 10.463 1.00 85.56 372 ASN A O 1
ATOM 2903 N N . ARG A 1 373 ? 0.283 1.817 10.809 1.00 73.06 373 ARG A N 1
ATOM 2904 C CA . ARG A 1 373 ? -0.682 2.289 11.820 1.00 73.06 373 ARG A CA 1
ATOM 2905 C C . ARG A 1 373 ? -2.114 2.380 11.311 1.00 73.06 373 ARG A C 1
ATOM 2907 O O . ARG A 1 373 ? -3.035 2.218 12.095 1.00 73.06 373 ARG A O 1
ATOM 2914 N N . SER A 1 374 ? -2.300 2.629 10.023 1.00 70.25 374 SER A N 1
ATOM 2915 C CA . SER A 1 374 ? -3.626 2.750 9.413 1.00 70.25 374 SER A CA 1
ATOM 2916 C C . SER A 1 374 ? -4.213 1.395 8.998 1.00 70.25 374 SER A C 1
ATOM 2918 O O . SER A 1 374 ? -5.331 1.345 8.489 1.00 70.25 374 SER A O 1
ATOM 2920 N N . ASP A 1 375 ? -3.467 0.303 9.209 1.00 73.56 375 ASP A N 1
ATOM 2921 C CA . ASP A 1 375 ? -3.819 -1.064 8.820 1.00 73.56 375 ASP A CA 1
ATOM 2922 C C . ASP A 1 375 ? -4.277 -1.163 7.347 1.00 73.56 375 ASP A C 1
ATOM 2924 O O . ASP A 1 375 ? -5.182 -1.918 6.993 1.00 73.56 375 ASP A O 1
ATOM 2928 N N . LEU A 1 376 ? -3.662 -0.339 6.489 1.00 82.50 376 LEU A N 1
ATOM 2929 C CA . LEU A 1 376 ? -3.868 -0.297 5.046 1.00 82.50 376 LEU A CA 1
ATOM 2930 C C . LEU A 1 376 ? -3.470 -1.627 4.416 1.00 82.50 376 LEU A C 1
ATOM 2932 O O . LEU A 1 376 ? -2.484 -2.266 4.815 1.00 82.50 376 LEU A O 1
ATOM 2936 N N . THR A 1 377 ? -4.257 -2.039 3.426 1.00 87.88 377 THR A N 1
ATOM 2937 C CA . THR A 1 377 ? -4.065 -3.307 2.737 1.00 87.88 377 THR A CA 1
ATOM 2938 C C . THR A 1 377 ? -4.780 -3.360 1.390 1.00 87.88 377 THR A C 1
ATOM 2940 O O . THR A 1 377 ? -5.605 -2.507 1.071 1.00 87.88 377 THR A O 1
ATOM 2943 N N . PHE A 1 378 ? -4.462 -4.401 0.626 1.00 86.25 378 PHE A N 1
ATOM 2944 C CA . PHE A 1 378 ? -5.118 -4.808 -0.610 1.00 86.25 378 PHE A CA 1
ATOM 2945 C C . PHE A 1 378 ? -5.160 -6.342 -0.673 1.00 86.25 378 PHE A C 1
ATOM 2947 O O . PHE A 1 378 ? -4.410 -7.010 0.038 1.00 86.25 378 PHE A O 1
ATOM 2954 N N . THR A 1 379 ? -6.039 -6.917 -1.497 1.00 83.94 379 THR A N 1
ATOM 2955 C CA . THR A 1 379 ? -6.178 -8.382 -1.633 1.00 83.94 379 THR A CA 1
ATOM 2956 C C . THR A 1 379 ? -5.226 -8.975 -2.663 1.00 83.94 379 THR A C 1
ATOM 2958 O O . THR A 1 379 ? -4.687 -10.056 -2.445 1.00 83.94 379 THR A O 1
ATOM 2961 N N . ARG A 1 380 ? -5.012 -8.280 -3.784 1.00 86.19 380 ARG A N 1
ATOM 2962 C CA . ARG A 1 380 ? -4.147 -8.720 -4.881 1.00 86.19 380 ARG A CA 1
ATOM 2963 C C . ARG A 1 380 ? -3.475 -7.538 -5.569 1.00 86.19 380 ARG A C 1
ATOM 2965 O O . ARG A 1 380 ? -4.044 -6.452 -5.626 1.00 86.19 380 ARG A O 1
ATOM 2972 N N . HIS A 1 381 ? -2.263 -7.742 -6.080 1.00 85.75 381 HIS A N 1
ATOM 2973 C CA . HIS A 1 381 ? -1.556 -6.689 -6.804 1.00 85.75 381 HIS A CA 1
ATOM 2974 C C . HIS A 1 381 ? -2.164 -6.498 -8.203 1.00 85.75 381 HIS A C 1
ATOM 2976 O O . HIS A 1 381 ? -2.401 -7.478 -8.901 1.00 85.75 381 HIS A O 1
ATOM 2982 N N . ASP A 1 382 ? -2.389 -5.260 -8.640 1.00 82.62 382 ASP A N 1
ATOM 2983 C CA . ASP A 1 382 ? -3.093 -4.956 -9.900 1.00 82.62 382 ASP A CA 1
ATOM 2984 C C . ASP A 1 382 ? -2.155 -4.531 -11.048 1.00 82.62 382 ASP A C 1
ATOM 2986 O O . ASP A 1 382 ? -2.570 -4.444 -12.201 1.00 82.62 382 ASP A O 1
ATOM 2990 N N . LYS A 1 383 ? -0.870 -4.261 -10.771 1.00 83.69 383 LYS A N 1
ATOM 2991 C CA . LYS A 1 383 ? 0.089 -3.814 -11.808 1.00 83.69 383 LYS A CA 1
ATOM 2992 C C . LYS A 1 383 ? 0.825 -4.924 -12.556 1.00 83.69 383 LYS A C 1
ATOM 2994 O O . LYS A 1 383 ? 1.582 -4.602 -13.468 1.00 83.69 383 LYS A O 1
ATOM 2999 N N . PHE A 1 384 ? 0.660 -6.192 -12.190 1.00 86.31 384 PHE A N 1
ATOM 3000 C CA . PHE A 1 384 ? 1.283 -7.329 -12.880 1.00 86.31 384 PHE A CA 1
ATOM 3001 C C . PHE A 1 384 ? 0.527 -8.627 -12.592 1.00 86.31 384 PHE A C 1
ATOM 3003 O O . PHE A 1 384 ? -0.175 -8.725 -11.587 1.00 86.31 384 PHE A O 1
ATOM 3010 N N . ARG A 1 385 ? 0.691 -9.642 -13.448 1.00 84.06 385 ARG A N 1
ATOM 3011 C CA . ARG A 1 385 ? 0.064 -10.957 -13.253 1.00 84.06 385 ARG A CA 1
ATOM 3012 C C . ARG A 1 385 ? 0.627 -11.646 -12.016 1.00 84.06 385 ARG A C 1
ATOM 3014 O O . ARG A 1 385 ? 1.822 -11.910 -11.936 1.00 84.06 385 ARG A O 1
ATOM 3021 N N . ASN A 1 386 ? -0.251 -11.961 -11.075 1.00 86.38 386 ASN A N 1
ATOM 3022 C CA . ASN A 1 386 ? 0.077 -12.671 -9.846 1.00 86.38 386 ASN A CA 1
ATOM 3023 C C . ASN A 1 386 ? -1.126 -13.505 -9.394 1.00 86.38 386 ASN A C 1
ATOM 3025 O O . ASN A 1 386 ? -2.268 -13.247 -9.783 1.00 86.38 386 ASN A O 1
ATOM 3029 N N . SER A 1 387 ? -0.851 -14.543 -8.613 1.00 85.94 387 SER A N 1
ATOM 3030 C CA . SER A 1 387 ? -1.865 -15.457 -8.071 1.00 85.94 387 SER A CA 1
ATOM 3031 C C . SER A 1 387 ? -1.948 -15.414 -6.549 1.00 85.94 387 SER A C 1
ATOM 3033 O O . SER A 1 387 ? -2.796 -16.072 -5.952 1.00 85.94 387 SER A O 1
ATOM 3035 N N . GLU A 1 388 ? -1.042 -14.667 -5.934 1.00 89.62 388 GLU A N 1
ATOM 3036 C CA . GLU A 1 388 ? -0.830 -14.620 -4.509 1.00 89.62 388 GLU A CA 1
ATOM 3037 C C . GLU A 1 388 ? -1.794 -13.618 -3.868 1.00 89.62 388 GLU A C 1
ATOM 3039 O O . GLU A 1 388 ? -1.874 -12.455 -4.266 1.00 89.62 388 GLU A O 1
ATOM 3044 N N . ASP A 1 389 ? -2.517 -14.077 -2.850 1.00 90.88 389 ASP A N 1
ATOM 3045 C CA . ASP A 1 389 ? -3.332 -13.197 -2.025 1.00 90.88 389 ASP A CA 1
ATOM 3046 C C . ASP A 1 389 ? -2.446 -12.503 -0.980 1.00 90.88 389 ASP A C 1
ATOM 3048 O O . ASP A 1 389 ? -1.544 -13.112 -0.391 1.00 90.88 389 ASP A O 1
ATOM 3052 N N . VAL A 1 390 ? -2.722 -11.224 -0.748 1.00 94.88 390 VAL A N 1
ATOM 3053 C CA . VAL A 1 390 ? -2.041 -10.390 0.240 1.00 94.88 390 VAL A CA 1
ATOM 3054 C C . VAL A 1 390 ? -2.964 -10.166 1.432 1.00 94.88 390 VAL A C 1
ATOM 3056 O O . VAL A 1 390 ? -4.150 -9.869 1.284 1.00 94.88 390 VAL A O 1
ATOM 3059 N N . PHE A 1 391 ? -2.401 -10.317 2.629 1.00 95.56 391 PHE A N 1
ATOM 3060 C CA . PHE A 1 391 ? -3.106 -10.146 3.898 1.00 95.56 391 PHE A CA 1
ATOM 3061 C C . PHE A 1 391 ? -2.483 -9.038 4.739 1.00 95.56 391 PHE A C 1
ATOM 3063 O O . PHE A 1 391 ? -1.368 -8.587 4.489 1.00 95.56 391 PHE A O 1
ATOM 3070 N N . ARG A 1 392 ? -3.182 -8.590 5.775 1.00 94.75 392 ARG A N 1
ATOM 3071 C CA . ARG A 1 392 ? -2.593 -7.653 6.734 1.00 94.75 392 ARG A CA 1
ATOM 3072 C C . ARG A 1 392 ? -1.629 -8.350 7.674 1.00 94.75 392 ARG A C 1
ATOM 3074 O O . ARG A 1 392 ? -1.926 -9.429 8.184 1.00 94.75 392 ARG A O 1
ATOM 3081 N N . PHE A 1 393 ? -0.541 -7.667 8.022 1.00 96.44 393 PHE A N 1
ATOM 3082 C CA . PHE A 1 393 ? 0.382 -8.150 9.052 1.00 96.44 393 PHE A CA 1
ATOM 3083 C C . PHE A 1 393 ? -0.299 -8.395 10.407 1.00 96.44 393 PHE A C 1
ATOM 3085 O O . PHE A 1 393 ? 0.044 -9.340 11.112 1.00 96.44 393 PHE A O 1
ATOM 3092 N N . SER A 1 394 ? -1.295 -7.576 10.761 1.00 93.44 394 SER A N 1
ATOM 3093 C CA . SER A 1 394 ? -2.070 -7.697 12.004 1.00 93.44 394 SER A CA 1
ATOM 3094 C C . SER A 1 394 ? -2.790 -9.045 12.140 1.00 93.44 394 SER A C 1
ATOM 3096 O O . SER A 1 394 ? -2.973 -9.536 13.255 1.00 93.44 394 SER A O 1
ATOM 3098 N N . GLN A 1 395 ? -3.097 -9.722 11.028 1.00 95.69 395 GLN A N 1
ATOM 3099 C CA . GLN A 1 395 ? -3.716 -11.050 11.045 1.00 95.69 395 GLN A CA 1
ATOM 3100 C C . GLN A 1 395 ? -2.767 -12.162 11.523 1.00 95.69 395 GLN A C 1
ATOM 3102 O O . GLN A 1 395 ? -3.232 -13.264 11.824 1.00 95.69 395 GLN A O 1
ATOM 3107 N N . LEU A 1 396 ? -1.467 -11.889 11.715 1.00 96.94 396 LEU A N 1
ATOM 3108 C CA . LEU A 1 396 ? -0.570 -12.807 12.430 1.00 96.94 396 LEU A CA 1
ATOM 3109 C C . LEU A 1 396 ? -1.067 -13.141 13.837 1.00 96.94 396 LEU A C 1
ATOM 3111 O O . LEU A 1 396 ? -0.878 -14.269 14.282 1.00 96.94 396 LEU A O 1
ATOM 3115 N N . LEU A 1 397 ? -1.777 -12.223 14.501 1.00 96.25 397 LEU A N 1
ATOM 3116 C CA . LEU A 1 397 ? -2.379 -12.468 15.816 1.00 96.25 397 LEU A CA 1
ATOM 3117 C C . LEU A 1 397 ? -3.419 -13.600 15.800 1.00 96.25 397 LEU A C 1
ATOM 3119 O O . LEU A 1 397 ? -3.753 -14.147 16.848 1.00 96.25 397 LEU A O 1
ATOM 3123 N N . ARG A 1 398 ? -3.920 -14.003 14.629 1.00 96.81 398 ARG A N 1
ATOM 3124 C CA . ARG A 1 398 ? -4.808 -15.166 14.485 1.00 96.81 398 ARG A CA 1
ATOM 3125 C C . ARG A 1 398 ? -4.033 -16.486 14.453 1.00 96.81 398 ARG A C 1
ATOM 3127 O O . ARG A 1 398 ? -4.563 -17.529 14.815 1.00 96.81 398 ARG A O 1
ATOM 3134 N N . CYS A 1 399 ? -2.757 -16.450 14.075 1.00 97.81 399 CYS A N 1
ATOM 3135 C CA . CYS A 1 399 ? -1.927 -17.621 13.793 1.00 97.81 399 CYS A CA 1
ATOM 3136 C C . CYS A 1 399 ? -1.293 -18.225 15.063 1.00 97.81 399 CYS A C 1
ATOM 3138 O O . CYS A 1 399 ? -0.095 -18.494 15.124 1.00 97.81 399 CYS A O 1
ATOM 3140 N N . GLN A 1 400 ? -2.091 -18.464 16.106 1.00 97.19 400 GLN A N 1
ATOM 3141 C CA . GLN A 1 400 ? -1.598 -18.844 17.440 1.00 97.19 400 GLN A CA 1
ATOM 3142 C C . GLN A 1 400 ? -0.787 -20.149 17.464 1.00 97.19 400 GLN A C 1
ATOM 3144 O O . GLN A 1 400 ? 0.103 -20.306 18.300 1.00 97.19 400 GLN A O 1
ATOM 3149 N N . SER A 1 401 ? -1.050 -21.056 16.518 1.00 97.62 401 SER A N 1
ATOM 3150 C CA . SER A 1 401 ? -0.366 -22.349 16.398 1.00 97.62 401 SER A CA 1
ATOM 3151 C C . SER A 1 401 ? 1.066 -22.262 15.863 1.00 97.62 401 SER A C 1
ATOM 3153 O O . SER A 1 401 ? 1.783 -23.261 15.950 1.00 97.62 401 SER A O 1
ATOM 3155 N N . VAL A 1 402 ? 1.484 -21.115 15.314 1.00 98.62 402 VAL A N 1
ATOM 3156 C CA . VAL A 1 402 ? 2.798 -20.957 14.678 1.00 98.62 402 VAL A CA 1
ATOM 3157 C C . VAL A 1 402 ? 3.905 -21.065 15.719 1.00 98.62 402 VAL A C 1
ATOM 3159 O O . VAL A 1 402 ? 4.009 -20.239 16.616 1.00 98.62 402 VAL A O 1
ATOM 3162 N N . GLU A 1 403 ? 4.774 -22.057 15.572 1.00 98.38 403 GLU A N 1
ATOM 3163 C CA . GLU A 1 403 ? 5.962 -22.242 16.412 1.00 98.38 403 GLU A CA 1
ATOM 3164 C C . GLU A 1 403 ? 7.200 -21.650 15.733 1.00 98.38 403 GLU A C 1
ATOM 3166 O O . GLU A 1 403 ? 8.024 -21.017 16.389 1.00 98.38 403 GLU A O 1
ATOM 3171 N N . ARG A 1 404 ? 7.304 -21.829 14.408 1.00 98.50 404 ARG A N 1
ATOM 3172 C CA . ARG A 1 404 ? 8.402 -21.326 13.575 1.00 98.50 404 ARG A CA 1
ATOM 3173 C C . ARG A 1 404 ? 7.891 -20.244 12.635 1.00 98.50 404 ARG A C 1
ATOM 3175 O O . ARG A 1 404 ? 7.120 -20.546 11.724 1.00 98.50 404 ARG A O 1
ATOM 3182 N N . LEU A 1 405 ? 8.333 -19.013 12.836 1.00 98.75 405 LEU A N 1
ATOM 3183 C CA . LEU A 1 405 ? 7.997 -17.873 11.994 1.00 98.75 405 LEU A CA 1
ATOM 3184 C C . LEU A 1 405 ? 9.245 -17.411 11.241 1.00 98.75 405 LEU A C 1
ATOM 3186 O O . LEU A 1 405 ? 10.281 -17.173 11.852 1.00 98.75 405 LEU A O 1
ATOM 3190 N N . TYR A 1 406 ? 9.146 -17.289 9.920 1.00 98.75 406 TYR A N 1
ATOM 3191 C CA . TYR A 1 406 ? 10.223 -16.780 9.078 1.00 98.75 406 TYR A CA 1
ATOM 3192 C C . TYR A 1 406 ? 9.743 -15.562 8.290 1.00 98.75 406 TYR A C 1
ATOM 3194 O O . TYR A 1 406 ? 8.847 -15.688 7.462 1.00 98.75 406 TYR A O 1
ATOM 3202 N N . ILE A 1 407 ? 10.304 -14.384 8.551 1.00 98.69 407 ILE A N 1
ATOM 3203 C CA . ILE A 1 407 ? 9.900 -13.132 7.904 1.00 98.69 407 ILE A CA 1
ATOM 3204 C C . ILE A 1 407 ? 10.961 -12.708 6.887 1.00 98.69 407 ILE A C 1
ATOM 3206 O O . ILE A 1 407 ? 12.112 -12.471 7.245 1.00 98.69 407 ILE A O 1
ATOM 3210 N N . HIS A 1 408 ? 10.561 -12.553 5.630 1.00 98.56 408 HIS A N 1
ATOM 3211 C CA . HIS A 1 408 ? 11.344 -11.897 4.590 1.00 98.56 408 HIS A CA 1
ATOM 3212 C C . HIS A 1 408 ? 10.871 -10.454 4.460 1.00 98.56 408 HIS A C 1
ATOM 3214 O O . HIS A 1 408 ? 9.721 -10.203 4.096 1.00 98.56 408 HIS A O 1
ATOM 3220 N N . MET A 1 409 ? 11.753 -9.506 4.767 1.00 96.19 409 MET A N 1
ATOM 3221 C CA . MET A 1 409 ? 11.441 -8.079 4.716 1.00 96.19 409 MET A CA 1
ATOM 3222 C C . MET A 1 409 ? 12.364 -7.346 3.742 1.00 96.19 409 MET A C 1
ATOM 3224 O O . MET A 1 409 ? 13.570 -7.575 3.789 1.00 96.19 409 MET A O 1
ATOM 3228 N N . PRO A 1 410 ? 11.843 -6.477 2.867 1.00 95.75 410 PRO A N 1
ATOM 3229 C CA . PRO A 1 410 ? 12.671 -5.593 2.051 1.00 95.75 410 PRO A CA 1
ATOM 3230 C C . PRO A 1 410 ? 13.510 -4.645 2.911 1.00 95.75 410 PRO A C 1
ATOM 3232 O O . PRO A 1 410 ? 13.065 -4.194 3.967 1.00 95.75 410 PRO A O 1
ATOM 3235 N N . GLU A 1 411 ? 14.705 -4.304 2.443 1.00 94.25 411 GLU A N 1
ATOM 3236 C CA . GLU A 1 411 ? 15.683 -3.493 3.169 1.00 94.25 411 GLU A CA 1
ATOM 3237 C C . GLU A 1 411 ? 15.154 -2.117 3.588 1.00 94.25 411 GLU A C 1
ATOM 3239 O O . GLU A 1 411 ? 15.345 -1.697 4.729 1.00 94.25 411 GLU A O 1
ATOM 3244 N N . TYR A 1 412 ? 14.389 -1.459 2.716 1.00 91.62 412 TYR A N 1
ATOM 3245 C CA . TYR A 1 412 ? 13.837 -0.130 2.984 1.00 91.62 412 TYR A CA 1
ATOM 3246 C C . TYR A 1 412 ? 12.749 -0.133 4.069 1.00 91.62 412 TYR A C 1
ATOM 3248 O O . TYR A 1 412 ? 12.370 0.925 4.565 1.00 91.62 412 TYR A O 1
ATOM 3256 N N . MET A 1 413 ? 12.213 -1.305 4.432 1.00 93.88 413 MET A N 1
ATOM 3257 C CA . MET A 1 413 ? 11.201 -1.430 5.484 1.00 93.88 413 MET A CA 1
ATOM 3258 C C . MET A 1 413 ? 11.807 -1.572 6.880 1.00 93.88 413 MET A C 1
ATOM 3260 O O . MET A 1 413 ? 11.076 -1.482 7.867 1.00 93.88 413 MET A O 1
ATOM 3264 N N . VAL A 1 414 ? 13.117 -1.806 6.978 1.00 94.31 414 VAL A N 1
ATOM 3265 C CA . VAL A 1 414 ? 13.785 -2.073 8.254 1.00 94.31 414 VAL A CA 1
ATOM 3266 C C . VAL A 1 414 ? 13.746 -0.841 9.162 1.00 94.31 414 VAL A C 1
ATOM 3268 O O . VAL A 1 414 ? 13.287 -0.942 10.303 1.00 94.31 414 VAL A O 1
ATOM 3271 N N . SER A 1 415 ? 14.136 0.329 8.638 1.00 87.56 415 SER A N 1
ATOM 3272 C CA . SER A 1 415 ? 14.110 1.630 9.326 1.00 87.56 415 SER A CA 1
ATOM 3273 C C . SER A 1 415 ? 12.674 2.099 9.579 1.00 87.56 415 SER A C 1
ATOM 3275 O O . SER A 1 415 ? 12.124 2.936 8.870 1.00 87.56 415 SER A O 1
ATOM 3277 N N . GLY A 1 416 ? 12.027 1.525 10.588 1.00 84.50 416 GLY A N 1
ATOM 3278 C CA . GLY A 1 416 ? 10.647 1.839 10.955 1.00 84.50 416 GLY A CA 1
ATOM 3279 C C . GLY A 1 416 ? 9.772 0.618 11.196 1.00 84.50 416 GLY A C 1
ATOM 3280 O O . GLY A 1 416 ? 8.677 0.773 11.726 1.00 84.50 416 GLY A O 1
ATOM 3281 N N . PHE A 1 417 ? 10.242 -0.596 10.899 1.00 92.25 417 PHE A N 1
ATOM 3282 C CA . PHE A 1 417 ? 9.475 -1.815 11.163 1.00 92.25 417 PHE A CA 1
ATOM 3283 C C . PHE A 1 417 ? 8.963 -1.854 12.614 1.00 92.25 417 PHE A C 1
ATOM 3285 O O . PHE A 1 417 ? 7.758 -1.894 12.860 1.00 92.25 417 PHE A O 1
ATOM 3292 N N . MET A 1 418 ? 9.864 -1.706 13.590 1.00 89.81 418 MET A N 1
ATOM 3293 C CA . MET A 1 418 ? 9.511 -1.782 15.013 1.00 89.81 418 MET A CA 1
ATOM 3294 C C . MET A 1 418 ? 8.674 -0.604 15.525 1.00 89.81 418 MET A C 1
ATOM 3296 O O . MET A 1 418 ? 8.060 -0.719 16.585 1.00 89.81 418 MET A O 1
ATOM 3300 N N . THR A 1 419 ? 8.618 0.520 14.803 1.00 86.81 419 THR A N 1
ATOM 3301 C CA . THR A 1 419 ? 7.776 1.672 15.177 1.00 86.81 419 THR A CA 1
ATOM 3302 C C . THR A 1 419 ? 6.343 1.551 14.659 1.00 86.81 419 THR A C 1
ATOM 3304 O O . THR A 1 419 ? 5.447 2.245 15.156 1.00 86.81 419 THR A O 1
ATOM 3307 N N . GLN A 1 420 ? 6.131 0.677 13.671 1.00 85.56 420 GLN A N 1
ATOM 3308 C CA . GLN A 1 420 ? 4.831 0.371 13.078 1.00 85.56 420 GLN A CA 1
ATOM 3309 C C . GLN A 1 420 ? 4.191 -0.891 13.675 1.00 85.56 420 GLN A C 1
ATOM 3311 O O . GLN A 1 420 ? 2.973 -1.039 13.622 1.00 85.56 420 GLN A O 1
ATOM 3316 N N . VAL A 1 421 ? 4.989 -1.794 14.250 1.00 89.06 421 VAL A N 1
ATOM 3317 C CA . VAL A 1 421 ? 4.499 -2.978 14.971 1.00 89.06 421 VAL A CA 1
ATOM 3318 C C . VAL A 1 421 ? 3.844 -2.558 16.294 1.00 89.06 421 VAL A C 1
ATOM 3320 O O . VAL A 1 421 ? 4.453 -1.852 17.100 1.00 89.06 421 VAL A O 1
ATOM 3323 N N . THR A 1 422 ? 2.604 -3.004 16.523 1.00 86.81 422 THR A N 1
ATOM 3324 C CA . THR A 1 422 ? 1.864 -2.762 17.773 1.00 86.81 422 THR A CA 1
ATOM 3325 C C . THR A 1 422 ? 2.472 -3.533 18.944 1.00 86.81 422 THR A C 1
ATOM 3327 O O . THR A 1 422 ? 3.202 -4.505 18.748 1.00 86.81 422 THR A O 1
ATOM 3330 N N . ASP A 1 423 ? 2.153 -3.126 20.175 1.00 88.81 423 ASP A N 1
ATOM 3331 C CA . ASP A 1 423 ? 2.649 -3.805 21.379 1.00 88.81 423 ASP A CA 1
ATOM 3332 C C . ASP A 1 423 ? 2.185 -5.286 21.407 1.00 88.81 423 ASP A C 1
ATOM 3334 O O . ASP A 1 423 ? 2.986 -6.182 21.654 1.00 88.81 423 ASP A O 1
ATOM 3338 N N . GLU A 1 424 ? 0.946 -5.571 20.987 1.00 92.00 424 GLU A N 1
ATOM 3339 C CA . GLU A 1 424 ? 0.406 -6.938 20.858 1.00 92.00 424 GLU A CA 1
ATOM 3340 C C . GLU A 1 424 ? 1.145 -7.792 19.816 1.00 92.00 424 GLU A C 1
ATOM 3342 O O . GLU A 1 424 ? 1.461 -8.957 20.063 1.00 92.00 424 GLU A O 1
ATOM 3347 N N . LEU A 1 425 ? 1.440 -7.228 18.639 1.00 94.31 425 LEU A N 1
ATOM 3348 C CA . LEU A 1 425 ? 2.215 -7.929 17.614 1.00 94.31 425 LEU A CA 1
ATOM 3349 C C . LEU A 1 425 ? 3.653 -8.158 18.074 1.00 94.31 425 LEU A C 1
ATOM 3351 O O . LEU A 1 425 ? 4.217 -9.211 17.794 1.00 94.31 425 LEU A O 1
ATOM 3355 N N . ARG A 1 426 ? 4.247 -7.201 18.794 1.00 94.81 426 ARG A N 1
ATOM 3356 C CA . ARG A 1 426 ? 5.586 -7.349 19.372 1.00 94.81 426 ARG A CA 1
ATOM 3357 C C . ARG A 1 426 ? 5.625 -8.516 20.355 1.00 94.81 426 ARG A C 1
ATOM 3359 O O . ARG A 1 426 ? 6.511 -9.361 20.238 1.00 94.81 426 ARG A O 1
ATOM 3366 N N . ASP A 1 427 ? 4.644 -8.602 21.249 1.00 95.75 427 ASP A N 1
ATOM 3367 C CA . ASP A 1 427 ? 4.507 -9.714 22.193 1.00 95.75 427 ASP A CA 1
ATOM 3368 C C . ASP A 1 427 ? 4.287 -11.046 21.459 1.00 95.75 427 ASP A C 1
ATOM 3370 O O . ASP A 1 427 ? 4.911 -12.060 21.783 1.00 95.75 427 ASP A O 1
ATOM 3374 N N . TYR A 1 428 ? 3.457 -11.048 20.411 1.00 97.69 428 TYR A N 1
ATOM 3375 C CA . TYR A 1 428 ? 3.250 -12.226 19.572 1.00 97.69 428 TYR A CA 1
ATOM 3376 C C . TYR A 1 428 ? 4.553 -12.706 18.916 1.00 97.69 428 TYR A C 1
ATOM 3378 O O . TYR A 1 428 ? 4.873 -13.894 19.023 1.00 97.69 428 TYR A O 1
ATOM 3386 N N . LEU A 1 429 ? 5.317 -11.807 18.286 1.00 97.69 429 LEU A N 1
ATOM 3387 C CA . LEU A 1 429 ? 6.594 -12.121 17.639 1.00 97.69 429 LEU A CA 1
ATOM 3388 C C . LEU A 1 429 ? 7.607 -12.669 18.653 1.00 97.69 429 LEU A C 1
ATOM 3390 O O . LEU A 1 429 ? 8.172 -13.736 18.423 1.00 97.69 429 LEU A O 1
ATOM 3394 N N . ALA A 1 430 ? 7.763 -12.000 19.798 1.00 96.00 430 ALA A N 1
ATOM 3395 C CA . ALA A 1 430 ? 8.683 -12.411 20.861 1.00 96.00 430 ALA A CA 1
ATOM 3396 C C . ALA A 1 430 ? 8.287 -13.740 21.535 1.00 96.00 430 ALA A C 1
ATOM 3398 O O . ALA A 1 430 ? 9.133 -14.424 22.104 1.00 96.00 430 ALA A O 1
ATOM 3399 N N . SER A 1 431 ? 7.006 -14.121 21.481 1.00 96.50 431 SER A N 1
ATOM 3400 C CA . SER A 1 431 ? 6.514 -15.386 22.047 1.00 96.50 431 SER A CA 1
ATOM 3401 C C . SER A 1 431 ? 6.743 -16.611 21.154 1.00 96.50 431 SER A C 1
ATOM 3403 O O . SER A 1 431 ? 6.476 -17.734 21.592 1.00 96.50 431 SER A O 1
ATOM 3405 N N . ARG A 1 432 ? 7.162 -16.430 19.892 1.00 97.31 432 ARG A N 1
ATOM 3406 C CA . ARG A 1 432 ? 7.374 -17.558 18.973 1.00 97.31 432 ARG A CA 1
ATOM 3407 C C . ARG A 1 432 ? 8.562 -18.396 19.444 1.00 97.31 432 ARG A C 1
ATOM 3409 O O . ARG A 1 432 ? 9.561 -17.862 19.904 1.00 97.31 432 ARG A O 1
ATOM 3416 N N . GLN A 1 433 ? 8.456 -19.719 19.305 1.00 97.88 433 GLN A N 1
ATOM 3417 C CA . GLN A 1 433 ? 9.545 -20.627 19.680 1.00 97.88 433 GLN A CA 1
ATOM 3418 C C . GLN A 1 433 ? 10.788 -20.383 18.824 1.00 97.88 433 GLN A C 1
ATOM 3420 O O . GLN A 1 433 ? 11.904 -20.485 19.325 1.00 97.88 433 GLN A O 1
ATOM 3425 N N . HIS A 1 434 ? 10.569 -20.113 17.536 1.00 98.31 434 HIS A N 1
ATOM 3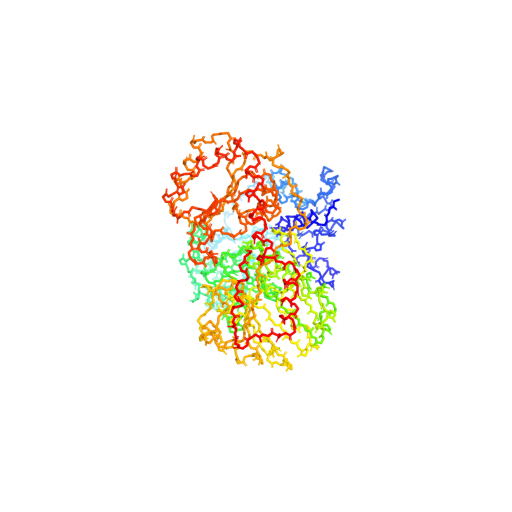426 C CA . HIS A 1 434 ? 11.611 -19.713 16.614 1.00 98.31 434 HIS A CA 1
ATOM 3427 C C . HIS A 1 434 ? 11.139 -18.566 15.722 1.00 98.31 434 HIS A C 1
ATOM 3429 O O . HIS A 1 434 ? 10.131 -18.709 15.021 1.00 98.31 434 HIS A O 1
ATOM 3435 N N . LEU A 1 435 ? 11.890 -17.469 15.710 1.00 98.56 435 LEU A N 1
ATOM 3436 C CA . LEU A 1 435 ? 11.685 -16.321 14.838 1.00 98.56 435 LEU A CA 1
ATOM 3437 C C . LEU A 1 435 ? 12.948 -16.054 14.020 1.00 98.56 435 LEU A C 1
ATOM 3439 O O . LEU A 1 435 ? 13.981 -15.655 14.547 1.00 98.56 435 LEU A O 1
ATOM 3443 N N . PHE A 1 436 ? 12.839 -16.234 12.710 1.00 98.62 436 PHE A N 1
ATOM 3444 C CA . PHE A 1 436 ? 13.899 -15.933 11.755 1.00 98.62 436 PHE A CA 1
ATOM 3445 C C . PHE A 1 436 ? 13.511 -14.710 10.935 1.00 98.62 436 PHE A C 1
ATOM 3447 O O . PHE A 1 436 ? 12.351 -14.565 10.539 1.00 98.62 436 PHE A O 1
ATOM 3454 N N . ILE A 1 437 ? 14.478 -13.845 10.646 1.00 98.62 437 ILE A N 1
ATOM 3455 C CA . ILE A 1 437 ? 14.275 -12.683 9.785 1.00 98.62 437 ILE A CA 1
ATOM 3456 C C . ILE A 1 437 ? 15.358 -12.662 8.711 1.00 98.62 437 ILE A C 1
ATOM 3458 O O . ILE A 1 437 ? 16.547 -12.714 9.009 1.00 98.62 437 ILE A O 1
ATOM 3462 N N . ASN A 1 438 ? 14.939 -12.550 7.454 1.00 98.62 438 ASN A N 1
ATOM 3463 C CA . ASN A 1 438 ? 15.824 -12.295 6.328 1.00 98.62 438 ASN A CA 1
ATOM 3464 C C . ASN A 1 438 ? 15.535 -10.919 5.735 1.00 98.62 438 ASN A C 1
ATOM 3466 O O . ASN A 1 438 ? 14.426 -10.658 5.257 1.00 98.62 438 ASN A O 1
ATOM 3470 N N . ILE A 1 439 ? 16.560 -10.076 5.686 1.00 98.06 439 ILE A N 1
ATOM 3471 C CA . ILE A 1 439 ? 16.513 -8.822 4.942 1.00 98.06 439 ILE A CA 1
ATOM 3472 C C . ILE A 1 439 ? 16.730 -9.145 3.462 1.00 98.06 439 ILE A C 1
ATOM 3474 O O . ILE A 1 439 ? 17.782 -9.633 3.047 1.00 98.06 439 ILE A O 1
ATOM 3478 N N . THR A 1 440 ? 15.702 -8.912 2.659 1.00 96.38 440 THR A N 1
ATOM 3479 C CA . THR A 1 440 ? 15.686 -9.205 1.226 1.00 96.38 440 THR A CA 1
ATOM 3480 C C . THR A 1 440 ? 16.248 -8.010 0.474 1.00 96.38 440 THR A C 1
ATOM 3482 O O . THR A 1 440 ? 15.491 -7.268 -0.128 1.00 96.38 440 THR A O 1
ATOM 3485 N N . ASN A 1 441 ? 17.567 -7.834 0.549 1.00 93.38 441 ASN A N 1
ATOM 3486 C CA . ASN A 1 441 ? 18.315 -6.709 -0.002 1.00 93.38 441 ASN A CA 1
ATOM 3487 C C . ASN A 1 441 ? 18.294 -6.715 -1.543 1.00 93.38 441 ASN A C 1
ATOM 3489 O O . ASN A 1 441 ? 19.075 -7.421 -2.191 1.00 93.38 441 ASN A O 1
ATOM 3493 N N . GLN A 1 442 ? 17.363 -5.959 -2.126 1.00 86.94 442 GLN A N 1
ATOM 3494 C CA . GLN A 1 442 ? 17.253 -5.789 -3.579 1.00 86.94 442 GLN A CA 1
ATOM 3495 C C . GLN A 1 442 ? 18.076 -4.600 -4.088 1.00 86.94 442 GLN A C 1
ATOM 3497 O O . GLN A 1 442 ? 18.588 -4.662 -5.203 1.00 86.94 442 GLN A O 1
ATOM 3502 N N . ASN A 1 443 ? 18.254 -3.560 -3.273 1.00 86.44 443 ASN A N 1
ATOM 3503 C CA . ASN A 1 443 ? 19.116 -2.423 -3.554 1.00 86.44 443 ASN A CA 1
ATOM 3504 C C . ASN A 1 443 ? 19.983 -2.083 -2.330 1.00 86.44 443 ASN A C 1
ATOM 3506 O O . ASN A 1 443 ? 19.508 -1.552 -1.326 1.00 86.44 443 ASN A O 1
ATOM 3510 N N . ILE A 1 444 ? 21.295 -2.302 -2.454 1.00 86.75 444 ILE A N 1
ATOM 3511 C CA . ILE A 1 444 ? 22.266 -2.060 -1.377 1.00 86.75 444 ILE A CA 1
ATOM 3512 C C . ILE A 1 444 ? 22.274 -0.606 -0.887 1.00 86.75 444 ILE A C 1
ATOM 3514 O O . ILE A 1 444 ? 22.584 -0.357 0.273 1.00 86.75 444 ILE A O 1
ATOM 3518 N N . GLN A 1 445 ? 21.906 0.358 -1.736 1.00 86.06 445 GLN A N 1
ATOM 3519 C CA . GLN A 1 445 ? 21.843 1.774 -1.364 1.00 86.06 445 GLN A CA 1
ATOM 3520 C C . GLN A 1 445 ? 20.671 2.082 -0.423 1.00 86.06 445 GLN A C 1
ATOM 3522 O O . GLN A 1 445 ? 20.707 3.081 0.291 1.00 86.06 445 GLN A O 1
ATOM 3527 N N . MET A 1 446 ? 19.649 1.223 -0.414 1.00 89.25 446 MET A N 1
ATOM 3528 C CA . MET A 1 446 ? 18.473 1.326 0.451 1.00 89.25 446 MET A CA 1
ATOM 3529 C C . MET A 1 446 ? 18.643 0.558 1.766 1.00 89.25 446 MET A C 1
ATOM 3531 O O . MET A 1 446 ? 17.766 0.632 2.628 1.00 89.25 446 MET A O 1
ATOM 3535 N N . MET A 1 447 ? 19.748 -0.178 1.939 1.00 93.44 447 MET A N 1
ATOM 3536 C CA . MET A 1 447 ? 20.036 -0.828 3.212 1.00 93.44 447 MET A CA 1
ATOM 3537 C C . MET A 1 447 ? 20.197 0.217 4.321 1.00 93.44 447 MET A C 1
ATOM 3539 O O . MET A 1 447 ? 20.913 1.208 4.143 1.00 93.44 447 MET A O 1
ATOM 3543 N N . PRO A 1 448 ? 19.574 -0.010 5.487 1.00 93.25 448 PRO A N 1
ATOM 3544 C CA . PRO A 1 448 ? 19.656 0.912 6.609 1.00 93.25 448 PRO A CA 1
ATOM 3545 C C . PRO A 1 448 ? 21.069 0.927 7.201 1.00 93.25 448 PRO A C 1
ATOM 3547 O O . PRO A 1 448 ? 21.931 0.106 6.857 1.00 93.25 448 PRO A O 1
ATOM 3550 N N . ARG A 1 449 ? 21.321 1.836 8.147 1.00 93.12 449 ARG A N 1
ATOM 3551 C CA . ARG A 1 449 ? 22.576 1.799 8.904 1.00 93.12 449 ARG A CA 1
ATOM 3552 C C . ARG A 1 449 ? 22.616 0.554 9.781 1.00 93.12 449 ARG A C 1
ATOM 3554 O O . ARG A 1 449 ? 21.587 0.046 10.221 1.00 93.12 449 ARG A O 1
ATOM 3561 N N . ARG A 1 450 ? 23.824 0.071 10.073 1.00 92.88 450 ARG A N 1
ATOM 3562 C CA . ARG A 1 450 ? 24.029 -1.146 10.868 1.00 92.88 450 ARG A CA 1
ATOM 3563 C C . ARG A 1 450 ? 23.331 -1.072 12.229 1.00 92.88 450 ARG A C 1
ATOM 3565 O O . ARG A 1 450 ? 22.759 -2.063 12.664 1.00 92.88 450 ARG A O 1
ATOM 3572 N N . GLU A 1 451 ? 23.365 0.086 12.881 1.00 92.75 451 GLU A N 1
ATOM 3573 C CA . GLU A 1 451 ? 22.782 0.295 14.210 1.00 92.75 451 GLU A CA 1
ATOM 3574 C C . GLU A 1 451 ? 21.254 0.144 14.210 1.00 92.75 451 GLU A C 1
ATOM 3576 O O . GLU A 1 451 ? 20.665 -0.219 15.223 1.00 92.75 451 GLU A O 1
ATOM 3581 N N . GLU A 1 452 ? 20.605 0.375 13.067 1.00 92.56 452 GLU A N 1
ATOM 3582 C CA . GLU A 1 452 ? 19.155 0.231 12.909 1.00 92.56 452 GLU A CA 1
ATOM 3583 C C . GLU A 1 452 ? 18.722 -1.245 12.819 1.00 92.56 452 GLU A C 1
ATOM 3585 O O . GLU A 1 452 ? 17.533 -1.544 12.891 1.00 92.56 452 GLU A O 1
ATOM 3590 N N . LEU A 1 453 ? 19.674 -2.182 12.705 1.00 95.44 453 LEU A N 1
ATOM 3591 C CA . LEU A 1 453 ? 19.409 -3.624 12.714 1.00 95.44 453 LEU A CA 1
ATOM 3592 C C . LEU A 1 453 ? 19.323 -4.214 14.128 1.00 95.44 453 LEU A C 1
ATOM 3594 O O . LEU A 1 453 ? 18.872 -5.349 14.282 1.00 95.44 453 LEU A O 1
ATOM 3598 N N . GLU A 1 454 ? 19.773 -3.489 15.155 1.00 94.00 454 GLU A N 1
ATOM 3599 C CA . GLU A 1 454 ? 19.926 -4.037 16.509 1.00 94.00 454 GLU A CA 1
ATOM 3600 C C . GLU A 1 454 ? 18.590 -4.469 17.123 1.00 94.00 454 GLU A C 1
ATOM 3602 O O . GLU A 1 454 ? 18.512 -5.537 17.729 1.00 94.00 454 GLU A O 1
ATOM 3607 N N . ASP A 1 455 ? 17.508 -3.727 16.876 1.00 91.69 455 ASP A N 1
ATOM 3608 C CA . ASP A 1 455 ? 16.176 -4.127 17.340 1.00 91.69 455 ASP A CA 1
ATOM 3609 C C . ASP A 1 455 ? 15.740 -5.475 16.739 1.00 91.69 455 ASP A C 1
ATOM 3611 O O . ASP A 1 455 ? 15.138 -6.303 17.425 1.00 91.69 455 ASP A O 1
ATOM 3615 N N . LEU A 1 456 ? 16.078 -5.730 15.469 1.00 95.19 456 LEU A N 1
ATOM 3616 C CA . LEU A 1 456 ? 15.784 -7.006 14.813 1.00 95.19 456 LEU A CA 1
ATOM 3617 C C . LEU A 1 456 ? 16.691 -8.131 15.321 1.00 95.19 456 LEU A C 1
ATOM 3619 O O . LEU A 1 456 ? 16.225 -9.259 15.451 1.00 95.19 456 LEU A O 1
ATOM 3623 N N . ARG A 1 457 ? 17.957 -7.835 15.647 1.00 94.44 457 ARG A N 1
ATOM 3624 C CA . ARG A 1 457 ? 18.889 -8.803 16.256 1.00 94.44 457 ARG A CA 1
ATOM 3625 C C . ARG A 1 457 ? 18.443 -9.252 17.640 1.00 94.44 457 ARG A C 1
ATOM 3627 O O . ARG A 1 457 ? 18.691 -10.390 18.012 1.00 94.44 457 ARG A O 1
ATOM 3634 N N . VAL A 1 458 ? 17.833 -8.352 18.409 1.00 93.69 458 VAL A N 1
ATOM 3635 C CA . VAL A 1 458 ? 17.273 -8.679 19.726 1.00 93.69 458 VAL A CA 1
ATOM 3636 C C . VAL A 1 458 ? 15.990 -9.497 19.582 1.00 93.69 458 VAL A C 1
ATOM 3638 O O . VAL A 1 458 ? 15.728 -10.368 20.407 1.00 93.69 458 VAL A O 1
ATOM 3641 N N . LEU A 1 459 ? 15.187 -9.209 18.555 1.00 94.81 459 LEU A N 1
ATOM 3642 C CA . LEU A 1 459 ? 13.896 -9.853 18.339 1.00 94.81 459 LEU A CA 1
ATOM 3643 C C . LEU A 1 459 ? 14.008 -11.266 17.741 1.00 94.81 459 LEU A C 1
ATOM 3645 O O . LEU A 1 459 ? 13.251 -12.146 18.139 1.00 94.81 459 LEU A O 1
ATOM 3649 N N . ALA A 1 460 ? 14.886 -11.469 16.757 1.00 97.00 460 ALA A N 1
ATOM 3650 C CA . ALA A 1 460 ? 14.993 -12.715 16.002 1.00 97.00 460 ALA A CA 1
ATOM 3651 C C . ALA A 1 460 ? 16.102 -13.629 16.540 1.00 97.00 460 ALA A C 1
ATOM 3653 O O . ALA A 1 460 ? 17.187 -13.167 16.882 1.00 97.00 460 ALA A O 1
ATOM 3654 N N . ASP A 1 461 ? 15.871 -14.943 16.509 1.00 97.25 461 ASP A N 1
ATOM 3655 C CA . ASP A 1 461 ? 16.907 -15.945 16.793 1.00 97.25 461 ASP A CA 1
ATOM 3656 C C . ASP A 1 461 ? 18.024 -15.922 15.743 1.00 97.25 461 ASP A C 1
ATOM 3658 O O . ASP A 1 461 ? 19.171 -16.273 16.018 1.00 97.25 461 ASP A O 1
ATOM 3662 N N . GLU A 1 462 ? 17.671 -15.542 14.514 1.00 97.25 462 GLU A N 1
ATOM 3663 C CA . GLU A 1 462 ? 18.583 -15.453 13.384 1.00 97.25 462 GLU A CA 1
ATOM 3664 C C . GLU A 1 462 ? 18.181 -14.283 12.484 1.00 97.25 462 GLU A C 1
ATOM 3666 O O . GLU A 1 462 ? 17.045 -14.217 12.002 1.00 97.25 462 GLU A O 1
ATOM 3671 N N . LEU A 1 463 ? 19.133 -13.377 12.245 1.00 98.06 463 LEU A N 1
ATOM 3672 C CA . LEU A 1 463 ? 19.013 -12.292 11.279 1.00 98.06 463 LEU A CA 1
ATOM 3673 C C . LEU A 1 463 ? 19.986 -12.552 10.125 1.00 98.06 463 LEU A C 1
ATOM 3675 O O . LEU A 1 463 ? 21.196 -12.637 10.340 1.00 98.06 463 LEU A O 1
ATOM 3679 N N . THR A 1 464 ? 19.457 -12.669 8.911 1.00 98.31 464 THR A N 1
ATOM 3680 C CA . THR A 1 464 ? 20.216 -12.948 7.681 1.00 98.31 464 THR A CA 1
ATOM 3681 C C . THR A 1 464 ? 19.929 -11.901 6.613 1.00 98.31 464 THR A C 1
ATOM 3683 O O . THR A 1 464 ? 19.022 -11.077 6.757 1.00 98.31 464 THR A O 1
ATOM 3686 N N . GLN A 1 465 ? 20.680 -11.941 5.514 1.00 97.94 465 GLN A N 1
ATOM 3687 C CA . GLN A 1 465 ? 20.345 -11.184 4.312 1.00 97.94 465 GLN A CA 1
ATOM 3688 C C . GLN A 1 465 ? 20.437 -12.041 3.050 1.00 97.94 465 GLN A C 1
ATOM 3690 O O . GLN A 1 465 ? 21.289 -12.920 2.919 1.00 97.94 465 GLN A O 1
ATOM 3695 N N . SER A 1 466 ? 19.591 -11.727 2.078 1.00 97.06 466 SER A N 1
ATOM 3696 C CA . SER A 1 466 ? 19.727 -12.204 0.705 1.00 97.06 466 SER A CA 1
ATOM 3697 C C . SER A 1 466 ? 19.961 -11.010 -0.206 1.00 97.06 466 SER A C 1
ATOM 3699 O O . SER A 1 466 ? 19.172 -10.070 -0.157 1.00 97.06 466 SER A O 1
ATOM 3701 N N . VAL A 1 467 ? 21.004 -11.047 -1.028 1.00 93.38 467 VAL A N 1
ATOM 3702 C CA . VAL A 1 467 ? 21.391 -9.943 -1.916 1.00 93.38 467 VAL A CA 1
ATOM 3703 C C . VAL A 1 467 ? 21.040 -10.265 -3.364 1.00 93.38 467 VAL A C 1
ATOM 3705 O O . VAL A 1 467 ? 21.309 -11.371 -3.835 1.00 93.38 467 VAL A O 1
ATOM 3708 N N . ALA A 1 468 ? 20.450 -9.301 -4.072 1.00 89.00 468 ALA A N 1
ATOM 3709 C CA . ALA A 1 468 ? 20.113 -9.458 -5.488 1.00 89.00 468 ALA A CA 1
ATOM 3710 C C . ALA A 1 468 ? 21.333 -9.367 -6.412 1.00 89.00 468 ALA A C 1
ATOM 3712 O O . ALA A 1 468 ? 21.386 -10.048 -7.434 1.00 89.00 468 ALA A O 1
ATOM 3713 N N . HIS A 1 469 ? 22.316 -8.534 -6.062 1.00 83.62 469 HIS A N 1
ATOM 3714 C CA . HIS A 1 469 ? 23.436 -8.237 -6.947 1.00 83.62 469 HIS A CA 1
ATOM 3715 C C . HIS A 1 469 ? 24.724 -8.963 -6.518 1.00 83.62 469 HIS A C 1
ATOM 3717 O O . HIS A 1 469 ? 25.110 -8.862 -5.347 1.00 83.62 469 HIS A O 1
ATOM 3723 N N . PRO A 1 470 ? 25.453 -9.626 -7.441 1.00 82.12 470 PRO A N 1
ATOM 3724 C CA . PRO A 1 470 ? 26.733 -10.273 -7.138 1.00 82.12 470 PRO A CA 1
ATOM 3725 C C . PRO A 1 470 ? 27.776 -9.336 -6.517 1.00 82.12 470 PRO A C 1
ATOM 3727 O O . PRO A 1 470 ? 28.508 -9.749 -5.625 1.00 82.12 470 PRO A O 1
ATOM 3730 N N . ALA A 1 471 ? 27.801 -8.054 -6.904 1.00 81.56 471 ALA A N 1
ATOM 3731 C CA . ALA A 1 471 ? 28.716 -7.068 -6.308 1.00 81.56 471 ALA A CA 1
ATOM 3732 C C . ALA A 1 471 ? 28.471 -6.830 -4.804 1.00 81.56 471 ALA A C 1
ATOM 3734 O O . ALA A 1 471 ? 29.364 -6.379 -4.093 1.00 81.56 471 ALA A O 1
ATOM 3735 N N . SER A 1 472 ? 27.270 -7.138 -4.305 1.00 86.12 472 SER A N 1
ATOM 3736 C CA . SER A 1 472 ? 26.946 -7.087 -2.875 1.00 86.12 472 SER A CA 1
ATOM 3737 C C . SER A 1 472 ? 27.155 -8.434 -2.173 1.00 86.12 472 SER A C 1
ATOM 3739 O O . SER A 1 472 ? 27.091 -8.506 -0.949 1.00 86.12 472 SER A O 1
ATOM 3741 N N . PHE A 1 473 ? 27.432 -9.508 -2.917 1.00 91.19 473 PHE A N 1
ATOM 3742 C CA . PHE A 1 473 ? 27.721 -10.834 -2.378 1.00 91.19 473 PHE A CA 1
ATOM 3743 C C . PHE A 1 473 ? 29.217 -10.985 -2.075 1.00 91.19 473 PHE A C 1
ATOM 3745 O O . PHE A 1 473 ? 29.949 -11.714 -2.742 1.00 91.19 473 PHE A O 1
ATOM 3752 N N . THR A 1 474 ? 29.690 -10.246 -1.070 1.00 90.31 474 THR A N 1
ATOM 3753 C CA . THR A 1 474 ? 31.108 -10.213 -0.686 1.00 90.31 474 THR A CA 1
ATOM 3754 C C . THR A 1 474 ? 31.290 -10.364 0.818 1.00 90.31 474 THR A C 1
ATOM 3756 O O . THR A 1 474 ? 30.411 -9.992 1.603 1.00 90.31 474 THR A O 1
ATOM 3759 N N . GLN A 1 475 ? 32.466 -10.845 1.237 1.00 91.81 475 GLN A N 1
ATOM 3760 C CA . GLN A 1 475 ? 32.830 -10.892 2.655 1.00 91.81 475 GLN A CA 1
ATOM 3761 C C . GLN A 1 475 ? 32.757 -9.508 3.307 1.00 91.81 475 GLN A C 1
ATOM 3763 O O . GLN A 1 475 ? 32.300 -9.383 4.435 1.00 91.81 475 GLN A O 1
ATOM 3768 N N . GLN A 1 476 ? 33.159 -8.458 2.585 1.00 91.12 476 GLN A N 1
ATOM 3769 C CA . GLN A 1 476 ? 33.122 -7.091 3.096 1.00 91.12 476 GLN A CA 1
ATOM 3770 C C . GLN A 1 476 ? 31.693 -6.662 3.450 1.00 91.12 476 GLN A C 1
ATOM 3772 O O . GLN A 1 476 ? 31.471 -6.101 4.522 1.00 91.12 476 GLN A O 1
ATOM 3777 N N . THR A 1 477 ? 30.722 -6.945 2.577 1.00 91.50 477 THR A N 1
ATOM 3778 C CA . THR A 1 477 ? 29.307 -6.643 2.828 1.00 91.50 477 THR A CA 1
ATOM 3779 C C . THR A 1 477 ? 28.758 -7.469 3.992 1.00 91.50 477 THR A C 1
ATOM 3781 O O . THR A 1 477 ? 28.076 -6.921 4.863 1.00 91.50 477 THR A O 1
ATOM 3784 N N . ALA A 1 478 ? 29.082 -8.764 4.043 1.00 93.56 478 ALA A N 1
ATOM 3785 C CA . ALA A 1 478 ? 28.665 -9.646 5.131 1.00 93.56 478 ALA A CA 1
ATOM 3786 C C . ALA A 1 478 ? 29.233 -9.205 6.488 1.00 93.56 478 ALA A C 1
ATOM 3788 O O . ALA A 1 478 ? 28.478 -9.129 7.453 1.00 93.56 478 ALA A O 1
ATOM 3789 N N . ASP A 1 479 ? 30.515 -8.837 6.559 1.00 93.56 479 ASP A N 1
ATOM 3790 C CA . ASP A 1 479 ? 31.185 -8.371 7.780 1.00 93.56 479 ASP A CA 1
ATOM 3791 C C . ASP A 1 479 ? 30.675 -6.998 8.231 1.00 93.56 479 ASP A C 1
ATOM 3793 O O . ASP A 1 479 ? 30.483 -6.758 9.429 1.00 93.56 479 ASP A O 1
ATOM 3797 N N . PHE A 1 480 ? 30.433 -6.092 7.276 1.00 93.38 480 PHE A N 1
ATOM 3798 C CA . PHE A 1 480 ? 29.942 -4.747 7.564 1.00 93.38 480 PHE A CA 1
ATOM 3799 C C . PHE A 1 480 ? 28.609 -4.802 8.312 1.00 93.38 480 PHE A C 1
ATOM 3801 O O . PHE A 1 480 ? 28.487 -4.226 9.399 1.00 93.38 480 PHE A O 1
ATOM 3808 N N . TYR A 1 481 ? 27.645 -5.555 7.777 1.00 93.94 481 TYR A N 1
ATOM 3809 C CA . TYR A 1 481 ? 26.347 -5.755 8.421 1.00 93.94 481 TYR A CA 1
ATOM 3810 C C . TYR A 1 481 ? 26.367 -6.840 9.497 1.00 93.94 481 TYR A C 1
ATOM 3812 O O . TYR A 1 481 ? 25.453 -6.877 10.318 1.00 93.94 481 TYR A O 1
ATOM 3820 N N . ASN A 1 482 ? 27.406 -7.679 9.533 1.00 94.06 482 ASN A N 1
ATOM 3821 C CA . ASN A 1 482 ? 27.531 -8.884 10.354 1.00 94.06 482 ASN A CA 1
ATOM 3822 C C . ASN A 1 482 ? 26.342 -9.847 10.158 1.00 94.06 482 ASN A C 1
ATOM 3824 O O . ASN A 1 482 ? 25.678 -10.236 11.125 1.00 94.06 482 ASN A O 1
ATOM 3828 N N . LEU A 1 483 ? 26.029 -10.161 8.899 1.00 96.12 483 LEU A N 1
ATOM 3829 C CA . LEU A 1 483 ? 24.892 -10.997 8.507 1.00 96.12 483 LEU A CA 1
ATOM 3830 C C . LEU A 1 483 ? 25.345 -12.154 7.604 1.00 96.12 483 LEU A C 1
ATOM 3832 O O . LEU A 1 483 ? 26.003 -11.897 6.588 1.00 96.12 483 LEU A O 1
ATOM 3836 N N . PRO A 1 484 ? 24.932 -13.405 7.896 1.00 96.81 484 PRO A N 1
ATOM 3837 C CA . PRO A 1 484 ? 24.985 -14.485 6.918 1.00 96.81 484 PRO A CA 1
ATOM 3838 C C . PRO A 1 484 ? 24.274 -14.054 5.636 1.00 96.81 484 PRO A C 1
ATOM 3840 O O . PRO A 1 484 ? 23.195 -13.454 5.691 1.00 96.81 484 PRO A O 1
ATOM 3843 N N . THR A 1 485 ? 24.897 -14.319 4.491 1.00 97.00 485 THR A N 1
ATOM 3844 C CA . THR A 1 485 ? 24.484 -13.738 3.211 1.00 97.00 485 THR A CA 1
ATOM 3845 C C . THR A 1 485 ? 24.219 -14.831 2.183 1.00 97.00 485 THR A C 1
ATOM 3847 O O . THR A 1 485 ? 24.971 -15.794 2.088 1.00 97.00 485 THR A O 1
ATOM 3850 N N . LEU A 1 486 ? 23.151 -14.686 1.399 1.00 96.69 486 LEU A N 1
ATOM 3851 C CA . LEU A 1 486 ? 22.828 -15.556 0.266 1.00 96.69 486 LEU A CA 1
ATOM 3852 C C . LEU A 1 486 ? 22.706 -14.715 -1.006 1.00 96.69 486 LEU A C 1
ATOM 3854 O O . LEU A 1 486 ? 21.976 -13.727 -1.023 1.00 96.69 486 LEU A O 1
ATOM 3858 N N . LEU A 1 487 ? 23.362 -15.128 -2.089 1.00 93.81 487 LEU A N 1
ATOM 3859 C CA . LEU A 1 487 ? 23.101 -14.562 -3.412 1.00 93.81 487 LEU A CA 1
ATOM 3860 C C . LEU A 1 487 ? 21.761 -15.090 -3.944 1.00 93.81 487 LEU A C 1
ATOM 3862 O O . LEU A 1 487 ? 21.606 -16.293 -4.168 1.00 93.81 487 LEU A O 1
ATOM 3866 N N . LEU A 1 488 ? 20.808 -14.188 -4.169 1.00 93.19 488 LEU A N 1
ATOM 3867 C CA . LEU A 1 488 ? 19.509 -14.481 -4.771 1.00 93.19 488 LEU A CA 1
ATOM 3868 C C . LEU A 1 488 ? 19.214 -13.450 -5.869 1.00 93.19 488 LEU A C 1
ATOM 3870 O O . LEU A 1 488 ? 18.541 -12.455 -5.596 1.00 93.19 488 LEU A O 1
ATOM 3874 N N . PRO A 1 489 ? 19.713 -13.671 -7.098 1.00 86.81 489 PRO A N 1
ATOM 3875 C CA . PRO A 1 489 ? 19.502 -12.747 -8.202 1.00 86.81 489 PRO A CA 1
ATOM 3876 C C . PRO A 1 489 ? 18.021 -12.569 -8.516 1.00 86.81 489 PRO A C 1
ATOM 3878 O O . PRO A 1 489 ? 17.229 -13.508 -8.378 1.00 86.81 489 PRO A O 1
ATOM 3881 N N . ALA A 1 490 ? 17.658 -11.367 -8.962 1.00 82.88 490 ALA A N 1
ATOM 3882 C CA . ALA A 1 490 ? 16.315 -11.103 -9.454 1.00 82.88 490 ALA A CA 1
ATOM 3883 C C . ALA A 1 490 ? 16.004 -12.033 -10.635 1.00 82.88 490 ALA A C 1
ATOM 3885 O O . ALA A 1 490 ? 16.848 -12.280 -11.491 1.00 82.88 490 ALA A O 1
ATOM 3886 N N . TYR A 1 491 ? 14.783 -12.552 -10.680 1.00 87.38 491 TYR A N 1
ATOM 3887 C CA . TYR A 1 491 ? 14.296 -13.367 -11.784 1.00 87.38 491 TYR A CA 1
ATOM 3888 C C . TYR A 1 491 ? 12.882 -12.922 -12.114 1.00 87.38 491 TYR A C 1
ATOM 3890 O O . TYR A 1 491 ? 12.069 -12.726 -11.212 1.00 87.38 491 TYR A O 1
ATOM 3898 N N . VAL A 1 492 ? 12.594 -12.782 -13.403 1.00 85.75 492 VAL A N 1
ATOM 3899 C CA . VAL A 1 492 ? 11.260 -12.459 -13.902 1.00 85.75 492 VAL A CA 1
ATOM 3900 C C . VAL A 1 492 ? 10.831 -13.585 -14.830 1.00 85.75 492 VAL A C 1
ATOM 3902 O O . VAL A 1 492 ? 11.540 -13.928 -15.776 1.00 85.75 492 VAL A O 1
ATOM 3905 N N . ASP A 1 493 ? 9.679 -14.190 -14.548 1.00 82.81 493 ASP A N 1
ATOM 3906 C CA . ASP A 1 493 ? 9.138 -15.249 -15.393 1.00 82.81 493 ASP A CA 1
ATOM 3907 C C . ASP A 1 493 ? 8.479 -14.642 -16.637 1.00 82.81 493 ASP A C 1
ATOM 3909 O O . ASP A 1 493 ? 7.373 -14.106 -16.581 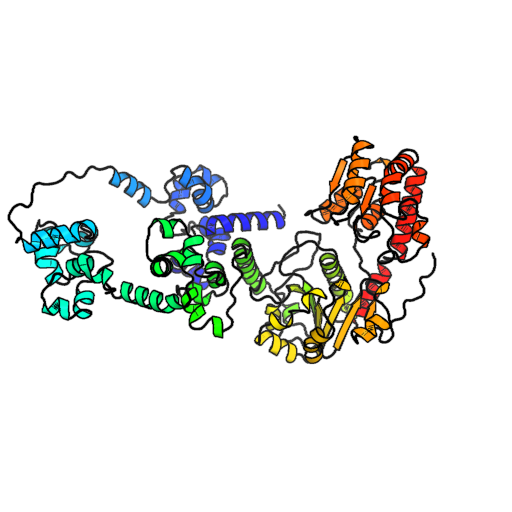1.00 82.81 493 ASP A O 1
ATOM 3913 N N . LEU A 1 494 ? 9.176 -14.727 -17.770 1.00 85.81 494 LEU A N 1
ATOM 3914 C CA . LEU A 1 494 ? 8.696 -14.217 -19.055 1.00 85.81 494 LEU A CA 1
ATOM 3915 C C . LEU A 1 494 ? 7.950 -15.269 -19.885 1.00 85.81 494 LEU A C 1
ATOM 3917 O O . LEU A 1 494 ? 7.543 -14.972 -21.003 1.00 85.81 494 LEU A O 1
ATOM 3921 N N . SER A 1 495 ? 7.744 -16.486 -19.365 1.00 81.25 495 SER A N 1
ATOM 3922 C CA . SER A 1 495 ? 7.133 -17.588 -20.131 1.00 81.25 495 SER A CA 1
ATOM 3923 C C . SER A 1 495 ? 5.693 -17.321 -20.582 1.00 81.25 495 SER A C 1
ATOM 3925 O O . SER A 1 495 ? 5.203 -17.987 -21.489 1.00 81.25 495 SER A O 1
ATOM 3927 N N . GLY A 1 496 ? 5.019 -16.348 -19.963 1.00 81.94 496 GLY A N 1
ATOM 3928 C CA . GLY A 1 496 ? 3.676 -15.903 -20.334 1.00 81.94 496 GLY A CA 1
ATOM 3929 C C . GLY A 1 496 ? 3.616 -14.861 -21.458 1.00 81.94 496 GLY A C 1
ATOM 3930 O O . GLY A 1 496 ? 2.512 -14.402 -21.760 1.00 81.94 496 GLY A O 1
ATOM 3931 N N . TYR A 1 497 ? 4.756 -14.468 -22.036 1.00 87.81 497 TYR A N 1
ATOM 3932 C CA . TYR A 1 497 ? 4.855 -13.469 -23.102 1.00 87.81 497 TYR A CA 1
ATOM 3933 C C . TYR A 1 497 ? 5.563 -14.083 -24.313 1.00 87.81 497 TYR A C 1
ATOM 3935 O O . TYR A 1 497 ? 6.682 -14.584 -24.194 1.00 87.81 497 TYR A O 1
ATOM 3943 N N . GLU A 1 498 ? 4.886 -14.082 -25.462 1.00 85.81 498 GLU A N 1
ATOM 3944 C CA . GLU A 1 498 ? 5.417 -14.656 -26.697 1.00 85.81 498 GLU A CA 1
ATOM 3945 C C . GLU A 1 498 ? 6.260 -13.622 -27.463 1.00 85.81 498 GLU A C 1
ATOM 3947 O O . GLU A 1 498 ? 5.782 -12.507 -27.697 1.00 85.81 498 GLU A O 1
ATOM 3952 N N . PRO A 1 499 ? 7.482 -13.985 -27.897 1.00 88.69 499 PRO A N 1
ATOM 3953 C CA . PRO A 1 499 ? 8.315 -13.098 -28.694 1.00 88.69 499 PRO A CA 1
ATOM 3954 C C . PRO A 1 499 ? 7.712 -12.894 -30.087 1.00 88.69 499 PRO A C 1
ATOM 3956 O O . PRO A 1 499 ? 7.161 -13.819 -30.686 1.00 88.69 499 PRO A O 1
ATOM 3959 N N . ILE A 1 500 ? 7.887 -11.690 -30.629 1.00 90.19 500 ILE A N 1
ATOM 3960 C CA . ILE A 1 500 ? 7.502 -11.340 -32.001 1.00 90.19 500 ILE A CA 1
ATOM 3961 C C . ILE A 1 500 ? 8.763 -11.349 -32.870 1.00 90.19 500 ILE A C 1
ATOM 3963 O O . ILE A 1 500 ? 9.802 -10.829 -32.454 1.00 90.19 500 ILE A O 1
ATOM 3967 N N . ASP A 1 501 ? 8.683 -11.942 -34.066 1.00 89.81 501 ASP A N 1
ATOM 3968 C CA . ASP A 1 501 ? 9.797 -11.935 -35.020 1.00 89.81 501 ASP A CA 1
ATOM 3969 C C . ASP A 1 501 ? 10.132 -10.499 -35.443 1.00 89.81 501 ASP A C 1
ATOM 3971 O O . ASP A 1 501 ? 9.248 -9.654 -35.565 1.00 89.81 501 ASP A O 1
ATOM 3975 N N . VAL A 1 502 ? 11.415 -10.214 -35.673 1.00 90.06 502 VAL A N 1
ATOM 3976 C CA . VAL A 1 502 ? 11.888 -8.868 -36.032 1.00 90.06 502 VAL A CA 1
ATOM 3977 C C . VAL A 1 502 ? 11.151 -8.273 -37.235 1.00 90.06 502 VAL A C 1
ATOM 3979 O O . VAL A 1 502 ? 10.880 -7.074 -37.240 1.00 90.06 502 VAL A O 1
ATOM 3982 N N . SER A 1 503 ? 10.759 -9.104 -38.204 1.00 90.25 503 SER A N 1
ATOM 3983 C CA . SER A 1 503 ? 10.035 -8.666 -39.404 1.00 90.25 503 SER A CA 1
ATOM 3984 C C . SER A 1 503 ? 8.623 -8.133 -39.121 1.00 90.25 503 SER A C 1
ATOM 3986 O O . SER A 1 503 ? 8.111 -7.324 -39.895 1.00 90.25 503 SER A O 1
ATOM 3988 N N . ASP A 1 504 ? 8.027 -8.530 -37.994 1.00 93.50 504 ASP A N 1
ATOM 3989 C CA . ASP A 1 504 ? 6.689 -8.128 -37.551 1.00 93.50 504 ASP A CA 1
ATOM 3990 C C . ASP A 1 504 ? 6.724 -7.044 -36.453 1.00 93.50 504 ASP A C 1
ATOM 3992 O O . ASP A 1 504 ? 5.676 -6.614 -35.959 1.00 93.50 504 ASP A O 1
ATOM 3996 N N . LYS A 1 505 ? 7.917 -6.585 -36.046 1.00 95.00 505 LYS A N 1
ATOM 3997 C CA . LYS A 1 505 ? 8.068 -5.532 -35.031 1.00 95.00 505 LYS A CA 1
ATOM 3998 C C . LYS A 1 505 ? 7.719 -4.149 -35.576 1.00 95.00 505 LYS A C 1
ATOM 4000 O O . LYS A 1 505 ? 7.879 -3.827 -36.751 1.00 95.00 505 LYS A O 1
ATOM 4005 N N . GLU A 1 506 ? 7.266 -3.286 -34.676 1.00 96.69 506 GLU A N 1
ATOM 4006 C CA . GLU A 1 506 ? 6.960 -1.893 -34.970 1.00 96.69 506 GLU A CA 1
ATOM 4007 C C . GLU A 1 506 ? 8.228 -1.037 -34.915 1.00 96.69 506 GLU A C 1
ATOM 4009 O O . GLU A 1 506 ? 9.099 -1.240 -34.065 1.00 96.69 506 GLU A O 1
ATOM 4014 N N . LYS A 1 507 ? 8.270 0.023 -35.735 1.00 97.38 507 LYS A N 1
ATOM 4015 C CA . LYS A 1 507 ? 9.187 1.158 -35.547 1.00 97.38 507 LYS A CA 1
ATOM 4016 C C . LYS A 1 507 ? 8.836 1.927 -34.274 1.00 97.38 507 LYS A C 1
ATOM 4018 O O . LYS A 1 507 ? 8.260 3.013 -34.288 1.00 97.38 507 LYS A O 1
ATOM 4023 N N . LEU A 1 508 ? 9.149 1.303 -33.151 1.00 98.25 508 LEU A N 1
ATOM 4024 C CA . LEU A 1 508 ? 8.852 1.726 -31.799 1.00 98.25 508 LEU A CA 1
ATOM 4025 C C . LEU A 1 508 ? 10.147 1.657 -30.991 1.00 98.25 508 LEU A C 1
ATOM 4027 O O . LEU A 1 508 ? 10.798 0.611 -30.948 1.00 98.25 508 LEU A O 1
ATOM 4031 N N . ILE A 1 509 ? 10.481 2.776 -30.352 1.00 98.44 509 ILE A N 1
ATOM 4032 C CA . ILE A 1 509 ? 11.528 2.878 -29.341 1.00 98.44 509 ILE A CA 1
ATOM 4033 C C . ILE A 1 509 ? 10.855 3.084 -27.992 1.00 98.44 509 ILE A C 1
ATOM 4035 O O . ILE A 1 509 ? 10.158 4.083 -27.780 1.00 98.44 509 ILE A O 1
ATOM 4039 N N . ILE A 1 510 ? 11.072 2.146 -27.078 1.00 98.19 510 ILE A N 1
ATOM 4040 C CA . ILE A 1 510 ? 10.686 2.322 -25.679 1.00 98.19 510 ILE A CA 1
ATOM 4041 C C . ILE A 1 510 ? 11.885 2.748 -24.846 1.00 98.19 510 ILE A C 1
ATOM 4043 O O . ILE A 1 510 ? 13.021 2.434 -25.186 1.00 98.19 510 ILE A O 1
ATOM 4047 N N . TYR A 1 511 ? 11.663 3.472 -23.758 1.00 97.12 511 TYR A N 1
ATOM 4048 C CA . TYR A 1 511 ? 12.772 3.909 -22.917 1.00 97.12 511 TYR A CA 1
ATOM 4049 C C . TYR A 1 511 ? 12.389 4.035 -21.451 1.00 97.12 511 TYR A C 1
ATOM 4051 O O . TYR A 1 511 ? 11.229 4.295 -21.114 1.00 97.12 511 TYR A O 1
ATOM 4059 N N . SER A 1 512 ? 13.381 3.834 -20.587 1.00 94.31 512 SER A N 1
ATOM 4060 C CA . SER A 1 512 ? 13.197 3.881 -19.145 1.00 94.31 512 SER A CA 1
ATOM 4061 C C . SER A 1 512 ? 12.902 5.310 -18.646 1.00 94.31 512 SER A C 1
ATOM 4063 O O . SER A 1 512 ? 13.298 6.299 -19.282 1.00 94.31 512 SER A O 1
ATOM 4065 N N . PRO A 1 513 ? 12.171 5.453 -17.525 1.00 92.25 513 PRO A N 1
ATOM 4066 C CA . PRO A 1 513 ? 11.830 6.753 -16.950 1.00 92.25 513 PRO A CA 1
ATOM 4067 C C . PRO A 1 513 ? 12.973 7.345 -16.108 1.00 92.25 513 PRO A C 1
ATOM 4069 O O . PRO A 1 513 ? 12.804 8.411 -15.514 1.00 92.25 513 PRO A O 1
ATOM 4072 N N . ASP A 1 514 ? 14.111 6.651 -16.013 1.00 90.62 514 ASP A N 1
ATOM 4073 C CA . ASP A 1 514 ? 15.213 7.030 -15.136 1.00 90.62 514 ASP A CA 1
ATOM 4074 C C . ASP A 1 514 ? 15.791 8.401 -15.512 1.00 90.62 514 ASP A C 1
ATOM 4076 O O . ASP A 1 514 ? 16.009 8.701 -16.695 1.00 90.62 514 ASP A O 1
ATOM 4080 N N . PRO A 1 515 ? 16.051 9.263 -14.516 1.00 89.25 515 PRO A N 1
ATOM 4081 C CA . PRO A 1 515 ? 16.650 10.557 -14.773 1.00 89.25 515 PRO A CA 1
ATOM 4082 C C . PRO A 1 515 ? 18.121 10.381 -15.161 1.00 89.25 515 PRO A C 1
ATOM 4084 O O . PRO A 1 515 ? 18.939 9.949 -14.353 1.00 89.25 515 PRO A O 1
ATOM 4087 N N . ALA A 1 516 ? 18.478 10.812 -16.371 1.00 92.06 516 ALA A N 1
ATOM 4088 C CA . ALA A 1 516 ? 19.866 10.901 -16.812 1.00 92.06 516 ALA A CA 1
ATOM 4089 C C . ALA A 1 516 ? 20.149 12.272 -17.452 1.00 92.06 516 ALA A C 1
ATOM 4091 O O . ALA A 1 516 ? 19.350 12.725 -18.277 1.00 92.06 516 ALA A O 1
ATOM 4092 N N . PRO A 1 517 ? 21.282 12.939 -17.141 1.00 93.50 517 PRO A N 1
ATOM 4093 C CA . PRO A 1 517 ? 21.595 14.269 -17.681 1.00 93.50 517 PRO A CA 1
ATOM 4094 C C . PRO A 1 517 ? 21.604 14.347 -19.216 1.00 93.50 517 PRO A C 1
ATOM 4096 O O . PRO A 1 517 ? 21.320 15.396 -19.786 1.00 93.50 517 PRO A O 1
ATOM 4099 N N . TYR A 1 518 ? 21.913 13.234 -19.881 1.00 94.81 518 TYR A N 1
ATOM 4100 C CA . TYR A 1 518 ? 22.023 13.116 -21.335 1.00 94.81 518 TYR A CA 1
ATOM 4101 C C . TYR A 1 518 ? 20.737 12.637 -22.025 1.00 94.81 518 TYR A C 1
ATOM 4103 O O . TYR A 1 518 ? 20.656 12.647 -23.253 1.00 94.81 518 TYR A O 1
ATOM 4111 N N . ARG A 1 519 ? 19.712 12.251 -21.255 1.00 96.25 519 ARG A N 1
ATOM 4112 C CA . ARG A 1 519 ? 18.458 11.675 -21.759 1.00 96.25 519 ARG A CA 1
ATOM 4113 C C . ARG A 1 519 ? 17.775 12.551 -22.800 1.00 96.25 519 ARG A C 1
ATOM 4115 O O . ARG A 1 519 ? 17.455 12.086 -23.889 1.00 96.25 519 ARG A O 1
ATOM 4122 N N . GLU A 1 520 ? 17.577 13.828 -22.483 1.00 97.25 520 GLU A N 1
ATOM 4123 C CA . GLU A 1 520 ? 16.880 14.755 -23.381 1.00 97.25 520 GLU A CA 1
ATOM 4124 C C . GLU A 1 520 ? 17.661 14.995 -24.679 1.00 97.25 520 GLU A C 1
ATOM 4126 O O . GLU A 1 520 ? 17.058 15.089 -25.746 1.00 97.25 520 GLU A O 1
ATOM 4131 N N . ALA A 1 521 ? 18.997 15.024 -24.614 1.00 97.75 521 ALA A N 1
ATOM 4132 C CA . ALA A 1 521 ? 19.845 15.175 -25.794 1.00 97.75 521 ALA A CA 1
ATOM 4133 C C . ALA A 1 521 ? 19.757 13.950 -26.721 1.00 97.75 521 ALA A C 1
ATOM 4135 O O . ALA A 1 521 ? 19.566 14.108 -27.927 1.00 97.75 521 ALA A O 1
ATOM 4136 N N . VAL A 1 522 ? 19.815 12.737 -26.157 1.00 97.88 522 VAL A N 1
ATOM 4137 C CA . VAL A 1 522 ? 19.637 11.481 -26.906 1.00 97.88 522 VAL A CA 1
ATOM 4138 C C . VAL A 1 522 ? 18.254 11.423 -27.557 1.00 97.88 522 VAL A C 1
ATOM 4140 O O . VAL A 1 522 ? 18.141 11.173 -28.757 1.00 97.88 522 VAL A O 1
ATOM 4143 N N . LEU A 1 523 ? 17.189 11.697 -26.794 1.00 98.06 523 LEU A N 1
ATOM 4144 C CA . LEU A 1 523 ? 15.819 11.667 -27.314 1.00 98.06 523 LEU A CA 1
ATOM 4145 C C . LEU A 1 523 ? 15.585 12.729 -28.395 1.00 98.06 523 LEU A C 1
ATOM 4147 O O . LEU A 1 523 ? 14.860 12.458 -29.351 1.00 98.06 523 LEU A O 1
ATOM 4151 N N . ALA A 1 524 ? 16.183 13.917 -28.269 1.00 97.81 524 ALA A N 1
ATOM 4152 C CA . ALA A 1 524 ? 16.106 14.956 -29.291 1.00 97.81 524 ALA A CA 1
ATOM 4153 C C . ALA A 1 524 ? 16.780 14.512 -30.599 1.00 97.81 524 ALA A C 1
ATOM 4155 O O . ALA A 1 524 ? 16.143 14.577 -31.651 1.00 97.81 524 ALA A O 1
ATOM 4156 N N . ALA A 1 525 ? 18.009 13.986 -30.525 1.00 97.69 525 ALA A N 1
ATOM 4157 C CA . ALA A 1 525 ? 18.742 13.489 -31.691 1.00 97.69 525 ALA A CA 1
ATOM 4158 C C . ALA A 1 525 ? 17.988 12.356 -32.410 1.00 97.69 525 ALA A C 1
ATOM 4160 O O . ALA A 1 525 ? 17.864 12.359 -33.636 1.00 97.69 525 ALA A O 1
ATOM 4161 N N . LEU A 1 526 ? 17.423 11.414 -31.648 1.00 98.25 526 LEU A N 1
ATOM 4162 C CA . LEU A 1 526 ? 16.626 10.317 -32.197 1.00 98.25 526 LEU A CA 1
ATOM 4163 C C . LEU A 1 526 ? 15.342 10.810 -32.865 1.00 98.25 526 LEU A C 1
ATOM 4165 O O . LEU A 1 526 ? 15.054 10.408 -33.987 1.00 98.25 526 LEU A O 1
ATOM 4169 N N . LYS A 1 527 ? 14.574 11.690 -32.213 1.00 97.81 527 LYS A N 1
ATOM 4170 C CA . LYS A 1 527 ? 13.313 12.214 -32.768 1.00 97.81 527 LYS A CA 1
ATOM 4171 C C . LYS A 1 527 ? 13.531 13.054 -34.026 1.00 97.81 527 LYS A C 1
ATOM 4173 O O . LYS A 1 527 ? 12.680 13.041 -34.910 1.00 97.81 527 LYS A O 1
ATOM 4178 N N . GLU A 1 528 ? 14.649 13.772 -34.111 1.00 97.69 528 GLU A N 1
ATOM 4179 C CA . GLU A 1 528 ? 15.025 14.528 -35.307 1.00 97.69 528 GLU A CA 1
ATOM 4180 C C . GLU A 1 528 ? 15.397 13.598 -36.472 1.00 97.69 528 GLU A C 1
ATOM 4182 O O . GLU A 1 528 ? 14.919 13.782 -37.592 1.00 97.69 528 GLU A O 1
ATOM 4187 N N . ALA A 1 529 ? 16.219 12.576 -36.215 1.00 98.00 529 ALA A N 1
ATOM 4188 C CA . ALA A 1 529 ? 16.752 11.703 -37.260 1.00 98.00 529 ALA A CA 1
ATOM 4189 C C . ALA A 1 529 ? 15.829 10.533 -37.656 1.00 98.00 529 ALA A C 1
ATOM 4191 O O . ALA A 1 529 ? 15.981 9.975 -38.749 1.00 98.00 529 ALA A O 1
ATOM 4192 N N . LEU A 1 530 ? 14.897 10.145 -36.780 1.00 97.75 530 LEU A N 1
ATOM 4193 C CA . LEU A 1 530 ? 13.998 8.992 -36.917 1.00 97.75 530 LEU A CA 1
ATOM 4194 C C . LEU A 1 530 ? 12.514 9.412 -36.778 1.00 97.75 530 LEU A C 1
ATOM 4196 O O . LEU A 1 530 ? 11.817 8.938 -35.879 1.00 97.75 530 LEU A O 1
ATOM 4200 N N . PRO A 1 531 ? 11.991 10.306 -37.641 1.00 96.62 531 PRO A N 1
ATOM 4201 C CA . PRO A 1 531 ? 10.632 10.843 -37.502 1.00 96.62 531 PRO A CA 1
ATOM 4202 C C . PRO A 1 531 ? 9.521 9.804 -37.735 1.00 96.62 531 PRO A C 1
ATOM 4204 O O . PRO A 1 531 ? 8.364 10.054 -37.404 1.00 96.62 531 PRO A O 1
ATOM 4207 N N . ASP A 1 532 ? 9.854 8.657 -38.329 1.00 96.88 532 ASP A N 1
ATOM 4208 C CA . ASP A 1 532 ? 8.960 7.523 -38.554 1.00 96.88 532 ASP A CA 1
ATOM 4209 C C . ASP A 1 532 ? 8.853 6.576 -37.347 1.00 96.88 532 ASP A C 1
ATOM 4211 O O . ASP A 1 532 ? 7.995 5.692 -37.347 1.00 96.88 532 ASP A O 1
ATOM 4215 N N . TYR A 1 533 ? 9.675 6.770 -36.310 1.00 98.19 533 TYR A N 1
ATOM 4216 C CA . TYR A 1 533 ? 9.597 5.998 -35.074 1.00 98.19 533 TYR A CA 1
ATOM 4217 C C . TYR A 1 533 ? 8.621 6.602 -34.068 1.00 98.19 533 TYR A C 1
ATOM 4219 O O . TYR A 1 533 ? 8.578 7.810 -33.825 1.00 98.19 533 TYR A O 1
ATOM 4227 N N . ARG A 1 534 ? 7.877 5.722 -33.397 1.00 98.44 534 ARG A N 1
ATOM 4228 C CA . ARG A 1 534 ? 7.115 6.060 -32.196 1.00 98.44 534 ARG A CA 1
ATOM 4229 C C . ARG A 1 534 ? 8.013 5.935 -30.967 1.00 98.44 534 ARG A C 1
ATOM 4231 O O . ARG A 1 534 ? 8.737 4.958 -30.829 1.00 98.44 534 ARG A O 1
ATOM 4238 N N . PHE A 1 535 ? 7.914 6.894 -30.053 1.00 98.25 535 PHE A N 1
ATOM 4239 C CA . PHE A 1 535 ? 8.686 6.930 -28.811 1.00 98.25 535 PHE A CA 1
ATOM 4240 C C . PHE A 1 535 ? 7.742 6.796 -27.619 1.00 98.25 535 PHE A C 1
ATOM 4242 O O . PHE A 1 535 ? 6.798 7.581 -27.506 1.00 98.25 535 PHE A O 1
ATOM 4249 N N . VAL A 1 536 ? 7.978 5.815 -26.745 1.00 97.88 536 VAL A N 1
ATOM 4250 C CA . VAL A 1 536 ? 7.140 5.576 -25.560 1.00 97.88 536 VAL A CA 1
ATOM 4251 C C . VAL A 1 536 ? 8.006 5.455 -24.312 1.00 97.88 536 VAL A C 1
ATOM 4253 O O . VAL A 1 536 ? 8.838 4.561 -24.194 1.00 97.88 536 VAL A O 1
ATOM 4256 N N . GLU A 1 537 ? 7.778 6.352 -23.361 1.00 96.56 537 GLU A N 1
ATOM 4257 C CA . GLU A 1 537 ? 8.358 6.258 -22.026 1.00 96.56 537 GLU A CA 1
ATOM 4258 C C . GLU A 1 537 ? 7.633 5.185 -21.208 1.00 96.56 537 GLU A C 1
ATOM 4260 O O . GLU A 1 537 ? 6.400 5.164 -21.152 1.00 96.56 537 GLU A O 1
ATOM 4265 N N . ILE A 1 538 ? 8.384 4.320 -20.529 1.00 92.94 538 ILE A N 1
ATOM 4266 C CA . ILE A 1 538 ? 7.822 3.316 -19.623 1.00 92.94 538 ILE A CA 1
ATOM 4267 C C . ILE A 1 538 ? 7.564 3.955 -18.255 1.00 92.94 538 ILE A C 1
ATOM 4269 O O . ILE A 1 538 ? 8.317 3.779 -17.303 1.00 92.94 538 ILE A O 1
ATOM 4273 N N . PHE A 1 539 ? 6.486 4.733 -18.157 1.00 88.44 539 PHE A N 1
ATOM 4274 C CA . PHE A 1 539 ? 6.133 5.458 -16.938 1.00 88.44 539 PHE A CA 1
ATOM 4275 C C . PHE A 1 539 ? 4.672 5.241 -16.543 1.00 88.44 539 PHE A C 1
ATOM 4277 O O . PHE A 1 539 ? 3.763 5.467 -17.337 1.00 88.44 539 PHE A O 1
ATOM 4284 N N . LYS A 1 540 ? 4.444 4.834 -15.285 1.00 82.19 540 LYS A N 1
ATOM 4285 C CA . LYS A 1 540 ? 3.106 4.596 -14.701 1.00 82.19 540 LYS A CA 1
ATOM 4286 C C . LYS A 1 540 ? 2.216 3.645 -15.520 1.00 82.19 540 LYS A C 1
ATOM 4288 O O . LYS A 1 540 ? 1.000 3.821 -15.571 1.00 82.19 540 LYS A O 1
ATOM 4293 N N . ILE A 1 541 ? 2.810 2.615 -16.120 1.00 82.69 541 ILE A N 1
ATOM 4294 C CA . ILE A 1 541 ? 2.085 1.545 -16.818 1.00 82.69 541 ILE A CA 1
ATOM 4295 C C . ILE A 1 541 ? 2.166 0.224 -16.048 1.00 82.69 541 ILE A C 1
ATOM 4297 O O . ILE A 1 541 ? 3.012 0.054 -15.170 1.00 82.69 541 ILE A O 1
ATOM 4301 N N . THR A 1 542 ? 1.270 -0.713 -16.365 1.00 85.88 542 THR A N 1
ATOM 4302 C CA . THR A 1 542 ? 1.343 -2.078 -15.823 1.00 85.88 542 THR A CA 1
ATOM 4303 C C . THR A 1 542 ? 2.487 -2.856 -16.472 1.00 85.88 542 THR A C 1
ATOM 4305 O O . THR A 1 542 ? 2.907 -2.537 -17.588 1.00 85.88 542 THR A O 1
ATOM 4308 N N . PHE A 1 543 ? 2.965 -3.905 -15.806 1.00 89.31 543 PHE A N 1
ATOM 4309 C CA . PHE A 1 543 ? 3.977 -4.799 -16.363 1.00 89.31 543 PHE A CA 1
ATOM 4310 C C . PHE A 1 543 ? 3.486 -5.493 -17.642 1.00 89.31 543 PHE A C 1
ATOM 4312 O O . PHE A 1 543 ? 4.251 -5.628 -18.586 1.00 89.31 543 PHE A O 1
ATOM 4319 N N . ASP A 1 544 ? 2.199 -5.841 -17.734 1.00 89.00 544 ASP A N 1
ATOM 4320 C CA . ASP A 1 544 ? 1.618 -6.409 -18.959 1.00 89.00 544 ASP A CA 1
ATOM 4321 C C . ASP A 1 544 ? 1.643 -5.410 -20.121 1.00 89.00 544 ASP A C 1
ATOM 4323 O O . ASP A 1 544 ? 1.991 -5.772 -21.242 1.00 89.00 544 ASP A O 1
ATOM 4327 N N . THR A 1 545 ? 1.330 -4.138 -19.855 1.00 90.88 545 THR A N 1
ATOM 4328 C CA . THR A 1 545 ? 1.450 -3.072 -20.859 1.00 90.88 545 THR A CA 1
ATOM 4329 C C . THR A 1 545 ? 2.905 -2.863 -21.276 1.00 90.88 545 THR A C 1
ATOM 4331 O O . THR A 1 545 ? 3.182 -2.675 -22.457 1.00 90.88 545 THR A O 1
ATOM 4334 N N . PHE A 1 546 ? 3.845 -2.914 -20.328 1.00 94.12 546 PHE A N 1
ATOM 4335 C CA . PHE A 1 546 ? 5.271 -2.863 -20.639 1.00 94.12 546 PHE A CA 1
ATOM 4336 C C . PHE A 1 546 ? 5.696 -4.042 -21.518 1.00 94.12 546 PHE A C 1
ATOM 4338 O O . PHE A 1 546 ? 6.336 -3.822 -22.540 1.00 94.12 546 PHE A O 1
ATOM 4345 N N . MET A 1 547 ? 5.306 -5.269 -21.174 1.00 94.38 547 MET A N 1
ATOM 4346 C CA . MET A 1 547 ? 5.671 -6.462 -21.936 1.00 94.38 547 MET A CA 1
ATOM 4347 C C . MET A 1 547 ? 5.052 -6.486 -23.337 1.00 94.38 547 MET A C 1
ATOM 4349 O O . MET A 1 547 ? 5.716 -6.907 -24.282 1.00 94.38 547 MET A O 1
ATOM 4353 N N . ASP A 1 548 ? 3.827 -5.984 -23.508 1.00 94.06 548 ASP A N 1
ATOM 4354 C CA . ASP A 1 548 ? 3.223 -5.772 -24.830 1.00 94.06 548 ASP A CA 1
ATOM 4355 C C . ASP A 1 548 ? 4.057 -4.802 -25.686 1.00 94.06 548 ASP A C 1
ATOM 4357 O O . ASP A 1 548 ? 4.352 -5.075 -26.851 1.00 94.06 548 ASP A O 1
ATOM 4361 N N . LEU A 1 549 ? 4.498 -3.685 -25.101 1.00 96.06 549 LEU A N 1
ATOM 4362 C CA . LEU A 1 549 ? 5.372 -2.736 -25.789 1.00 96.06 549 LEU A CA 1
ATOM 4363 C C . LEU A 1 549 ? 6.752 -3.339 -26.087 1.00 96.06 549 LEU A C 1
ATOM 4365 O O . LEU A 1 549 ? 7.243 -3.192 -27.204 1.00 96.06 549 LEU A O 1
ATOM 4369 N N . ALA A 1 550 ? 7.350 -4.046 -25.126 1.00 96.00 550 ALA A N 1
ATOM 4370 C CA . ALA A 1 550 ? 8.643 -4.719 -25.257 1.00 96.00 550 ALA A CA 1
ATOM 4371 C C . ALA A 1 550 ? 8.634 -5.792 -26.355 1.00 96.00 550 ALA A C 1
ATOM 4373 O O . ALA A 1 550 ? 9.625 -5.976 -27.059 1.00 96.00 550 ALA A O 1
ATOM 4374 N N . SER A 1 551 ? 7.502 -6.475 -26.536 1.00 95.12 551 SER A N 1
ATOM 4375 C CA . SER A 1 551 ? 7.346 -7.489 -27.581 1.00 95.12 551 SER A CA 1
ATOM 4376 C C . SER A 1 551 ? 7.293 -6.868 -28.974 1.00 95.12 551 SER A C 1
ATOM 4378 O O . SER A 1 551 ? 7.854 -7.421 -29.921 1.00 95.12 551 SER A O 1
ATOM 4380 N N . ARG A 1 552 ? 6.683 -5.685 -29.101 1.00 95.88 552 ARG A N 1
ATOM 4381 C CA . ARG A 1 552 ? 6.497 -4.993 -30.384 1.00 95.88 552 ARG A CA 1
ATOM 4382 C C . ARG A 1 552 ? 7.629 -4.039 -30.751 1.00 95.88 552 ARG A C 1
ATOM 4384 O O . ARG A 1 552 ? 7.768 -3.726 -31.928 1.00 95.88 552 ARG A O 1
ATOM 4391 N N . CYS A 1 553 ? 8.413 -3.548 -29.792 1.00 97.56 553 CYS A N 1
ATOM 4392 C CA . CYS A 1 553 ? 9.469 -2.578 -30.074 1.00 97.56 553 CYS A CA 1
ATOM 4393 C C . CYS A 1 553 ? 10.660 -3.209 -30.800 1.00 97.56 553 CYS A C 1
ATOM 4395 O O . CYS A 1 553 ? 11.091 -4.311 -30.453 1.00 97.56 553 CYS A O 1
ATOM 4397 N N . LEU A 1 554 ? 11.232 -2.471 -31.755 1.00 97.31 554 LEU A N 1
ATOM 4398 C CA . LEU A 1 554 ? 12.537 -2.799 -32.333 1.00 97.31 554 LEU A CA 1
ATOM 4399 C C . LEU A 1 554 ? 13.666 -2.496 -31.351 1.00 97.31 554 LEU A C 1
ATOM 4401 O O . LEU A 1 554 ? 14.594 -3.296 -31.218 1.00 97.31 554 LEU A O 1
ATOM 4405 N N . PHE A 1 555 ? 13.574 -1.358 -30.661 1.00 98.00 555 PHE A N 1
ATOM 4406 C CA . PHE A 1 555 ? 14.637 -0.884 -29.788 1.00 98.00 555 PHE A CA 1
ATOM 4407 C C . PHE A 1 555 ? 14.114 -0.461 -28.420 1.00 98.00 555 PHE A C 1
ATOM 4409 O O . PHE A 1 555 ? 13.024 0.106 -28.298 1.00 98.00 555 PHE A O 1
ATOM 4416 N N . SER A 1 556 ? 14.926 -0.686 -27.395 1.00 97.94 556 SER A N 1
ATOM 4417 C CA . SER A 1 556 ? 14.734 -0.115 -26.069 1.00 97.94 556 SER A CA 1
ATOM 4418 C C . SER A 1 556 ? 15.959 0.672 -25.612 1.00 97.94 556 SER A C 1
ATOM 4420 O O . SER A 1 556 ? 17.060 0.480 -26.124 1.00 97.94 556 SER A O 1
ATOM 4422 N N . ILE A 1 557 ? 15.777 1.597 -24.672 1.00 97.31 557 ILE A N 1
ATOM 4423 C CA . ILE A 1 557 ? 16.870 2.380 -24.087 1.00 97.31 557 ILE A CA 1
ATOM 4424 C C . ILE A 1 557 ? 16.729 2.385 -22.565 1.00 97.31 557 ILE A C 1
ATOM 4426 O O . ILE A 1 557 ? 15.687 2.799 -22.052 1.00 97.31 557 ILE A O 1
ATOM 4430 N N . SER A 1 558 ? 17.775 1.976 -21.845 1.00 95.31 558 SER A N 1
ATOM 4431 C CA . SER A 1 558 ? 17.882 2.225 -20.404 1.00 95.31 558 SER A CA 1
ATOM 4432 C C . SER A 1 558 ? 18.737 3.465 -20.150 1.00 95.31 558 SER A C 1
ATOM 4434 O O . SER A 1 558 ? 19.874 3.565 -20.613 1.00 95.31 558 SER A O 1
ATOM 4436 N N . PHE A 1 559 ? 18.168 4.412 -19.405 1.00 93.56 559 PHE A N 1
ATOM 4437 C CA . PHE A 1 559 ? 18.859 5.588 -18.871 1.00 93.56 559 PHE A CA 1
ATOM 4438 C C . PHE A 1 559 ? 19.277 5.408 -17.402 1.00 93.56 559 PHE A C 1
ATOM 4440 O O . PHE A 1 559 ? 19.878 6.315 -16.828 1.00 93.56 559 PHE A O 1
ATOM 4447 N N . GLY A 1 560 ? 18.933 4.270 -16.791 1.00 84.50 560 GLY A N 1
ATOM 4448 C CA . GLY A 1 560 ? 19.156 3.979 -15.378 1.00 84.50 560 GLY A CA 1
ATOM 4449 C C . GLY A 1 560 ? 20.382 3.104 -15.154 1.00 84.50 560 GLY A C 1
ATOM 4450 O O . GLY A 1 560 ? 21.517 3.507 -15.403 1.00 84.50 560 GLY A O 1
ATOM 4451 N N . GLU A 1 561 ? 20.141 1.895 -14.654 1.00 75.81 561 GLU A N 1
ATOM 4452 C CA . GLU A 1 561 ? 21.188 0.954 -14.245 1.00 75.81 561 GLU A CA 1
ATOM 4453 C C . GLU A 1 561 ? 21.891 0.302 -15.451 1.00 75.81 561 GLU A C 1
ATOM 4455 O O . GLU A 1 561 ? 23.009 -0.195 -15.334 1.00 75.81 561 GLU A O 1
ATOM 4460 N N . GLY A 1 562 ? 21.297 0.366 -16.646 1.00 79.44 562 GLY A N 1
ATOM 4461 C CA . GLY A 1 562 ? 21.879 -0.159 -17.877 1.00 79.44 562 GLY A CA 1
ATOM 4462 C C . GLY A 1 562 ? 21.257 -1.496 -18.264 1.00 79.44 562 GLY A C 1
ATOM 4463 O O . GLY A 1 562 ? 20.163 -1.503 -18.821 1.00 79.44 562 GLY A O 1
ATOM 4464 N N . PHE A 1 563 ? 21.925 -2.628 -17.993 1.00 76.06 563 PHE A N 1
ATOM 4465 C CA . PHE A 1 563 ? 21.423 -3.981 -18.320 1.00 76.06 563 PHE A CA 1
ATOM 4466 C C . PHE A 1 563 ? 20.322 -4.458 -17.348 1.00 76.06 563 PHE A C 1
ATOM 4468 O O . PHE A 1 563 ? 20.388 -5.532 -16.754 1.00 76.06 563 PHE A O 1
ATOM 4475 N N . ASP A 1 564 ? 19.316 -3.611 -17.163 1.00 81.56 564 ASP A N 1
ATOM 4476 C CA . ASP A 1 564 ? 18.158 -3.822 -16.308 1.00 81.56 564 ASP A CA 1
ATOM 4477 C C . ASP A 1 564 ? 16.984 -4.424 -17.096 1.00 81.56 564 ASP A C 1
ATOM 4479 O O . ASP A 1 564 ? 17.116 -4.883 -18.236 1.00 81.56 564 ASP A O 1
ATOM 4483 N N . GLY A 1 565 ? 15.797 -4.415 -16.491 1.00 86.88 565 GLY A N 1
ATOM 4484 C CA . GLY A 1 565 ? 14.593 -4.914 -17.135 1.00 86.88 565 GLY A CA 1
ATOM 4485 C C . GLY A 1 565 ? 14.227 -4.226 -18.459 1.00 86.88 565 GLY A C 1
ATOM 4486 O O . GLY A 1 565 ? 13.758 -4.884 -19.392 1.00 86.88 565 GLY A O 1
ATOM 4487 N N . TYR A 1 566 ? 14.516 -2.933 -18.603 1.00 91.00 566 TYR A N 1
ATOM 4488 C CA . TYR A 1 566 ? 14.224 -2.179 -19.821 1.00 91.00 566 TYR A CA 1
ATOM 4489 C C . TYR A 1 566 ? 15.096 -2.612 -21.007 1.00 91.00 566 TYR A C 1
ATOM 4491 O O . TYR A 1 566 ? 14.732 -2.337 -22.150 1.00 91.00 566 TYR A O 1
ATOM 4499 N N . ILE A 1 567 ? 16.197 -3.335 -20.771 1.00 91.00 567 ILE A N 1
ATOM 4500 C CA . ILE A 1 567 ? 16.977 -4.024 -21.811 1.00 91.00 567 ILE A CA 1
ATOM 4501 C C . ILE A 1 567 ? 16.645 -5.516 -21.851 1.00 91.00 567 ILE A C 1
ATOM 4503 O O . ILE A 1 567 ? 16.297 -6.047 -22.907 1.00 91.00 567 ILE A O 1
ATOM 4507 N N . ALA A 1 568 ? 16.718 -6.191 -20.705 1.00 89.62 568 ALA A N 1
ATOM 4508 C CA . ALA A 1 568 ? 16.604 -7.641 -20.604 1.00 89.62 568 ALA A CA 1
ATOM 4509 C C . ALA A 1 568 ? 15.260 -8.175 -21.118 1.00 89.62 568 ALA A C 1
ATOM 4511 O O . ALA A 1 568 ? 15.230 -9.178 -21.837 1.00 89.62 568 ALA A O 1
ATOM 4512 N N . GLN A 1 569 ? 14.144 -7.515 -20.781 1.00 93.06 569 GLN A N 1
ATOM 4513 C CA . GLN A 1 569 ? 12.829 -7.972 -21.226 1.00 93.06 569 GLN A CA 1
ATOM 4514 C C . GLN A 1 569 ? 12.637 -7.807 -22.741 1.00 93.06 569 GLN A C 1
ATOM 4516 O O . GLN A 1 569 ? 12.308 -8.812 -23.370 1.00 93.06 569 GLN A O 1
ATOM 4521 N N . PRO A 1 570 ? 12.895 -6.638 -23.366 1.00 94.88 570 PRO A N 1
ATOM 4522 C CA . PRO A 1 570 ? 12.863 -6.514 -24.825 1.00 94.88 570 PRO A CA 1
ATOM 4523 C C . PRO A 1 570 ? 13.771 -7.513 -25.539 1.00 94.88 570 PRO A C 1
ATOM 4525 O O . PRO A 1 570 ? 13.318 -8.156 -26.482 1.00 94.88 570 PRO A O 1
ATOM 4528 N N . VAL A 1 571 ? 15.001 -7.730 -25.056 1.00 93.31 571 VAL A N 1
ATOM 4529 C CA . VAL A 1 571 ? 15.926 -8.736 -25.613 1.00 93.31 571 VAL A CA 1
ATOM 4530 C C . VAL A 1 571 ? 15.303 -10.131 -25.613 1.00 93.31 571 VAL A C 1
ATOM 4532 O O . VAL A 1 571 ? 15.317 -10.820 -26.635 1.00 93.31 571 VAL A O 1
ATOM 4535 N N . CYS A 1 572 ? 14.679 -10.533 -24.505 1.00 92.38 572 CYS A N 1
ATOM 4536 C CA . CYS A 1 572 ? 13.984 -11.817 -24.419 1.00 92.38 572 CYS A CA 1
ATOM 4537 C C . CYS A 1 572 ? 12.769 -11.924 -25.352 1.00 92.38 572 CYS A C 1
ATOM 4539 O O . CYS A 1 572 ? 12.370 -13.039 -25.681 1.00 92.38 572 CYS A O 1
ATOM 4541 N N . GLN A 1 573 ? 12.210 -10.795 -25.795 1.00 94.50 573 GLN A N 1
ATOM 4542 C CA . GLN A 1 573 ? 11.111 -10.730 -26.760 1.00 94.50 573 GLN A CA 1
ATOM 4543 C C . GLN A 1 573 ? 11.581 -10.480 -28.206 1.00 94.50 573 GLN A C 1
ATOM 4545 O O . GLN A 1 573 ? 10.780 -10.120 -29.071 1.00 94.50 573 GLN A O 1
ATOM 4550 N N . GLY A 1 574 ? 12.879 -10.647 -28.480 1.00 93.38 574 GLY A N 1
ATOM 4551 C CA . GLY A 1 574 ? 13.481 -10.482 -29.807 1.00 93.38 574 GLY A CA 1
ATOM 4552 C C . GLY A 1 574 ? 13.903 -9.050 -30.152 1.00 93.38 574 GLY A C 1
ATOM 4553 O O . GLY A 1 574 ? 14.261 -8.802 -31.294 1.00 93.38 574 GLY A O 1
ATOM 4554 N N . GLY A 1 575 ? 13.809 -8.108 -29.210 1.00 94.31 575 GLY A N 1
ATOM 4555 C CA . GLY A 1 575 ? 14.230 -6.707 -29.335 1.00 94.31 575 GLY A CA 1
ATOM 4556 C C . GLY A 1 575 ? 15.735 -6.483 -29.111 1.00 94.31 575 GLY A C 1
ATOM 4557 O O . GLY A 1 575 ? 16.452 -7.391 -28.699 1.00 94.31 575 GLY A O 1
ATOM 4558 N N . ILE A 1 576 ? 16.230 -5.258 -29.290 1.00 95.44 576 ILE A N 1
ATOM 4559 C CA . ILE A 1 576 ? 17.591 -4.868 -28.874 1.00 95.44 576 ILE A CA 1
ATOM 4560 C C . ILE A 1 576 ? 17.513 -3.670 -27.927 1.00 95.44 576 ILE A C 1
ATOM 4562 O O . ILE A 1 576 ? 16.757 -2.738 -28.184 1.00 95.44 576 ILE A O 1
ATOM 4566 N N . GLY A 1 577 ? 18.291 -3.680 -26.844 1.00 95.50 577 GLY A N 1
ATOM 4567 C CA . GLY A 1 577 ? 18.330 -2.585 -25.873 1.00 95.50 577 GLY A CA 1
ATOM 4568 C C . GLY A 1 577 ? 19.679 -1.875 -25.830 1.00 95.50 577 GLY A C 1
ATOM 4569 O O . GLY A 1 577 ? 20.715 -2.531 -25.893 1.00 95.50 577 GLY A O 1
ATOM 4570 N N . PHE A 1 578 ? 19.651 -0.550 -25.691 1.00 96.12 578 PHE A N 1
ATOM 4571 C CA . PHE A 1 578 ? 20.823 0.319 -25.596 1.00 96.12 578 PHE A CA 1
ATOM 4572 C C . PHE A 1 578 ? 21.014 0.868 -24.181 1.00 96.12 578 PHE A C 1
ATOM 4574 O O . PHE A 1 578 ? 20.041 1.248 -23.526 1.00 96.12 578 PHE A O 1
ATOM 4581 N N . ALA A 1 579 ? 22.266 0.990 -23.743 1.00 95.31 579 ALA A N 1
ATOM 4582 C CA . ALA A 1 579 ? 22.632 1.636 -22.482 1.00 95.31 579 ALA A CA 1
ATOM 4583 C C . ALA A 1 579 ? 24.010 2.297 -22.561 1.00 95.31 579 ALA A C 1
ATOM 4585 O O . ALA A 1 579 ? 24.824 1.977 -23.427 1.00 95.31 579 ALA A O 1
ATOM 4586 N N . VAL A 1 580 ? 24.279 3.187 -21.607 1.00 93.75 580 VAL A N 1
ATOM 4587 C CA . VAL A 1 580 ? 25.631 3.677 -21.322 1.00 93.75 580 VAL A CA 1
ATOM 4588 C C . VAL A 1 580 ? 26.280 2.767 -20.283 1.00 93.75 580 VAL A C 1
ATOM 4590 O O . VAL A 1 580 ? 25.665 2.427 -19.268 1.00 93.75 580 VAL A O 1
ATOM 4593 N N . TYR A 1 581 ? 27.525 2.374 -20.534 1.00 90.56 581 TYR A N 1
ATOM 4594 C CA . TYR A 1 581 ? 28.315 1.581 -19.604 1.00 90.56 581 TYR A CA 1
ATOM 4595 C C . TYR A 1 581 ? 28.494 2.305 -18.265 1.00 90.56 581 TYR A C 1
ATOM 4597 O O . TYR A 1 581 ? 28.742 3.510 -18.207 1.00 90.56 581 TYR A O 1
ATOM 4605 N N . ASN A 1 582 ? 28.445 1.550 -17.170 1.00 84.31 582 ASN A N 1
ATOM 4606 C CA . ASN A 1 582 ? 28.837 2.031 -15.853 1.00 84.31 582 ASN A CA 1
ATOM 4607 C C . ASN A 1 582 ? 29.433 0.886 -15.016 1.00 84.31 582 ASN A C 1
ATOM 4609 O O . ASN A 1 582 ? 29.004 -0.258 -15.118 1.00 84.31 582 ASN A O 1
ATOM 4613 N N . GLU A 1 583 ? 30.411 1.194 -14.165 1.00 77.19 583 GLU A N 1
ATOM 4614 C CA . GLU A 1 583 ? 31.125 0.183 -13.363 1.00 77.19 583 GLU A CA 1
ATOM 4615 C C . GLU A 1 583 ? 30.277 -0.424 -12.233 1.00 77.19 583 GLU A C 1
ATOM 4617 O O . GLU A 1 583 ? 30.657 -1.433 -11.644 1.00 77.19 583 GLU A O 1
ATOM 4622 N N . THR A 1 584 ? 29.138 0.189 -11.907 1.00 69.44 584 THR A N 1
ATOM 4623 C CA . THR A 1 584 ? 28.287 -0.232 -10.787 1.00 69.44 584 THR A CA 1
ATOM 4624 C C . THR A 1 584 ? 27.414 -1.430 -11.155 1.00 69.44 584 THR A C 1
ATOM 4626 O O . THR A 1 584 ? 27.250 -2.345 -10.348 1.00 69.44 584 THR A O 1
ATOM 4629 N N . PHE A 1 585 ? 26.844 -1.417 -12.359 1.00 70.94 585 PHE A N 1
ATOM 4630 C CA . PHE A 1 585 ? 25.787 -2.339 -12.783 1.00 70.94 585 PHE A CA 1
ATOM 4631 C C . PHE A 1 585 ? 26.218 -3.279 -13.918 1.00 70.94 585 PHE A C 1
ATOM 4633 O O . PHE A 1 585 ? 25.557 -4.286 -14.170 1.00 70.94 585 PHE A O 1
ATOM 4640 N N . PHE A 1 586 ? 27.343 -3.003 -14.585 1.00 74.94 586 PHE A N 1
ATOM 4641 C CA . PHE A 1 586 ? 27.947 -3.926 -15.544 1.00 74.94 586 PHE A CA 1
ATOM 4642 C C . PHE A 1 586 ? 29.024 -4.770 -14.853 1.00 74.94 586 PHE A C 1
ATOM 4644 O O . PHE A 1 586 ? 29.929 -4.251 -14.208 1.00 74.94 586 PHE A O 1
ATOM 4651 N N . HIS A 1 587 ? 28.936 -6.093 -14.997 1.00 67.38 587 HIS A N 1
ATOM 4652 C CA . HIS A 1 587 ? 29.798 -7.048 -14.288 1.00 67.38 587 HIS A CA 1
ATOM 4653 C C . HIS A 1 587 ? 31.158 -7.289 -14.967 1.00 67.38 587 HIS A C 1
ATOM 4655 O O . HIS A 1 587 ? 31.996 -8.000 -14.416 1.00 67.38 587 HIS A O 1
ATOM 4661 N N . SER A 1 588 ? 31.377 -6.741 -16.166 1.00 73.31 588 SER A N 1
ATOM 4662 C CA . SER A 1 588 ? 32.625 -6.893 -16.916 1.00 73.31 588 SER A CA 1
ATOM 4663 C C . SER A 1 588 ? 32.840 -5.734 -17.884 1.00 73.31 588 SER A C 1
ATOM 4665 O O . SER A 1 588 ? 31.910 -5.314 -18.573 1.00 73.31 588 SER A O 1
ATOM 4667 N N . GLU A 1 589 ? 34.087 -5.267 -17.996 1.00 77.69 589 GLU A N 1
ATOM 4668 C CA . GLU A 1 589 ? 34.473 -4.256 -18.988 1.00 77.69 589 GLU A CA 1
ATOM 4669 C C . GLU A 1 589 ? 34.317 -4.753 -20.429 1.00 77.69 589 GLU A C 1
ATOM 4671 O O . GLU A 1 589 ? 34.103 -3.943 -21.325 1.00 77.69 589 GLU A O 1
ATOM 4676 N N . THR A 1 590 ? 34.360 -6.071 -20.651 1.00 79.88 590 THR A N 1
ATOM 4677 C CA . THR A 1 590 ? 34.154 -6.688 -21.978 1.00 79.88 590 THR A CA 1
ATOM 4678 C C . THR A 1 590 ? 32.766 -6.399 -22.556 1.00 79.88 590 THR A C 1
ATOM 4680 O O . THR A 1 590 ? 32.570 -6.448 -23.764 1.00 79.88 590 THR A O 1
ATOM 4683 N N . LEU A 1 591 ? 31.796 -6.007 -21.720 1.00 81.44 591 LEU A N 1
ATOM 4684 C CA . LEU A 1 591 ? 30.467 -5.603 -22.182 1.00 81.44 591 LEU A CA 1
ATOM 4685 C C . LEU A 1 591 ? 30.491 -4.295 -22.985 1.00 81.44 591 LEU A C 1
ATOM 4687 O O . LEU A 1 591 ? 29.550 -4.045 -23.732 1.00 81.44 591 LEU A O 1
ATOM 4691 N N . LYS A 1 592 ? 31.562 -3.491 -22.883 1.00 83.31 592 LYS A N 1
ATOM 4692 C CA . LYS A 1 592 ? 31.795 -2.315 -23.743 1.00 83.31 592 LYS A CA 1
ATOM 4693 C C . LYS A 1 592 ? 31.995 -2.693 -25.214 1.00 83.31 592 LYS A C 1
ATOM 4695 O O . LYS A 1 592 ? 31.811 -1.844 -26.080 1.00 83.31 592 LYS A O 1
ATOM 4700 N N . ASP A 1 593 ? 32.360 -3.944 -25.498 1.00 85.88 593 ASP A N 1
ATOM 4701 C CA . ASP A 1 593 ? 32.567 -4.423 -26.868 1.00 85.88 593 ASP A CA 1
ATOM 4702 C C . ASP A 1 593 ? 31.238 -4.726 -27.582 1.00 85.88 593 ASP A C 1
ATOM 4704 O O . ASP A 1 593 ? 31.202 -4.859 -28.808 1.00 85.88 593 ASP A O 1
ATOM 4708 N N . LEU A 1 594 ? 30.127 -4.807 -26.837 1.00 88.00 594 LEU A N 1
ATOM 4709 C CA . LEU A 1 594 ? 28.805 -5.003 -27.417 1.00 88.00 594 LEU A CA 1
ATOM 4710 C C . LEU A 1 594 ? 28.369 -3.739 -28.176 1.00 88.00 594 LEU A C 1
ATOM 4712 O O . LEU A 1 594 ? 28.391 -2.645 -27.612 1.00 88.00 594 LEU A O 1
ATOM 4716 N N . PRO A 1 595 ? 27.854 -3.857 -29.415 1.00 90.50 595 PRO A N 1
ATOM 4717 C CA . PRO A 1 595 ? 27.519 -2.703 -30.260 1.00 90.50 595 PRO A CA 1
ATOM 4718 C C . PRO A 1 595 ? 26.389 -1.821 -29.704 1.00 90.50 595 PRO A C 1
ATOM 4720 O O . PRO A 1 595 ? 26.119 -0.745 -30.239 1.00 90.50 595 PRO A O 1
ATOM 4723 N N . VAL A 1 596 ? 25.716 -2.283 -28.653 1.00 93.56 596 VAL A N 1
ATOM 4724 C CA . VAL A 1 596 ? 24.561 -1.638 -28.024 1.00 93.56 596 VAL A CA 1
ATOM 4725 C C . VAL A 1 596 ? 24.910 -0.928 -26.714 1.00 93.56 596 VAL A C 1
ATOM 4727 O O . VAL A 1 596 ? 24.066 -0.227 -26.155 1.00 93.56 596 VAL A O 1
ATOM 4730 N N . ILE A 1 597 ? 26.140 -1.103 -26.225 1.00 94.06 597 ILE A N 1
ATOM 4731 C CA . ILE A 1 597 ? 26.640 -0.468 -25.009 1.00 94.06 597 ILE A CA 1
ATOM 4732 C C . ILE A 1 597 ? 27.590 0.658 -25.410 1.00 94.06 597 ILE A C 1
ATOM 4734 O O . ILE A 1 597 ? 28.605 0.428 -26.060 1.00 94.06 597 ILE A O 1
ATOM 4738 N N . PHE A 1 598 ? 27.245 1.887 -25.035 1.00 94.75 598 PHE A N 1
ATOM 4739 C CA . PHE A 1 598 ? 28.058 3.073 -25.307 1.00 94.75 598 PHE A CA 1
ATOM 4740 C C . PHE A 1 598 ? 29.050 3.311 -24.171 1.00 94.75 598 PHE A C 1
ATOM 4742 O O . PHE A 1 598 ? 28.738 3.048 -23.007 1.00 94.75 598 PHE A O 1
ATOM 4749 N N . ALA A 1 599 ? 30.241 3.812 -24.499 1.00 92.81 599 ALA A N 1
ATOM 4750 C CA . ALA A 1 599 ? 31.309 3.990 -23.515 1.00 92.81 599 ALA A CA 1
ATOM 4751 C C . ALA A 1 599 ? 30.965 5.063 -22.470 1.00 92.81 599 ALA A C 1
ATOM 4753 O O . ALA A 1 599 ? 31.272 4.902 -21.288 1.00 92.81 599 ALA A O 1
ATOM 4754 N N . ASP A 1 600 ? 30.319 6.138 -22.918 1.00 93.50 600 ASP A N 1
ATOM 4755 C CA . ASP A 1 600 ? 29.923 7.292 -22.121 1.00 93.50 600 ASP A CA 1
ATOM 4756 C C . ASP A 1 600 ? 28.710 8.014 -22.761 1.00 93.50 600 ASP A C 1
ATOM 4758 O O . ASP A 1 600 ? 28.261 7.652 -23.859 1.00 93.50 600 ASP A O 1
ATOM 4762 N N . PRO A 1 601 ? 28.104 8.997 -22.069 1.00 95.44 601 PRO A N 1
ATOM 4763 C CA . PRO A 1 601 ? 26.966 9.746 -22.594 1.00 95.44 601 PRO A CA 1
ATOM 4764 C C . PRO A 1 601 ? 27.228 10.474 -23.917 1.00 95.44 601 PRO A C 1
ATOM 4766 O O . PRO A 1 601 ? 26.336 10.547 -24.766 1.00 95.44 601 PRO A O 1
ATOM 4769 N N . GLU A 1 602 ? 28.423 11.034 -24.096 1.00 96.56 602 GLU A N 1
ATOM 4770 C CA . GLU A 1 602 ? 28.812 11.755 -25.304 1.00 96.56 602 GLU A CA 1
ATOM 4771 C C . GLU A 1 602 ? 28.879 10.819 -26.519 1.00 96.56 602 GLU A C 1
ATOM 4773 O O . GLU A 1 602 ? 28.375 11.172 -27.590 1.00 96.56 602 GLU A O 1
ATOM 4778 N N . ASP A 1 603 ? 29.428 9.616 -26.341 1.00 96.50 603 ASP A N 1
ATOM 4779 C CA . ASP A 1 603 ? 29.449 8.545 -27.338 1.00 96.50 603 ASP A CA 1
ATOM 4780 C C . ASP A 1 603 ? 28.028 8.145 -27.763 1.00 96.50 603 ASP A C 1
ATOM 4782 O O . ASP A 1 603 ? 27.714 8.100 -28.957 1.00 96.50 603 ASP A O 1
ATOM 4786 N N . MET A 1 604 ? 27.120 7.960 -26.799 1.00 96.88 604 MET A N 1
ATOM 4787 C CA . MET A 1 604 ? 25.720 7.643 -27.094 1.00 96.88 604 MET A CA 1
ATOM 4788 C C . MET A 1 604 ? 25.039 8.740 -27.914 1.00 96.88 604 MET A C 1
ATOM 4790 O O . MET A 1 604 ? 24.415 8.439 -28.931 1.00 96.88 604 MET A O 1
ATOM 4794 N N . ILE A 1 605 ? 25.172 10.009 -27.511 1.00 97.31 605 ILE A N 1
ATOM 4795 C CA . ILE A 1 605 ? 24.581 11.146 -28.237 1.00 97.31 605 ILE A CA 1
ATOM 4796 C C . ILE A 1 605 ? 25.114 11.209 -29.675 1.00 97.31 605 ILE A C 1
ATOM 4798 O O . ILE A 1 605 ? 24.345 11.475 -30.601 1.00 97.31 605 ILE A O 1
ATOM 4802 N N . ALA A 1 606 ? 26.411 10.962 -29.870 1.00 97.25 606 ALA A N 1
ATOM 4803 C CA . ALA A 1 606 ? 27.047 11.041 -31.179 1.00 97.25 606 ALA A CA 1
ATOM 4804 C C . ALA A 1 606 ? 26.662 9.881 -32.112 1.00 97.25 606 ALA A C 1
ATOM 4806 O O . ALA A 1 606 ? 26.517 10.095 -33.317 1.00 97.25 606 ALA A O 1
ATOM 4807 N N . ASN A 1 607 ? 26.499 8.666 -31.575 1.00 97.69 607 ASN A N 1
ATOM 4808 C CA . ASN A 1 607 ? 26.529 7.447 -32.386 1.00 97.69 607 ASN A CA 1
ATOM 4809 C C . ASN A 1 607 ? 25.236 6.615 -32.373 1.00 97.69 607 ASN A C 1
ATOM 4811 O O . ASN A 1 607 ? 25.065 5.770 -33.255 1.00 97.69 607 ASN A O 1
ATOM 4815 N N . ILE A 1 608 ? 24.293 6.846 -31.451 1.00 97.62 608 ILE A N 1
ATOM 4816 C CA . ILE A 1 608 ? 23.083 6.007 -31.347 1.00 97.62 608 ILE A CA 1
ATOM 4817 C C . ILE A 1 608 ? 22.223 6.000 -32.615 1.00 97.62 608 ILE A C 1
ATOM 4819 O O . ILE A 1 608 ? 21.726 4.951 -33.021 1.00 97.62 608 ILE A O 1
ATOM 4823 N N . VAL A 1 609 ? 22.086 7.149 -33.283 1.00 98.19 609 VAL A N 1
ATOM 4824 C CA . VAL A 1 609 ? 21.316 7.265 -34.531 1.00 98.19 609 VAL A CA 1
ATOM 4825 C C . VAL A 1 609 ? 21.933 6.399 -35.627 1.00 98.19 609 VAL A C 1
ATOM 4827 O O . VAL A 1 609 ? 21.213 5.668 -36.304 1.00 98.19 609 VAL A O 1
ATOM 4830 N N . ALA A 1 610 ? 23.259 6.463 -35.792 1.00 97.81 610 ALA A N 1
ATOM 4831 C CA . ALA A 1 610 ? 23.970 5.660 -36.782 1.00 97.81 610 ALA A CA 1
ATOM 4832 C C . ALA A 1 610 ? 23.802 4.166 -36.484 1.00 97.81 610 ALA A C 1
ATOM 4834 O O . ALA A 1 610 ? 23.414 3.410 -37.369 1.00 97.81 610 ALA A O 1
ATOM 4835 N N . ARG A 1 611 ? 23.956 3.770 -35.213 1.00 96.94 611 ARG A N 1
ATOM 4836 C CA . ARG A 1 611 ? 23.811 2.373 -34.793 1.00 96.94 611 ARG A CA 1
ATOM 4837 C C . ARG A 1 611 ? 22.416 1.812 -35.080 1.00 96.94 611 ARG A C 1
ATOM 4839 O O . ARG A 1 611 ? 22.297 0.696 -35.574 1.00 96.94 611 ARG A O 1
ATOM 4846 N N . ILE A 1 612 ? 21.362 2.587 -34.821 1.00 97.69 612 ILE A N 1
ATOM 4847 C CA . ILE A 1 612 ? 19.987 2.190 -35.159 1.00 97.69 612 ILE A CA 1
ATOM 4848 C C . ILE A 1 612 ? 19.817 2.013 -36.672 1.00 97.69 612 ILE A C 1
ATOM 4850 O O . ILE A 1 612 ? 19.209 1.035 -37.101 1.00 97.69 612 ILE A O 1
ATOM 4854 N N . ARG A 1 613 ? 20.367 2.919 -37.491 1.00 97.50 613 ARG A N 1
ATOM 4855 C CA . ARG A 1 613 ? 20.287 2.808 -38.957 1.00 97.50 613 ARG A CA 1
ATOM 4856 C C . ARG A 1 613 ? 21.047 1.595 -39.494 1.00 97.50 613 ARG A C 1
ATOM 4858 O O . ARG A 1 613 ? 20.555 0.970 -40.429 1.00 97.50 613 ARG A O 1
ATOM 4865 N N . ASP A 1 614 ? 22.182 1.241 -38.896 1.00 96.88 614 ASP A N 1
ATOM 4866 C CA . ASP A 1 614 ? 22.925 0.031 -39.263 1.00 96.88 614 ASP A CA 1
ATOM 4867 C C . ASP A 1 614 ? 22.075 -1.224 -39.000 1.00 96.88 614 ASP A C 1
ATOM 4869 O O . ASP A 1 614 ? 21.951 -2.086 -39.867 1.00 96.88 614 ASP A O 1
ATOM 4873 N N . PHE A 1 615 ? 21.408 -1.292 -37.842 1.00 96.69 615 PHE A N 1
ATOM 4874 C CA . PHE A 1 615 ? 20.489 -2.383 -37.504 1.00 96.69 615 PHE A CA 1
ATOM 4875 C C . PHE A 1 615 ? 19.231 -2.435 -38.385 1.00 96.69 615 PHE A C 1
ATOM 4877 O O . PHE A 1 615 ? 18.737 -3.520 -38.671 1.00 96.69 615 PHE A O 1
ATOM 4884 N N . GLU A 1 616 ? 18.703 -1.293 -38.835 1.00 94.50 616 GLU A N 1
ATOM 4885 C CA . GLU A 1 616 ? 17.600 -1.272 -39.809 1.00 94.50 616 GLU A CA 1
ATOM 4886 C C . GLU A 1 616 ? 18.023 -1.774 -41.196 1.00 94.50 616 GLU A C 1
ATOM 4888 O O . GLU A 1 616 ? 17.193 -2.295 -41.942 1.00 94.50 616 GLU A O 1
ATOM 4893 N N . ALA A 1 617 ? 19.285 -1.561 -41.570 1.00 95.88 617 ALA A N 1
ATOM 4894 C CA . ALA A 1 617 ? 19.811 -1.949 -42.872 1.00 95.88 617 ALA A CA 1
ATOM 4895 C C . ALA A 1 617 ? 20.206 -3.434 -42.939 1.00 95.88 617 ALA A C 1
ATOM 4897 O O . ALA A 1 617 ? 20.232 -3.995 -44.037 1.00 95.88 617 ALA A O 1
ATOM 4898 N N . ASP A 1 618 ? 20.501 -4.056 -41.793 1.00 96.25 618 ASP A N 1
ATOM 4899 C CA . ASP A 1 618 ? 20.984 -5.432 -41.686 1.00 96.25 618 ASP A CA 1
ATOM 4900 C C . ASP A 1 618 ? 20.227 -6.222 -40.599 1.00 96.25 618 ASP A C 1
ATOM 4902 O O . ASP A 1 618 ? 20.567 -6.219 -39.412 1.00 96.25 618 ASP A O 1
ATOM 4906 N N . GLU A 1 619 ? 19.181 -6.936 -41.030 1.00 94.94 619 GLU A N 1
ATOM 4907 C CA . GLU A 1 619 ? 18.373 -7.794 -40.156 1.00 94.94 619 GLU A CA 1
ATOM 4908 C C . GLU A 1 619 ? 19.170 -8.996 -39.611 1.00 94.94 619 GLU A C 1
ATOM 4910 O O . GLU A 1 619 ? 18.885 -9.480 -38.513 1.00 94.94 619 GLU A O 1
ATOM 4915 N N . GLU A 1 620 ? 20.181 -9.486 -40.339 1.00 95.75 620 GLU A N 1
ATOM 4916 C CA . GLU A 1 620 ? 21.016 -10.603 -39.883 1.00 95.75 620 GLU A CA 1
ATOM 4917 C C . GLU A 1 620 ? 21.887 -10.160 -38.704 1.00 95.75 620 GLU A C 1
ATOM 4919 O O . GLU A 1 620 ? 21.902 -10.826 -37.665 1.00 95.75 620 GLU A O 1
ATOM 4924 N N . MET A 1 621 ? 22.505 -8.980 -38.812 1.00 95.44 621 MET A N 1
ATOM 4925 C CA . MET A 1 621 ? 23.235 -8.351 -37.711 1.00 95.44 621 MET A CA 1
ATOM 4926 C C . MET A 1 621 ? 22.325 -8.089 -36.505 1.00 95.44 621 MET A C 1
ATOM 4928 O O . MET A 1 621 ? 22.718 -8.363 -35.370 1.00 95.44 621 MET A O 1
ATOM 4932 N N . TYR A 1 622 ? 21.096 -7.608 -36.726 1.00 96.19 622 TYR A N 1
ATOM 4933 C CA . TYR A 1 622 ? 20.116 -7.434 -35.650 1.00 96.19 622 TYR A CA 1
ATOM 4934 C C . TYR A 1 622 ? 19.843 -8.758 -34.919 1.00 96.19 622 TYR A C 1
ATOM 4936 O O . TYR A 1 622 ? 19.949 -8.838 -33.693 1.00 96.19 622 TYR A O 1
ATOM 4944 N N . ARG A 1 623 ? 19.519 -9.826 -35.663 1.00 95.31 623 ARG A N 1
ATOM 4945 C CA . ARG A 1 623 ? 19.230 -11.147 -35.082 1.00 95.31 623 ARG A CA 1
ATOM 4946 C C . ARG A 1 623 ? 20.439 -11.704 -34.330 1.00 95.31 623 ARG A C 1
ATOM 4948 O O . ARG A 1 623 ? 20.257 -12.265 -33.251 1.00 95.31 623 ARG A O 1
ATOM 4955 N N . GLN A 1 624 ? 21.649 -11.532 -34.861 1.00 95.25 624 GLN A N 1
ATOM 4956 C CA . GLN A 1 624 ? 22.876 -11.976 -34.204 1.00 95.25 624 GLN A CA 1
ATOM 4957 C C . GLN A 1 624 ? 23.085 -11.257 -32.865 1.00 95.25 624 GLN A C 1
ATOM 4959 O O . GLN A 1 624 ? 23.250 -11.915 -31.838 1.00 95.25 624 GLN A O 1
ATOM 4964 N N . VAL A 1 625 ? 23.002 -9.924 -32.847 1.00 94.75 625 VAL A N 1
ATOM 4965 C CA . VAL A 1 625 ? 23.180 -9.144 -31.613 1.00 94.75 625 VAL A CA 1
ATOM 4966 C C . VAL A 1 625 ? 22.092 -9.470 -30.589 1.00 94.75 625 VAL A C 1
ATOM 4968 O O . VAL A 1 625 ? 22.396 -9.637 -29.410 1.00 94.75 625 VAL A O 1
ATOM 4971 N N . ASN A 1 626 ? 20.831 -9.637 -31.007 1.00 95.00 626 ASN A N 1
ATOM 4972 C CA . ASN A 1 626 ? 19.778 -10.096 -30.097 1.00 95.00 626 ASN A CA 1
ATOM 4973 C C . ASN A 1 626 ? 20.113 -11.465 -29.474 1.00 95.00 626 ASN A C 1
ATOM 4975 O O . ASN A 1 626 ? 19.945 -11.638 -28.267 1.00 95.00 626 ASN A O 1
ATOM 4979 N N . GLN A 1 627 ? 20.608 -12.423 -30.265 1.00 93.88 627 GLN A N 1
ATOM 4980 C CA . GLN A 1 627 ? 20.989 -13.748 -29.767 1.00 93.88 627 GLN A CA 1
ATOM 4981 C C . GLN A 1 627 ? 22.155 -13.683 -28.776 1.00 93.88 627 GLN A C 1
ATOM 4983 O O . GLN A 1 627 ? 22.110 -14.366 -27.754 1.00 93.88 627 GLN A O 1
ATOM 4988 N N . GLU A 1 628 ? 23.158 -12.844 -29.035 1.00 92.62 628 GLU A N 1
ATOM 4989 C CA . GLU A 1 628 ? 24.285 -12.613 -28.123 1.00 92.62 628 GLU A CA 1
ATOM 4990 C C . GLU A 1 628 ? 23.810 -12.009 -26.791 1.00 92.62 628 GLU A C 1
ATOM 4992 O O . GLU A 1 628 ? 24.132 -12.528 -25.720 1.00 92.62 628 GLU A O 1
ATOM 4997 N N . LEU A 1 629 ? 22.956 -10.979 -26.838 1.00 90.94 629 LEU A N 1
ATOM 4998 C CA . LEU A 1 629 ? 22.368 -10.368 -25.639 1.00 90.94 629 LEU A CA 1
ATOM 4999 C C . LEU A 1 629 ? 21.471 -11.348 -24.876 1.00 90.94 629 LEU A C 1
ATOM 5001 O O . LEU A 1 629 ? 21.463 -11.359 -23.644 1.00 90.94 629 LEU A O 1
ATOM 5005 N N . LYS A 1 630 ? 20.721 -12.192 -25.591 1.00 90.88 630 LYS A N 1
ATOM 5006 C CA . LYS A 1 630 ? 19.884 -13.222 -24.979 1.00 90.88 630 LYS A CA 1
ATOM 5007 C C . LYS A 1 630 ? 20.723 -14.313 -24.317 1.00 90.88 630 LYS A C 1
ATOM 5009 O O . LYS A 1 630 ? 20.377 -14.748 -23.222 1.00 90.88 630 LYS A O 1
ATOM 5014 N N . ALA A 1 631 ? 21.821 -14.736 -24.938 1.00 90.06 631 ALA A N 1
ATOM 5015 C CA . ALA A 1 631 ? 22.749 -15.691 -24.343 1.00 90.06 631 ALA A CA 1
ATOM 5016 C C . ALA A 1 631 ? 23.397 -15.123 -23.071 1.00 90.06 631 ALA A C 1
ATOM 5018 O O . ALA A 1 631 ? 23.485 -15.831 -22.067 1.00 90.06 631 ALA A O 1
ATOM 5019 N N . LEU A 1 632 ? 23.766 -13.835 -23.082 1.00 86.00 632 LEU A N 1
ATOM 5020 C CA . LEU A 1 632 ? 24.242 -13.124 -21.895 1.00 86.00 632 LEU A CA 1
ATOM 5021 C C . LEU A 1 632 ? 23.169 -13.067 -20.797 1.00 86.00 632 LEU A C 1
ATOM 5023 O O . LEU A 1 632 ? 23.445 -13.369 -19.642 1.00 86.00 632 LEU A O 1
ATOM 5027 N N . HIS A 1 633 ? 21.925 -12.733 -21.138 1.00 86.62 633 HIS A N 1
ATOM 5028 C CA . HIS A 1 633 ? 20.824 -12.775 -20.175 1.00 86.62 633 HIS A CA 1
ATOM 5029 C C . HIS A 1 633 ? 20.644 -14.182 -19.579 1.00 86.62 633 HIS A C 1
ATOM 5031 O O . HIS A 1 633 ? 20.549 -14.345 -18.363 1.00 86.62 633 HIS A O 1
ATOM 5037 N N . ASP A 1 634 ? 20.614 -15.213 -20.423 1.00 86.12 634 ASP A N 1
ATOM 5038 C CA . ASP A 1 634 ? 20.374 -16.592 -20.002 1.00 86.12 634 ASP A CA 1
ATOM 5039 C C . ASP A 1 634 ? 21.556 -17.175 -19.203 1.00 86.12 634 ASP A C 1
ATOM 5041 O O . ASP A 1 634 ? 21.358 -18.120 -18.438 1.00 86.12 634 ASP A O 1
ATOM 5045 N N . SER A 1 635 ? 22.770 -16.621 -19.326 1.00 82.19 635 SER A N 1
ATOM 5046 C CA . SER A 1 635 ? 23.907 -16.987 -18.471 1.00 82.19 635 SER A CA 1
ATOM 5047 C C . SER A 1 635 ? 23.763 -16.418 -17.054 1.00 82.19 635 SER A C 1
ATOM 5049 O O . SER A 1 635 ? 24.080 -17.119 -16.091 1.00 82.19 635 SER A O 1
ATOM 5051 N N . LEU A 1 636 ? 23.205 -15.209 -16.929 1.00 77.31 636 LEU A N 1
ATOM 5052 C CA . LEU A 1 636 ? 23.007 -14.499 -15.662 1.00 77.31 636 LEU A CA 1
ATOM 5053 C C . LEU A 1 636 ? 21.734 -14.935 -14.914 1.00 77.31 636 LEU A C 1
ATOM 5055 O O . LEU A 1 636 ? 21.735 -15.012 -13.685 1.00 77.31 636 LEU A O 1
ATOM 5059 N N . TYR A 1 637 ? 20.650 -15.246 -15.634 1.00 81.06 637 TYR A N 1
ATOM 5060 C CA . TYR A 1 637 ? 19.301 -15.403 -15.066 1.00 81.06 637 TYR A CA 1
ATOM 5061 C C . TYR A 1 637 ? 18.681 -16.785 -15.319 1.00 81.06 637 TYR A C 1
ATOM 5063 O O . TYR A 1 637 ? 17.543 -16.932 -15.779 1.00 81.06 637 TYR A O 1
ATOM 5071 N N . LYS A 1 638 ? 19.412 -17.847 -14.970 1.00 86.00 638 LYS A N 1
ATOM 5072 C CA . LYS A 1 638 ? 18.934 -19.231 -15.118 1.00 86.00 638 LYS A CA 1
ATOM 5073 C C . LYS A 1 638 ? 17.827 -19.557 -14.117 1.00 86.00 638 LYS A C 1
ATOM 5075 O O . LYS A 1 638 ? 18.038 -19.603 -12.905 1.00 86.00 638 LYS A O 1
ATOM 5080 N N . ARG A 1 639 ? 16.651 -19.937 -14.630 1.00 88.25 639 ARG A N 1
ATOM 5081 C CA . ARG A 1 639 ? 15.500 -20.366 -13.809 1.00 88.25 639 ARG A CA 1
ATOM 5082 C C . ARG A 1 639 ? 15.844 -21.498 -12.836 1.00 88.25 639 ARG A C 1
ATOM 5084 O O . ARG A 1 639 ? 15.361 -21.505 -11.709 1.00 88.25 639 ARG A O 1
ATOM 5091 N N . ALA A 1 640 ? 16.638 -22.481 -13.267 1.00 89.88 640 ALA A N 1
ATOM 5092 C CA . ALA A 1 640 ? 17.015 -23.613 -12.419 1.00 89.88 640 ALA A CA 1
ATOM 5093 C C . ALA A 1 640 ? 17.838 -23.163 -11.201 1.00 89.88 640 ALA A C 1
ATOM 5095 O O . ALA A 1 640 ? 17.554 -23.590 -10.080 1.00 89.88 640 ALA A O 1
ATOM 5096 N N . ASP A 1 641 ? 18.788 -22.251 -11.417 1.00 90.62 641 ASP A N 1
ATOM 5097 C CA . ASP A 1 641 ? 19.608 -21.684 -10.350 1.00 90.62 641 ASP A CA 1
ATOM 5098 C C . ASP A 1 641 ? 18.770 -20.807 -9.431 1.00 90.62 641 ASP A C 1
ATOM 5100 O O . ASP A 1 641 ? 18.845 -20.963 -8.215 1.00 90.62 641 ASP A O 1
ATOM 5104 N N . TYR A 1 642 ? 17.876 -19.986 -9.983 1.00 92.62 642 TYR A N 1
ATOM 5105 C CA . TYR A 1 642 ? 16.937 -19.202 -9.186 1.00 92.62 642 TYR A CA 1
ATOM 5106 C C . TYR A 1 642 ? 16.091 -20.084 -8.251 1.00 92.62 642 TYR A C 1
ATOM 5108 O O . TYR A 1 642 ? 16.067 -19.864 -7.041 1.00 92.62 642 TYR A O 1
ATOM 5116 N N . ILE A 1 643 ? 15.462 -21.148 -8.767 1.00 94.56 643 ILE A N 1
ATOM 5117 C CA . ILE A 1 643 ? 14.670 -22.082 -7.945 1.00 94.56 643 ILE A CA 1
ATOM 5118 C C . ILE A 1 643 ? 15.537 -22.772 -6.883 1.00 94.56 643 ILE A C 1
ATOM 5120 O O . ILE A 1 643 ? 15.088 -22.963 -5.749 1.00 94.56 643 ILE A O 1
ATOM 5124 N N . LYS A 1 644 ? 16.788 -23.117 -7.212 1.00 94.94 644 LYS A N 1
ATOM 5125 C CA . LYS A 1 644 ? 17.752 -23.658 -6.246 1.00 94.94 644 LYS A CA 1
ATOM 5126 C C . LYS A 1 644 ? 18.041 -22.647 -5.130 1.00 94.94 644 LYS A C 1
ATOM 5128 O O . LYS A 1 644 ? 17.945 -23.033 -3.965 1.00 94.94 644 LYS A O 1
ATOM 5133 N N . ARG A 1 645 ? 18.332 -21.381 -5.462 1.00 95.62 645 ARG A N 1
ATOM 5134 C CA . ARG A 1 645 ? 18.602 -20.297 -4.497 1.00 95.62 645 ARG A CA 1
ATOM 5135 C C . ARG A 1 645 ? 17.384 -19.999 -3.616 1.00 95.62 645 ARG A C 1
ATOM 5137 O O . ARG A 1 645 ? 17.539 -19.901 -2.405 1.00 95.62 645 ARG A O 1
ATOM 5144 N N . VAL A 1 646 ? 16.164 -19.968 -4.164 1.00 97.19 646 VAL A N 1
ATOM 5145 C CA . VAL A 1 646 ? 14.932 -19.858 -3.352 1.00 97.19 646 VAL A CA 1
ATOM 5146 C C . VAL A 1 646 ? 14.802 -21.053 -2.401 1.00 97.19 646 VAL A C 1
ATOM 5148 O O . VAL A 1 646 ? 14.458 -20.893 -1.234 1.00 97.19 646 VAL A O 1
ATOM 5151 N N . GLY A 1 647 ? 15.141 -22.263 -2.850 1.00 97.19 647 GLY A N 1
ATOM 5152 C CA . GLY A 1 647 ? 15.192 -23.432 -1.974 1.00 97.19 647 GLY A CA 1
ATOM 5153 C C . GLY A 1 647 ? 16.203 -23.291 -0.828 1.00 97.19 647 GLY A C 1
ATOM 5154 O O . GLY A 1 647 ? 15.886 -23.678 0.296 1.00 97.19 647 GLY A O 1
ATOM 5155 N N . GLN A 1 648 ? 17.393 -22.746 -1.101 1.00 97.25 648 GLN A N 1
ATOM 5156 C CA . GLN A 1 648 ? 18.415 -22.453 -0.085 1.00 97.25 648 GLN A CA 1
ATOM 5157 C C . GLN A 1 648 ? 17.906 -21.422 0.924 1.00 97.25 648 GLN A C 1
ATOM 5159 O O . GLN A 1 648 ? 17.962 -21.678 2.125 1.00 97.25 648 GLN A O 1
ATOM 5164 N N . LEU A 1 649 ? 17.311 -20.327 0.436 1.00 97.88 649 LEU A N 1
ATOM 5165 C CA . LEU A 1 649 ? 16.671 -19.301 1.258 1.00 97.88 649 LEU A CA 1
ATOM 5166 C C . LEU A 1 649 ? 15.674 -19.937 2.237 1.00 97.88 649 LEU A C 1
ATOM 5168 O O . LEU A 1 649 ? 15.792 -19.767 3.446 1.00 97.88 649 LEU A O 1
ATOM 5172 N N . MET A 1 650 ? 14.749 -20.760 1.733 1.00 98.00 650 MET A N 1
ATOM 5173 C CA . MET A 1 650 ? 13.711 -21.389 2.558 1.00 98.00 650 MET A CA 1
ATOM 5174 C C . MET A 1 650 ? 14.241 -22.418 3.564 1.00 98.00 650 MET A C 1
ATOM 5176 O O . MET A 1 650 ? 13.605 -22.664 4.593 1.00 98.00 650 MET A O 1
ATOM 5180 N N . ARG A 1 651 ? 15.395 -23.035 3.289 1.00 96.25 651 ARG A N 1
ATOM 5181 C CA . ARG A 1 651 ? 16.091 -23.927 4.231 1.00 96.25 651 ARG A CA 1
ATOM 5182 C C . ARG A 1 651 ? 17.063 -23.187 5.153 1.00 96.25 651 ARG A C 1
ATOM 5184 O O . ARG A 1 651 ? 17.612 -23.822 6.050 1.00 96.25 651 ARG A O 1
ATOM 5191 N N . ARG A 1 652 ? 17.197 -21.867 4.986 1.00 95.88 652 ARG A N 1
ATOM 5192 C CA . ARG A 1 652 ? 18.137 -20.988 5.697 1.00 95.88 652 ARG A CA 1
ATOM 5193 C C . ARG A 1 652 ? 19.598 -21.396 5.492 1.00 95.88 652 ARG A C 1
ATOM 5195 O O . ARG A 1 652 ? 20.407 -21.388 6.412 1.00 95.88 652 ARG A O 1
ATOM 5202 N N . GLU A 1 653 ? 19.927 -21.789 4.268 1.00 96.12 653 GLU A N 1
ATOM 5203 C CA . GLU A 1 653 ? 21.287 -22.124 3.844 1.00 96.12 653 GLU A CA 1
ATOM 5204 C C . GLU A 1 653 ? 21.990 -20.837 3.380 1.00 96.12 653 GLU A C 1
ATOM 5206 O O . GLU A 1 653 ? 21.901 -20.470 2.209 1.00 96.12 653 GLU A O 1
ATOM 5211 N N . PHE A 1 654 ? 22.645 -20.139 4.315 1.00 96.56 654 PHE A N 1
ATOM 5212 C CA . PHE A 1 654 ? 23.374 -18.886 4.077 1.00 96.56 654 PHE A CA 1
ATOM 5213 C C . PHE A 1 654 ? 24.888 -19.065 4.199 1.00 96.56 654 PHE A C 1
ATOM 5215 O O . PHE A 1 654 ? 25.371 -19.870 5.000 1.00 96.56 654 PHE A O 1
ATOM 5222 N N . ASP A 1 655 ? 25.640 -18.250 3.463 1.00 93.25 655 ASP A N 1
ATOM 5223 C CA . ASP A 1 655 ? 27.093 -18.230 3.526 1.00 93.25 655 ASP A CA 1
ATOM 5224 C C . ASP A 1 655 ? 27.567 -17.292 4.643 1.00 93.25 655 ASP A C 1
ATOM 5226 O O . ASP A 1 655 ? 27.263 -16.097 4.667 1.00 93.25 655 ASP A O 1
ATOM 5230 N N . LEU A 1 656 ? 28.343 -17.843 5.580 1.00 88.12 656 LEU A N 1
ATOM 5231 C CA . LEU A 1 656 ? 29.088 -17.055 6.571 1.00 88.12 656 LEU A CA 1
ATOM 5232 C C . LEU A 1 656 ? 30.325 -16.401 5.953 1.00 88.12 656 LEU A C 1
ATOM 5234 O O . LEU A 1 656 ? 30.780 -15.360 6.424 1.00 88.12 656 LEU A O 1
ATOM 5238 N N . LEU A 1 657 ? 30.868 -17.043 4.914 1.00 86.12 657 LEU A N 1
ATOM 5239 C CA . LEU A 1 657 ? 32.019 -16.570 4.166 1.00 86.12 657 LEU A CA 1
ATOM 5240 C C . LEU A 1 657 ? 31.683 -16.475 2.670 1.00 86.12 657 LEU A C 1
ATOM 5242 O O . LEU A 1 657 ? 32.109 -17.343 1.903 1.00 86.12 657 LEU A O 1
ATOM 5246 N N . PRO A 1 658 ? 30.870 -15.489 2.245 1.00 84.94 658 PRO A N 1
ATOM 5247 C CA . PRO A 1 658 ? 30.472 -15.371 0.851 1.00 84.94 658 PRO A CA 1
ATOM 5248 C C . PRO A 1 658 ? 31.685 -15.043 -0.020 1.00 84.94 658 PRO A C 1
ATOM 5250 O O . PRO A 1 658 ? 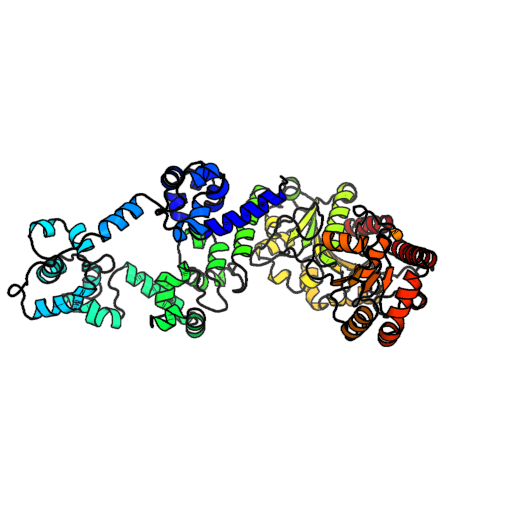32.346 -14.011 0.135 1.00 84.94 658 PRO A O 1
ATOM 5253 N N . GLN A 1 659 ? 31.963 -15.942 -0.956 1.00 72.81 659 GLN A N 1
ATOM 5254 C CA . GLN A 1 659 ? 32.903 -15.723 -2.043 1.00 72.81 659 GLN A CA 1
ATOM 5255 C C . GLN A 1 659 ? 32.090 -15.667 -3.326 1.00 72.81 659 GLN A C 1
ATOM 5257 O O . GLN A 1 659 ? 31.320 -16.588 -3.601 1.00 72.81 659 GLN A O 1
ATOM 5262 N N . ALA A 1 660 ? 32.249 -14.599 -4.107 1.00 58.75 660 ALA A N 1
ATOM 5263 C CA . ALA A 1 660 ? 31.784 -14.625 -5.482 1.00 58.75 660 ALA A CA 1
ATOM 5264 C C . ALA A 1 660 ? 32.453 -15.832 -6.155 1.00 58.75 660 ALA A C 1
ATOM 5266 O O . ALA A 1 660 ? 33.684 -15.924 -6.166 1.00 58.75 660 ALA A O 1
ATOM 5267 N N . GLU A 1 661 ? 31.659 -16.783 -6.654 1.00 55.34 661 GLU A N 1
ATOM 5268 C CA . GLU A 1 661 ? 32.203 -17.765 -7.588 1.00 55.34 661 GLU A CA 1
ATOM 5269 C C . GLU A 1 661 ? 32.842 -16.953 -8.724 1.00 55.34 661 GLU A C 1
ATOM 5271 O O . GLU A 1 661 ? 32.220 -15.985 -9.181 1.00 55.34 661 GLU A O 1
ATOM 5276 N N . PRO A 1 662 ? 34.093 -17.246 -9.132 1.00 44.94 662 PRO A N 1
ATOM 5277 C CA . PRO A 1 662 ? 34.649 -16.595 -10.305 1.00 44.94 662 PRO A CA 1
ATOM 5278 C C . PRO A 1 662 ? 33.647 -16.818 -11.431 1.00 44.94 662 PRO A C 1
ATOM 5280 O O . PRO A 1 662 ? 33.259 -17.962 -11.669 1.00 44.94 662 PRO A O 1
ATOM 5283 N N . ALA A 1 663 ? 33.173 -15.729 -12.043 1.00 41.50 663 ALA A N 1
ATOM 5284 C CA . ALA A 1 663 ? 32.303 -15.829 -13.200 1.00 41.50 663 ALA A CA 1
ATOM 5285 C C . ALA A 1 663 ? 32.993 -16.785 -14.174 1.00 41.50 663 ALA A C 1
ATOM 5287 O O . ALA A 1 663 ? 34.146 -16.551 -14.545 1.00 41.50 663 ALA A O 1
ATOM 5288 N N . GLU A 1 664 ? 32.345 -17.904 -14.501 1.00 36.09 664 GLU A N 1
ATOM 5289 C CA . GLU A 1 664 ? 32.776 -18.685 -15.649 1.00 36.09 664 GLU A CA 1
ATOM 5290 C C . GLU A 1 664 ? 32.698 -17.709 -16.825 1.00 36.09 664 GLU A C 1
ATOM 5292 O O . GLU A 1 664 ? 31.607 -17.252 -17.176 1.00 36.09 664 GLU A O 1
ATOM 5297 N N . GLU A 1 665 ? 33.859 -17.278 -17.330 1.00 30.75 665 GLU A N 1
ATOM 5298 C CA . GLU A 1 665 ? 33.912 -16.499 -18.562 1.00 30.75 665 GLU A CA 1
ATOM 5299 C C . GLU A 1 665 ? 33.154 -17.301 -19.635 1.00 30.75 665 GLU A C 1
ATOM 5301 O O . GLU A 1 665 ? 33.350 -18.521 -19.706 1.00 30.75 665 GLU A O 1
ATOM 5306 N N . PRO A 1 666 ? 32.239 -16.655 -20.383 1.00 39.53 666 PRO A N 1
ATOM 5307 C CA . PRO A 1 666 ? 31.345 -17.335 -21.317 1.00 39.53 666 PRO A CA 1
ATOM 5308 C C . PRO A 1 666 ? 32.066 -18.154 -22.394 1.00 39.53 666 PRO A C 1
ATOM 5310 O O . PRO A 1 666 ? 33.165 -17.745 -22.839 1.00 39.53 666 PRO A O 1
#

Organism: NCBI:txid2972472